Protein AF-0000000080321486 (afdb_homodimer)

pLDDT: mean 93.02, std 7.14, range [54.38, 98.88]

Organism: NCBI:txid113653

Secondary structure (DSSP, 8-state):
-PPEEEEEEESSSS--SHHHHHHHHHHHHHHTT--EEEE-SEEEEETTTTHHHHHHHHHHTS---HHHHHHHHHHT--S-HHHHSSEEEEE----TTTTTT-HHHHH-HHHHEEEEEEE-TTS-EEEEEEGGGGGGS-HHHHHH----TT-SEEEEE-GGGHHHHHHHHHHHHHHHHHHHHHHSSEEEEE--TTBS-SSSGGG--SEEEEEETTEEEEEEHHHHHHHHHHHS-TT-GGGSBHHHHHHHH--SEEEE-BTTB--HHHHHHHHHHH-/-PPEEEEEEESSSS--SHHHHHHHHHHHHHHTT--EEEE-SEEEEETTTTHHHHHHHHHHTS---HHHHHHHHHHT--S-HHHHSSEEEEE----TTTTTT-HHHHH-HHHHEEEEEEE-TTS-EEEEEEGGGGGGS-HHHHHH----TT-SEEEEE-GGGHHHHHHHHHHHHHHHHHHHHHHSSEEEEE--TTBS-SSSGGG--SEEEEEETTEEEEEEHHHHHHHHHHHS-TT-GGGSBHHHHHHHH--SEEEE-BTTB--HHHHHHHHHHH-

InterPro domains:
  IPR027417 P-loop containing nucleoside triphosphate hydrolase [G3DSA:3.40.50.300] (5-228)
  IPR027417 P-loop containing nucleoside triphosphate hydrolase [SSF52540] (9-108)

Structure (mmCIF, N/CA/C/O backbone):
data_AF-0000000080321486-model_v1
#
loop_
_entity.id
_entity.type
_entity.pdbx_description
1 polymer 'Putative P-loop ATPase/GTPase'
#
loop_
_atom_site.group_PDB
_atom_site.id
_atom_site.type_symbol
_atom_site.label_atom_id
_atom_site.label_alt_id
_atom_site.label_comp_id
_atom_site.label_asym_id
_atom_site.label_entity_id
_atom_site.label_seq_id
_atom_site.pdbx_PDB_ins_code
_atom_site.Cartn_x
_atom_site.Cartn_y
_atom_site.Cartn_z
_atom_site.occupancy
_atom_site.B_iso_or_equiv
_atom_site.auth_seq_id
_atom_site.auth_comp_id
_atom_site.auth_asym_id
_atom_site.auth_atom_id
_atom_site.pdbx_PDB_model_num
ATOM 1 N N . MET A 1 1 ? -0.802 35.594 21.031 1 61.34 1 MET A N 1
ATOM 2 C CA . MET A 1 1 ? 0.321 35.219 20.188 1 61.34 1 MET A CA 1
ATOM 3 C C . MET A 1 1 ? 0.137 33.812 19.625 1 61.34 1 MET A C 1
ATOM 5 O O . MET A 1 1 ? -0.48 32.969 20.281 1 61.34 1 MET A O 1
ATOM 9 N N . MET A 1 2 ? 0.243 33.562 18.266 1 82.69 2 MET A N 1
ATOM 10 C CA . MET A 1 2 ? 0.034 32.25 17.656 1 82.69 2 MET A CA 1
ATOM 11 C C . MET A 1 2 ? 1.175 31.312 18 1 82.69 2 MET A C 1
ATOM 13 O O . MET A 1 2 ? 2.336 31.719 18.047 1 82.69 2 MET A O 1
ATOM 17 N N . GLY A 1 3 ? 0.78 30.125 18.5 1 91.81 3 GLY A N 1
ATOM 18 C CA . GLY A 1 3 ? 1.788 29.109 18.766 1 91.81 3 GLY A CA 1
ATOM 19 C C . GLY A 1 3 ? 2.607 28.734 17.547 1 91.81 3 GLY A C 1
ATOM 20 O O . GLY A 1 3 ? 2.287 29.156 16.422 1 91.81 3 GLY A O 1
ATOM 21 N N . ALA A 1 4 ? 3.75 28.156 17.797 1 97.06 4 ALA A N 1
ATOM 22 C CA . ALA A 1 4 ? 4.57 27.641 16.703 1 97.06 4 ALA A CA 1
ATOM 23 C C . ALA A 1 4 ? 3.869 26.5 15.969 1 97.06 4 ALA A C 1
ATOM 25 O O . ALA A 1 4 ? 2.93 25.906 16.5 1 97.06 4 ALA A O 1
ATOM 26 N N . SER A 1 5 ? 4.25 26.297 14.695 1 97.75 5 SER A N 1
ATOM 27 C CA . SER A 1 5 ? 3.537 25.297 13.914 1 97.75 5 SER A CA 1
ATOM 28 C C . SER A 1 5 ? 4.477 24.562 12.961 1 97.75 5 SER A C 1
ATOM 30 O O . SER A 1 5 ? 5.445 25.141 12.469 1 97.75 5 SER A O 1
ATOM 32 N N . VAL A 1 6 ? 4.207 23.312 12.781 1 98.69 6 VAL A N 1
ATOM 33 C CA . VAL A 1 6 ? 4.938 22.469 11.836 1 98.69 6 VAL A CA 1
ATOM 34 C C . VAL A 1 6 ? 3.955 21.75 10.914 1 98.69 6 VAL A C 1
ATOM 36 O O . VAL A 1 6 ? 2.891 21.312 11.352 1 98.69 6 VAL A O 1
ATOM 39 N N . LEU A 1 7 ? 4.246 21.766 9.617 1 98.81 7 LEU A N 1
ATOM 40 C CA . LEU A 1 7 ? 3.523 20.969 8.625 1 98.81 7 LEU A CA 1
ATOM 41 C C . LEU A 1 7 ? 4.344 19.766 8.18 1 98.81 7 LEU A C 1
ATOM 43 O O . LEU A 1 7 ? 5.496 19.906 7.77 1 98.81 7 LEU A O 1
ATOM 47 N N . ILE A 1 8 ? 3.779 18.594 8.305 1 98.88 8 ILE A N 1
ATOM 48 C CA . ILE A 1 8 ? 4.418 17.359 7.871 1 98.88 8 ILE A CA 1
ATOM 49 C C . ILE A 1 8 ? 3.803 16.891 6.555 1 98.88 8 ILE A C 1
ATOM 51 O O . ILE A 1 8 ? 2.605 16.594 6.492 1 98.88 8 ILE A O 1
ATOM 55 N N . VAL A 1 9 ? 4.625 16.781 5.48 1 98.62 9 VAL A N 1
ATOM 56 C CA . VAL A 1 9 ? 4.156 16.375 4.16 1 98.62 9 VAL A CA 1
ATOM 57 C C . VAL A 1 9 ? 4.891 15.102 3.727 1 98.62 9 VAL A C 1
ATOM 59 O O . VAL A 1 9 ? 5.961 14.789 4.246 1 98.62 9 VAL A O 1
ATOM 62 N N . GLY A 1 10 ? 4.234 14.352 2.832 1 98 10 GLY A N 1
ATOM 63 C CA . GLY A 1 10 ? 4.832 13.156 2.264 1 98 10 GLY A CA 1
ATOM 64 C C . GLY A 1 10 ? 5.23 13.32 0.81 1 98 10 GLY A C 1
ATOM 65 O O . GLY A 1 10 ? 4.527 13.977 0.037 1 98 10 GLY A O 1
ATOM 66 N N . LEU A 1 11 ? 6.301 12.672 0.443 1 96.81 11 LEU A N 1
ATOM 67 C CA . LEU A 1 11 ? 6.77 12.805 -0.931 1 96.81 11 LEU A CA 1
ATOM 68 C C . LEU A 1 11 ? 6.27 11.656 -1.796 1 96.81 11 LEU A C 1
ATOM 70 O O . LEU A 1 11 ? 6.5 11.641 -3.008 1 96.81 11 LEU A O 1
ATOM 74 N N . GLN A 1 12 ? 5.605 10.719 -1.177 1 93.19 12 GLN A N 1
ATOM 75 C CA . GLN A 1 12 ? 4.949 9.617 -1.88 1 93.19 12 GLN A CA 1
ATOM 76 C C . GLN A 1 12 ? 3.445 9.625 -1.623 1 93.19 12 GLN A C 1
ATOM 78 O O . GLN A 1 12 ? 2.984 10.148 -0.606 1 93.19 12 GLN A O 1
ATOM 83 N N . GLN A 1 13 ? 2.766 9 -2.498 1 88.06 13 GLN A N 1
ATOM 84 C CA . GLN A 1 13 ? 1.312 8.984 -2.383 1 88.06 13 GLN A CA 1
ATOM 85 C C . GLN A 1 13 ? 0.863 8.18 -1.17 1 88.06 13 GLN A C 1
ATOM 87 O O . GLN A 1 13 ? -0.148 8.5 -0.542 1 88.06 13 GLN A O 1
ATOM 92 N N . HIS A 1 14 ? 1.592 7.121 -0.964 1 87.69 14 HIS A N 1
ATOM 93 C CA . HIS A 1 14 ? 1.213 6.258 0.147 1 87.69 14 HIS A CA 1
ATOM 94 C C . HIS A 1 14 ? 2.418 5.922 1.02 1 87.69 14 HIS A C 1
ATOM 96 O O . HIS A 1 14 ? 3.545 5.848 0.525 1 87.69 14 HIS A O 1
ATOM 102 N N . ASP A 1 15 ? 2.154 5.832 2.26 1 90.06 15 ASP A N 1
ATOM 103 C CA . ASP A 1 15 ? 3.096 5.273 3.225 1 90.06 15 ASP A CA 1
ATOM 104 C C . ASP A 1 15 ? 4.434 6.004 3.178 1 90.06 15 ASP A C 1
ATOM 106 O O . ASP A 1 15 ? 5.488 5.379 3.051 1 90.06 15 ASP A O 1
ATOM 110 N N . SER A 1 16 ? 4.363 7.262 3.215 1 94.56 16 SER A N 1
ATOM 111 C CA . SER A 1 16 ? 5.586 8.055 3.176 1 94.56 16 SER A CA 1
ATOM 112 C C . SER A 1 16 ? 6.25 8.109 4.547 1 94.56 16 SER A C 1
ATOM 114 O O . SER A 1 16 ? 7.422 8.484 4.656 1 94.56 16 SER A O 1
ATOM 116 N N . GLY A 1 17 ? 5.516 7.867 5.598 1 96.06 17 GLY A N 1
ATOM 117 C CA . GLY A 1 17 ? 6.078 7.922 6.938 1 96.06 17 GLY A CA 1
ATOM 118 C C . GLY A 1 17 ? 5.598 9.117 7.738 1 96.06 17 GLY A C 1
ATOM 119 O O . GLY A 1 17 ? 6.09 9.367 8.836 1 96.06 17 GLY A O 1
ATOM 120 N N . LYS A 1 18 ? 4.613 9.844 7.258 1 97.75 18 LYS A N 1
ATOM 121 C CA . LYS A 1 18 ? 4.137 11.07 7.902 1 97.75 18 LYS A CA 1
ATOM 122 C C . LYS A 1 18 ? 3.633 10.781 9.312 1 97.75 18 LYS A C 1
ATOM 124 O O . LYS A 1 18 ? 4.051 11.438 10.273 1 97.75 18 LYS A O 1
ATOM 129 N N . THR A 1 19 ? 2.74 9.805 9.422 1 96.5 19 THR A N 1
ATOM 130 C CA . THR A 1 19 ? 2.119 9.484 10.703 1 96.5 19 THR A CA 1
ATOM 131 C C . THR A 1 19 ? 3.17 9.047 11.719 1 96.5 19 THR A C 1
ATOM 133 O O . THR A 1 19 ? 3.105 9.43 12.891 1 96.5 19 THR A O 1
ATOM 136 N N . THR A 1 20 ? 4.137 8.25 11.25 1 96.44 20 THR A N 1
ATOM 137 C CA . THR A 1 20 ? 5.23 7.82 12.117 1 96.44 20 THR A CA 1
ATOM 138 C C . THR A 1 20 ? 6.023 9.023 12.625 1 96.44 20 THR A C 1
ATOM 140 O O . THR A 1 20 ? 6.332 9.117 13.812 1 96.44 20 THR A O 1
ATOM 143 N N . PHE A 1 21 ? 6.336 9.922 11.734 1 98.06 21 PHE A N 1
ATOM 144 C CA . PHE A 1 21 ? 7.098 11.102 12.133 1 98.06 21 PHE A CA 1
ATOM 145 C C . PHE A 1 21 ? 6.285 11.969 13.086 1 98.06 21 PHE A C 1
ATOM 147 O O . PHE A 1 21 ? 6.805 12.453 14.094 1 98.06 21 PHE A O 1
ATOM 154 N N . ALA A 1 22 ? 5.027 12.234 12.703 1 97.44 22 ALA A N 1
ATOM 155 C CA . ALA A 1 22 ? 4.156 13.047 13.547 1 97.44 22 ALA A CA 1
ATOM 156 C C . ALA A 1 22 ? 4.082 12.5 14.961 1 97.44 22 ALA A C 1
ATOM 158 O O . ALA A 1 22 ? 4.211 13.242 15.938 1 97.44 22 ALA A O 1
ATOM 159 N N . THR A 1 23 ? 3.914 11.195 15.094 1 96.75 23 THR A N 1
ATOM 160 C CA . THR A 1 23 ? 3.822 10.539 16.391 1 96.75 23 THR A CA 1
ATOM 161 C C . THR A 1 23 ? 5.113 10.734 17.188 1 96.75 23 THR A C 1
ATOM 163 O O . THR A 1 23 ? 5.074 11.086 18.375 1 96.75 23 THR A O 1
ATOM 166 N N . ALA A 1 24 ? 6.215 10.508 16.531 1 97.31 24 ALA A N 1
ATOM 167 C CA . ALA A 1 24 ? 7.512 10.656 17.188 1 97.31 24 ALA A CA 1
ATOM 168 C C . ALA A 1 24 ? 7.727 12.094 17.656 1 97.31 24 ALA A C 1
ATOM 170 O O . ALA A 1 24 ? 8.227 12.328 18.766 1 97.31 24 ALA A O 1
ATOM 171 N N . LEU A 1 25 ? 7.363 13.039 16.812 1 97.75 25 LEU A N 1
ATOM 172 C CA . LEU A 1 25 ? 7.543 14.445 17.14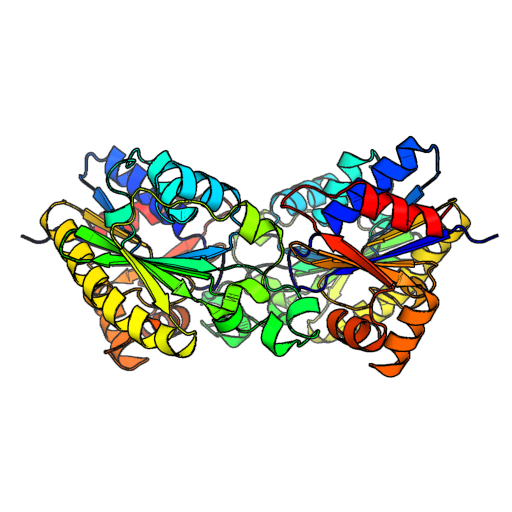1 1 97.75 25 LEU A CA 1
ATOM 173 C C . LEU A 1 25 ? 6.672 14.836 18.344 1 97.75 25 LEU A C 1
ATOM 175 O O . LEU A 1 25 ? 7.133 15.523 19.25 1 97.75 25 LEU A O 1
ATOM 179 N N . LEU A 1 26 ? 5.434 14.422 18.344 1 96.88 26 LEU A N 1
ATOM 180 C CA . LEU A 1 26 ? 4.52 14.719 19.438 1 96.88 26 LEU A CA 1
ATOM 181 C C . LEU A 1 26 ? 5.039 14.141 20.75 1 96.88 26 LEU A C 1
ATOM 183 O O . LEU A 1 26 ? 4.98 14.805 21.781 1 96.88 26 LEU A O 1
ATOM 187 N N . ARG A 1 27 ? 5.5 12.953 20.703 1 96.12 27 ARG A N 1
ATOM 188 C CA . ARG A 1 27 ? 6.074 12.336 21.891 1 96.12 27 ARG A CA 1
ATOM 189 C C . ARG A 1 27 ? 7.293 13.117 22.391 1 96.12 27 ARG A C 1
ATOM 191 O O . ARG A 1 27 ? 7.461 13.328 23.594 1 96.12 27 ARG A O 1
ATOM 198 N N . TYR A 1 28 ? 8.109 13.453 21.453 1 96.81 28 TYR A N 1
ATOM 199 C CA . TYR A 1 28 ? 9.289 14.234 21.781 1 96.81 28 TYR A CA 1
ATOM 200 C C . TYR A 1 28 ? 8.906 15.547 22.453 1 96.81 28 TYR A C 1
ATOM 202 O O . TYR A 1 28 ? 9.445 15.883 23.516 1 96.81 28 TYR A O 1
ATOM 210 N N . LEU A 1 29 ? 7.977 16.297 21.875 1 96.25 29 LEU A N 1
ATOM 211 C CA . LEU A 1 29 ? 7.535 17.578 22.422 1 96.25 29 LEU A CA 1
ATOM 212 C C . LEU A 1 29 ? 6.891 17.391 23.797 1 96.25 29 LEU A C 1
ATOM 214 O O . LEU A 1 29 ? 7.098 18.203 24.688 1 96.25 29 LEU A O 1
ATOM 218 N N . SER A 1 30 ? 6.102 16.328 23.906 1 94.88 30 SER A N 1
ATOM 219 C CA . SER A 1 30 ? 5.508 16.016 25.188 1 94.88 30 SER A CA 1
ATOM 220 C C . SER A 1 30 ? 6.578 15.789 26.25 1 94.88 30 SER A C 1
ATOM 222 O O . SER A 1 30 ? 6.434 16.234 27.391 1 94.88 30 SER A O 1
ATOM 224 N N . GLY A 1 31 ? 7.574 15.102 25.891 1 94.38 31 GLY A N 1
ATOM 225 C CA . GLY A 1 31 ? 8.688 14.867 26.812 1 94.38 31 GLY A CA 1
ATOM 226 C C . GLY A 1 31 ? 9.383 16.141 27.234 1 94.38 31 GLY A C 1
ATOM 227 O O . GLY A 1 31 ? 9.969 16.203 28.328 1 94.38 31 GLY A O 1
ATOM 228 N N . GLU A 1 32 ? 9.289 17.125 26.469 1 95.06 32 GLU A N 1
ATOM 229 C CA . GLU A 1 32 ? 9.891 18.422 26.766 1 95.06 32 GLU A CA 1
ATOM 230 C C . GLU A 1 32 ? 8.914 19.312 27.531 1 95.06 32 GLU A C 1
ATOM 232 O O . GLU A 1 32 ? 9.211 20.484 27.781 1 95.06 32 GLU A O 1
ATOM 237 N N . GLY A 1 33 ? 7.711 18.812 27.734 1 94.94 33 GLY A N 1
ATOM 238 C CA . GLY A 1 33 ? 6.719 19.578 28.484 1 94.94 33 GLY A CA 1
ATOM 239 C C . GLY A 1 33 ? 5.984 20.594 27.641 1 94.94 33 GLY A C 1
ATOM 240 O O . GLY A 1 33 ? 5.418 21.562 28.172 1 94.94 33 GLY A O 1
ATOM 241 N N . VAL A 1 34 ? 6.012 20.484 26.375 1 95.75 34 VAL A N 1
ATOM 242 C CA . VAL A 1 34 ? 5.398 21.422 25.453 1 95.75 34 VAL A CA 1
ATOM 243 C C . VAL A 1 34 ? 3.939 21.047 25.203 1 95.75 34 VAL A C 1
ATOM 245 O O . VAL A 1 34 ? 3.627 19.859 25.016 1 95.75 34 VAL A O 1
ATOM 248 N N . ASP A 1 35 ? 3.078 21.984 25.281 1 94.88 35 ASP A N 1
ATOM 249 C CA . ASP A 1 35 ? 1.683 21.781 24.891 1 94.88 35 ASP A CA 1
ATOM 250 C C . ASP A 1 35 ? 1.526 21.734 23.375 1 94.88 35 ASP A C 1
ATOM 252 O O . ASP A 1 35 ? 1.322 22.766 22.734 1 94.88 35 ASP A O 1
ATOM 256 N N . ALA A 1 36 ? 1.628 20.531 22.859 1 95.44 36 ALA A N 1
ATOM 257 C CA . ALA A 1 36 ? 1.519 20.344 21.422 1 95.44 36 ALA A CA 1
ATOM 258 C C . ALA A 1 36 ? 0.216 19.625 21.062 1 95.44 36 ALA A C 1
ATOM 260 O O . ALA A 1 36 ? -0.214 18.703 21.766 1 95.44 36 ALA A O 1
ATOM 261 N N . GLU A 1 37 ? -0.405 20.062 19.953 1 94.69 37 GLU A N 1
ATOM 262 C CA . GLU A 1 37 ? -1.629 19.438 19.469 1 94.69 37 GLU A CA 1
ATOM 263 C C . GLU A 1 37 ? -1.465 18.953 18.016 1 94.69 37 GLU A C 1
ATOM 265 O O . GLU A 1 37 ? -0.836 19.641 17.203 1 94.69 37 GLU A O 1
ATOM 270 N N . TYR A 1 38 ? -2.031 17.828 17.828 1 96.44 38 TYR A N 1
ATOM 271 C CA . TYR A 1 38 ? -1.998 17.188 16.516 1 96.44 38 TYR A CA 1
ATOM 272 C C . TYR A 1 38 ? -3.24 17.531 15.703 1 96.44 38 TYR A C 1
ATOM 274 O O . TYR A 1 38 ? -4.344 17.594 16.25 1 96.44 38 TYR A O 1
ATOM 282 N N . LEU A 1 39 ? -3.01 17.75 14.359 1 96.25 39 LEU A N 1
ATOM 283 C CA . LEU A 1 39 ? -4.109 17.922 13.422 1 96.25 39 LEU A CA 1
ATOM 284 C C . LEU A 1 39 ? -3.826 17.188 12.117 1 96.25 39 LEU A C 1
ATOM 286 O O . LEU A 1 39 ? -2.707 17.234 11.602 1 96.25 39 LEU A O 1
ATOM 290 N N . LYS A 1 40 ? -4.734 16.5 11.57 1 97.69 40 LYS A N 1
ATOM 291 C CA . LYS A 1 40 ? -4.793 16.031 10.195 1 97.69 40 LYS A CA 1
ATOM 292 C C . LYS A 1 40 ? -6.023 16.562 9.469 1 97.69 40 LYS A C 1
ATOM 294 O O . LYS A 1 40 ? -7.055 15.883 9.406 1 97.69 40 LYS A O 1
ATOM 299 N N . PRO A 1 41 ? -5.898 17.719 8.914 1 98.19 41 PRO A N 1
ATOM 300 C CA . PRO A 1 41 ? -7.078 18.406 8.406 1 98.19 41 PRO A CA 1
ATOM 301 C C . PRO A 1 41 ? -7.875 17.578 7.406 1 98.19 41 PRO A C 1
ATOM 303 O O . PRO A 1 41 ? -9.109 17.562 7.453 1 98.19 41 PRO A O 1
ATOM 306 N N . VAL A 1 42 ? -7.18 16.922 6.523 1 98.44 42 VAL A N 1
ATOM 307 C CA . VAL A 1 42 ? -7.809 16.047 5.539 1 98.44 42 VAL A CA 1
ATOM 308 C C . VAL A 1 42 ? -7.191 14.648 5.613 1 98.44 42 VAL A C 1
ATOM 310 O O . VAL A 1 42 ? -5.973 14.5 5.543 1 98.44 42 VAL A O 1
ATOM 313 N N . SER A 1 43 ? -8 13.688 5.801 1 97.81 43 SER A N 1
ATOM 314 C CA . SER A 1 43 ? -7.562 12.297 5.762 1 97.81 43 SER A CA 1
ATOM 315 C C . SER A 1 43 ? -8.406 11.477 4.797 1 97.81 43 SER A C 1
ATOM 317 O O . SER A 1 43 ? -9.453 11.938 4.328 1 97.81 43 SER A O 1
ATOM 319 N N . ALA A 1 44 ? -7.883 10.422 4.457 1 96.5 44 ALA A N 1
ATOM 320 C CA . ALA A 1 44 ? -8.617 9.43 3.672 1 96.5 44 ALA A CA 1
ATOM 321 C C . ALA A 1 44 ? -8.242 8.008 4.098 1 96.5 44 ALA A C 1
ATOM 323 O O . ALA A 1 44 ? -7.129 7.766 4.559 1 96.5 44 ALA A O 1
ATOM 324 N N . PHE A 1 45 ? -9.188 7.125 4.008 1 96.5 45 PHE A N 1
ATOM 325 C CA . PHE A 1 45 ? -8.836 5.727 4.227 1 96.5 45 PHE A CA 1
ATOM 326 C C . PHE A 1 45 ? -9.727 4.809 3.398 1 96.5 45 PHE A C 1
ATOM 328 O O . PHE A 1 45 ? -10.812 5.211 2.973 1 96.5 45 PHE A O 1
ATOM 335 N N . ASN A 1 46 ? -9.188 3.74 3.064 1 95.62 46 ASN A N 1
ATOM 336 C CA . ASN A 1 46 ? -9.914 2.691 2.355 1 95.62 46 ASN A CA 1
ATOM 337 C C . ASN A 1 46 ? -10.461 1.644 3.318 1 95.62 46 ASN A C 1
ATOM 339 O O . ASN A 1 46 ? -9.719 1.077 4.117 1 95.62 46 ASN A O 1
ATOM 343 N N . VAL A 1 47 ? -11.703 1.315 3.225 1 95.19 47 VAL A N 1
ATOM 344 C CA . VAL A 1 47 ? -12.422 0.523 4.219 1 95.19 47 VAL A CA 1
ATOM 345 C C . VAL A 1 47 ? -11.898 -0.914 4.203 1 95.19 47 VAL A C 1
ATOM 347 O O . VAL A 1 47 ? -12.07 -1.65 5.18 1 95.19 47 VAL A O 1
ATOM 350 N N . TRP A 1 48 ? -11.344 -1.319 3.045 1 95.19 48 TRP A N 1
ATOM 351 C CA . TRP A 1 48 ? -10.812 -2.676 2.955 1 95.19 48 TRP A CA 1
ATOM 352 C C . TRP A 1 48 ? -9.422 -2.76 3.57 1 95.19 48 TRP A C 1
ATOM 354 O O . TRP A 1 48 ? -9.148 -3.648 4.379 1 95.19 48 TRP A O 1
ATOM 364 N N . ARG A 1 49 ? -8.578 -1.87 3.26 1 93.94 49 ARG A N 1
ATOM 365 C CA . ARG A 1 49 ? -7.199 -1.852 3.732 1 93.94 49 ARG A CA 1
ATOM 366 C C . ARG A 1 49 ? -7.133 -1.454 5.203 1 93.94 49 ARG A C 1
ATOM 368 O O . ARG A 1 49 ? -6.254 -1.913 5.938 1 93.94 49 ARG A O 1
ATOM 375 N N . ASP A 1 50 ? -7.988 -0.55 5.504 1 95.31 50 ASP A N 1
ATOM 376 C CA . ASP A 1 50 ? -8.094 -0.066 6.875 1 95.31 50 ASP A CA 1
ATOM 377 C C . ASP A 1 50 ? -9.406 -0.504 7.516 1 95.31 50 ASP A C 1
ATOM 379 O O . ASP A 1 50 ? -10.164 0.328 8.016 1 95.31 50 ASP A O 1
ATOM 383 N N . TYR A 1 51 ? -9.578 -1.771 7.582 1 95.19 51 TYR A N 1
ATOM 384 C CA . TYR A 1 51 ? -10.828 -2.346 8.055 1 95.19 51 TYR A CA 1
ATOM 385 C C . TYR A 1 51 ? -11.078 -1.984 9.516 1 95.19 51 TYR A C 1
ATOM 387 O O . TYR A 1 51 ? -12.211 -1.705 9.906 1 95.19 51 TYR A O 1
ATOM 395 N N . ASP A 1 52 ? -10.055 -1.983 10.328 1 95.38 52 ASP A N 1
ATOM 396 C CA . ASP A 1 52 ? -10.18 -1.636 11.742 1 95.38 52 ASP A CA 1
ATOM 397 C C . ASP A 1 52 ? -10.656 -0.194 11.906 1 95.38 52 ASP A C 1
ATOM 399 O O . ASP A 1 52 ? -11.398 0.115 12.844 1 95.38 52 ASP A O 1
ATOM 403 N N . ALA A 1 53 ? -10.203 0.658 11.031 1 96.19 53 ALA A N 1
ATOM 404 C CA . ALA A 1 53 ? -10.656 2.047 11.094 1 96.19 53 ALA A CA 1
ATOM 405 C C . ALA A 1 53 ? -12.156 2.143 10.859 1 96.19 53 ALA A C 1
ATOM 407 O O . ALA A 1 53 ? -12.836 2.949 11.5 1 96.19 53 ALA A O 1
ATOM 408 N N . LEU A 1 54 ? -12.633 1.351 9.93 1 95.44 54 LEU A N 1
ATOM 409 C CA . LEU A 1 54 ? -14.07 1.333 9.688 1 95.44 54 LEU A CA 1
ATOM 410 C C . LEU A 1 54 ? -14.828 0.877 10.93 1 95.44 54 LEU A C 1
ATOM 412 O O . LEU A 1 54 ? -15.805 1.507 11.328 1 95.44 54 LEU A O 1
ATOM 416 N N . LYS A 1 55 ? -14.328 -0.215 11.516 1 94.31 55 LYS A N 1
ATOM 417 C CA . LYS A 1 55 ? -14.969 -0.719 12.727 1 94.31 55 LYS A CA 1
ATOM 418 C C . LYS A 1 55 ? -14.961 0.334 13.828 1 94.31 55 LYS A C 1
ATOM 420 O O . LYS A 1 55 ? -15.977 0.555 14.492 1 94.31 55 LYS A O 1
ATOM 425 N N . GLU A 1 56 ? -13.859 0.959 14.031 1 95.06 56 GLU A N 1
ATOM 426 C CA . GLU A 1 56 ? -13.742 2.002 15.047 1 95.06 56 GLU A CA 1
ATOM 427 C C . GLU A 1 56 ? -14.625 3.199 14.711 1 95.06 56 GLU A C 1
ATOM 429 O O . GLU A 1 56 ? -15.172 3.844 15.609 1 95.06 56 GLU A O 1
ATOM 434 N N . SER A 1 57 ? -14.711 3.529 13.438 1 96.12 57 SER A N 1
ATOM 435 C CA . SER A 1 57 ? -15.594 4.609 13 1 96.12 57 SER A CA 1
ATOM 436 C C . SER A 1 57 ? -17.031 4.371 13.445 1 96.12 57 SER A C 1
ATOM 438 O O . SER A 1 57 ? -17.703 5.297 13.898 1 96.12 57 SER A O 1
ATOM 440 N N . VAL A 1 58 ? -17.453 3.191 13.289 1 94.06 58 VAL A N 1
ATOM 441 C CA . VAL A 1 58 ? -18.812 2.838 13.703 1 94.06 58 VAL A CA 1
ATOM 442 C C . VAL A 1 58 ? -18.953 2.975 15.219 1 94.06 58 VAL A C 1
ATOM 444 O O . VAL A 1 58 ? -19.938 3.521 15.711 1 94.06 58 VAL A O 1
ATOM 447 N N . ARG A 1 59 ? -18 2.551 15.945 1 92.88 59 ARG A N 1
ATOM 448 C CA . ARG A 1 59 ? -18.016 2.613 17.406 1 92.88 59 ARG A CA 1
ATOM 449 C C . ARG A 1 59 ? -18.031 4.059 17.891 1 92.88 59 ARG A C 1
ATOM 451 O O . ARG A 1 59 ? -18.828 4.406 18.781 1 92.88 59 ARG A O 1
ATOM 458 N N . VAL A 1 60 ? -17.188 4.883 17.312 1 92.94 60 VAL A N 1
ATOM 459 C CA . VAL A 1 60 ? -17.062 6.273 17.719 1 92.94 60 VAL A CA 1
ATOM 460 C C . VAL A 1 60 ? -18.266 7.074 17.219 1 92.94 60 VAL A C 1
ATOM 462 O O . VAL A 1 60 ? -18.641 8.094 17.812 1 92.94 60 VAL A O 1
ATOM 465 N N . GLY A 1 61 ? -18.828 6.637 16.062 1 95.81 61 GLY A N 1
ATOM 466 C CA . GLY A 1 61 ? -20.078 7.238 15.586 1 95.81 61 GLY A CA 1
ATOM 467 C C . GLY A 1 61 ? -19.875 8.094 14.344 1 95.81 61 GLY A C 1
ATOM 468 O O . GLY A 1 61 ? -20.828 8.734 13.875 1 95.81 61 GLY A O 1
ATOM 469 N N . PHE A 1 62 ? -18.703 8.227 13.828 1 96.94 62 PHE A N 1
ATOM 470 C CA . PHE A 1 62 ? -18.422 8.906 12.57 1 96.94 62 PHE A CA 1
ATOM 471 C C . PHE A 1 62 ? -17.109 8.406 11.969 1 96.94 62 PHE A C 1
ATOM 473 O O . PHE A 1 62 ? -16.25 7.891 12.68 1 96.94 62 PHE A O 1
ATOM 480 N N . PRO A 1 63 ? -16.891 8.523 10.625 1 97.06 63 PRO A N 1
ATOM 481 C CA . PRO A 1 63 ? -15.664 8.055 9.977 1 97.06 63 PRO A CA 1
ATOM 482 C C . PRO A 1 63 ? -14.406 8.742 10.516 1 97.06 63 PRO A C 1
ATOM 484 O O . PRO A 1 63 ? -14.367 9.969 10.617 1 97.06 63 PRO A O 1
ATOM 487 N N . VAL A 1 64 ? -13.5 7.965 10.859 1 95.75 64 VAL A N 1
ATOM 488 C CA . VAL A 1 64 ? -12.188 8.414 11.32 1 95.75 64 VAL A CA 1
ATOM 489 C C . VAL A 1 64 ? -11.094 7.543 10.703 1 95.75 64 VAL A C 1
ATOM 491 O O . VAL A 1 64 ? -11.203 6.316 10.688 1 95.75 64 VAL A O 1
ATOM 494 N N . SER A 1 65 ? -10.086 8.117 10.172 1 96.38 65 SER A N 1
ATOM 495 C CA . SER A 1 65 ? -9.039 7.375 9.477 1 96.38 65 SER A CA 1
ATOM 496 C C . SER A 1 65 ? -8.141 6.633 10.461 1 96.38 65 SER A C 1
ATOM 498 O O . SER A 1 65 ? -8.023 7.035 11.625 1 96.38 65 SER A O 1
ATOM 500 N N . GLY A 1 66 ? -7.508 5.602 9.961 1 95.94 66 GLY A N 1
ATOM 501 C CA . GLY A 1 66 ? -6.574 4.832 10.766 1 95.94 66 GLY A CA 1
ATOM 502 C C . GLY A 1 66 ? -5.387 5.648 11.242 1 95.94 66 GLY A C 1
ATOM 503 O O . GLY A 1 66 ? -4.898 5.457 12.352 1 95.94 66 GLY A O 1
ATOM 504 N N . ASP A 1 67 ? -4.887 6.57 10.453 1 95 67 ASP A N 1
ATOM 505 C CA . ASP A 1 67 ? -3.777 7.438 10.836 1 95 67 ASP A CA 1
ATOM 506 C C . ASP A 1 67 ? -4.109 8.234 12.094 1 95 67 ASP A C 1
ATOM 508 O O . ASP A 1 67 ? -3.297 8.32 13.016 1 95 67 ASP A O 1
ATOM 512 N N . VAL A 1 68 ? -5.27 8.781 12.055 1 96 68 VAL A N 1
ATOM 513 C CA . VAL A 1 68 ? -5.711 9.617 13.164 1 96 68 VAL A CA 1
ATOM 514 C C . VAL A 1 68 ? -5.867 8.773 14.43 1 96 68 VAL A C 1
ATOM 516 O O . VAL A 1 68 ? -5.422 9.164 15.508 1 96 68 VAL A O 1
ATOM 519 N N . LEU A 1 69 ? -6.438 7.594 14.258 1 95.5 69 LEU A N 1
ATOM 520 C CA . LEU A 1 69 ? -6.633 6.684 15.375 1 95.5 69 LEU A CA 1
ATOM 521 C C . LEU A 1 69 ? -5.293 6.27 15.977 1 95.5 69 LEU A C 1
ATOM 523 O O . LEU A 1 69 ? -5.148 6.203 17.203 1 95.5 69 LEU A O 1
ATOM 527 N N . LYS A 1 70 ? -4.355 6.031 15.133 1 94.25 70 LYS A N 1
ATOM 528 C CA . LYS A 1 70 ? -3.023 5.621 15.57 1 94.25 70 LYS A CA 1
ATOM 529 C C . LYS A 1 70 ? -2.354 6.723 16.391 1 94.25 70 LYS A C 1
ATOM 531 O O . LYS A 1 70 ? -1.808 6.461 17.469 1 94.25 70 LYS A O 1
ATOM 536 N N . VAL A 1 71 ? -2.365 7.898 15.852 1 95.56 71 VAL A N 1
ATOM 537 C CA . VAL A 1 71 ? -1.74 9.008 16.562 1 95.56 71 VAL A CA 1
ATOM 538 C C . VAL A 1 71 ? -2.471 9.258 17.875 1 95.56 71 VAL A C 1
ATOM 540 O O . VAL A 1 71 ? -1.839 9.43 18.922 1 95.56 71 VAL A O 1
ATOM 543 N N . ALA A 1 72 ? -3.814 9.273 17.812 1 92.56 72 ALA A N 1
ATOM 544 C CA . ALA A 1 72 ? -4.625 9.516 19 1 92.56 72 ALA A CA 1
ATOM 545 C C . ALA A 1 72 ? -4.285 8.516 20.109 1 92.56 72 ALA A C 1
ATOM 547 O O . ALA A 1 72 ? -4.121 8.906 21.266 1 92.56 72 ALA A O 1
ATOM 548 N N . GLU A 1 73 ? -4.152 7.301 19.766 1 90.62 73 GLU A N 1
ATOM 549 C CA . GLU A 1 73 ? -3.83 6.254 20.734 1 90.62 73 GLU A CA 1
ATOM 550 C C . GLU A 1 73 ? -2.422 6.434 21.297 1 90.62 73 GLU A C 1
ATOM 552 O O . GLU A 1 73 ? -2.201 6.27 22.484 1 90.62 73 GLU A O 1
ATOM 557 N N . SER A 1 74 ? -1.558 6.797 20.484 1 89.88 74 SER A N 1
ATOM 558 C CA . SER A 1 74 ? -0.146 6.871 20.844 1 89.88 74 SER A CA 1
ATOM 559 C C . SER A 1 74 ? 0.121 8.039 21.797 1 89.88 74 SER A C 1
ATOM 561 O O . SER A 1 74 ? 0.967 7.938 22.688 1 89.88 74 SER A O 1
ATOM 563 N N . VAL A 1 75 ? -0.576 9.133 21.625 1 88.69 75 VAL A N 1
ATOM 564 C CA . VAL A 1 75 ? -0.221 10.328 22.391 1 88.69 75 VAL A CA 1
ATOM 565 C C . VAL A 1 75 ? -1.352 10.672 23.359 1 88.69 75 VAL A C 1
ATOM 567 O O . VAL A 1 75 ? -1.266 11.664 24.094 1 88.69 75 VAL A O 1
ATOM 570 N N . GLY A 1 76 ? -2.338 9.859 23.406 1 80.94 76 GLY A N 1
ATOM 571 C CA . GLY A 1 76 ? -3.41 10.047 24.375 1 80.94 76 GLY A CA 1
ATOM 572 C C . GLY A 1 76 ? -4.332 11.195 24.031 1 80.94 76 GLY A C 1
ATOM 573 O O . GLY A 1 76 ? -4.68 12.008 24.891 1 80.94 76 GLY A O 1
ATOM 574 N N . ILE A 1 77 ? -4.52 11.445 22.812 1 72.25 77 ILE A N 1
ATOM 575 C CA . ILE A 1 77 ? -5.461 12.461 22.359 1 72.25 77 ILE A CA 1
ATOM 576 C C . ILE A 1 77 ? -6.777 11.805 21.953 1 72.25 77 ILE A C 1
ATOM 578 O O . ILE A 1 77 ? -6.973 11.453 20.781 1 72.25 77 ILE A O 1
ATOM 582 N N . SER A 1 78 ? -7.449 11.188 22.766 1 64.94 78 SER A N 1
ATOM 583 C CA . SER A 1 78 ? -8.617 10.406 22.375 1 64.94 78 SER A CA 1
ATOM 584 C C . SER A 1 78 ? -9.875 11.266 22.359 1 64.94 78 SER A C 1
ATOM 586 O O . SER A 1 78 ? -10.914 10.844 21.844 1 64.94 78 SER A O 1
ATOM 588 N N . GLU A 1 79 ? -9.648 12.484 22.688 1 72.88 79 GLU A N 1
ATOM 589 C CA . GLU A 1 79 ? -10.875 13.281 22.688 1 72.88 79 GLU A CA 1
ATOM 590 C C . GLU A 1 79 ? -10.93 14.227 21.5 1 72.88 79 GLU A C 1
ATOM 592 O O . GLU A 1 79 ? -9.891 14.594 20.938 1 72.88 79 GLU A O 1
ATOM 597 N N . ARG A 1 80 ? -12.078 14.43 20.906 1 86.56 80 ARG A N 1
ATOM 598 C CA . ARG A 1 80 ? -12.461 15.367 19.859 1 86.56 80 ARG A CA 1
ATOM 599 C C . ARG A 1 80 ? -11.766 15.031 18.547 1 86.56 80 ARG A C 1
ATOM 601 O O . ARG A 1 80 ? -11.148 15.898 17.922 1 86.56 80 ARG A O 1
ATOM 608 N N . LEU A 1 81 ? -11.859 13.766 18.094 1 94.06 81 LEU A N 1
ATOM 609 C CA . LEU A 1 81 ? -11.266 13.273 16.859 1 94.06 81 LEU A CA 1
ATOM 610 C C . LEU A 1 81 ? -11.781 14.055 15.656 1 94.06 81 LEU A C 1
ATOM 612 O O . LEU A 1 81 ? -11.047 14.258 14.688 1 94.06 81 LEU A O 1
ATOM 616 N N . GLU A 1 82 ? -13.008 14.57 15.789 1 93.44 82 GLU A N 1
ATOM 617 C CA . GLU A 1 82 ? -13.625 15.305 14.688 1 93.44 82 GLU A CA 1
ATOM 618 C C . GLU A 1 82 ? -12.984 16.688 14.523 1 93.44 82 GLU A C 1
ATOM 620 O O . GLU A 1 82 ? -13.07 17.281 13.445 1 93.44 82 GLU A O 1
ATOM 625 N N . GLU A 1 83 ? -12.383 17.172 15.602 1 92.69 83 GLU A N 1
ATOM 626 C CA . GLU A 1 83 ? -11.672 18.438 15.508 1 92.69 83 GLU A CA 1
ATOM 627 C C . GLU A 1 83 ? -10.25 18.234 14.992 1 92.69 83 GLU A C 1
ATOM 629 O O . GLU A 1 83 ? -9.719 19.078 14.266 1 92.69 83 GLU A O 1
ATOM 634 N N . VAL A 1 84 ? -9.672 17.094 15.359 1 93.19 84 VAL A N 1
ATOM 635 C CA . VAL A 1 84 ? -8.312 16.75 14.953 1 93.19 84 VAL A CA 1
ATOM 636 C C . VAL A 1 84 ? -8.281 16.391 13.469 1 93.19 84 VAL A C 1
ATOM 638 O O . VAL A 1 84 ? -7.309 16.688 12.773 1 93.19 84 VAL A O 1
ATOM 641 N N . ASN A 1 85 ? -9.305 15.836 13.016 1 97 85 ASN A N 1
ATOM 642 C CA . ASN A 1 85 ? -9.484 15.445 11.617 1 97 85 ASN A CA 1
ATOM 643 C C . ASN A 1 85 ? -10.828 15.914 11.07 1 97 85 ASN A C 1
ATOM 645 O O . ASN A 1 85 ? -11.766 15.125 10.953 1 97 85 ASN A O 1
ATOM 649 N N . PRO A 1 86 ? -10.867 17.156 10.703 1 97.75 86 PRO A N 1
ATOM 650 C CA . PRO A 1 86 ? -12.156 17.734 10.344 1 97.75 86 PRO A CA 1
ATOM 651 C C . PRO A 1 86 ? -12.719 17.172 9.039 1 97.75 86 PRO A C 1
ATOM 653 O O . PRO A 1 86 ? -13.93 17.203 8.812 1 97.75 86 PRO A O 1
ATOM 656 N N . VAL A 1 87 ? -11.883 16.734 8.148 1 98.62 87 VAL A N 1
ATOM 657 C CA . VAL A 1 87 ? -12.359 16.156 6.895 1 98.62 87 VAL A CA 1
ATOM 658 C C . VAL A 1 87 ? -11.805 14.75 6.727 1 98.62 87 VAL A C 1
ATOM 660 O O . VAL A 1 87 ? -10.594 14.539 6.77 1 98.62 87 VAL A O 1
ATOM 663 N N . CYS A 1 88 ? -12.648 13.828 6.527 1 98.38 88 CYS A N 1
ATOM 664 C CA . CYS A 1 88 ? -12.281 12.43 6.344 1 98.38 88 CYS A CA 1
ATOM 665 C C . CYS A 1 88 ? -12.977 11.836 5.121 1 98.38 88 CYS A C 1
ATOM 667 O O . CYS A 1 88 ? -14.211 11.781 5.07 1 98.38 88 CYS A O 1
ATOM 669 N N . VAL A 1 89 ? -12.188 11.422 4.191 1 97.25 89 VAL A N 1
ATOM 670 C CA . VAL A 1 89 ? -12.727 10.773 2.996 1 97.25 89 VAL A CA 1
ATOM 671 C C . VAL A 1 89 ? -12.695 9.258 3.168 1 97.25 89 VAL A C 1
ATOM 673 O O . VAL A 1 89 ? -11.656 8.688 3.527 1 97.25 89 VAL A O 1
ATOM 676 N N . VAL A 1 90 ? -13.805 8.633 2.936 1 96.56 90 VAL A N 1
ATOM 677 C CA . VAL A 1 90 ? -13.914 7.18 3.016 1 96.56 90 VAL A CA 1
ATOM 678 C C . VAL A 1 90 ? -13.938 6.586 1.61 1 96.56 90 VAL A C 1
ATOM 680 O O . VAL A 1 90 ? -14.742 6.992 0.771 1 96.56 90 VAL A O 1
ATOM 683 N N . MET A 1 91 ? -13.102 5.66 1.423 1 95.5 91 MET A N 1
ATOM 684 C CA . MET A 1 91 ? -12.992 5.008 0.12 1 95.5 91 MET A CA 1
ATOM 685 C C . MET A 1 91 ? -13.211 3.504 0.241 1 95.5 91 MET A C 1
ATOM 687 O O . MET A 1 91 ? -13.086 2.939 1.329 1 95.5 91 MET A O 1
ATOM 691 N N . SER A 1 92 ? -13.516 2.873 -0.885 1 94.5 92 SER A N 1
ATOM 692 C CA . SER A 1 92 ? -13.703 1.427 -0.96 1 94.5 92 SER A CA 1
ATOM 693 C C . SER A 1 92 ? -13.203 0.875 -2.291 1 94.5 92 SER A C 1
ATOM 695 O O . SER A 1 92 ? -13.18 1.589 -3.295 1 94.5 92 SER A O 1
ATOM 697 N N . PRO A 1 93 ? -12.695 -0.39 -2.207 1 93.81 93 PRO A N 1
ATOM 698 C CA . PRO A 1 93 ? -12.492 -1.018 -3.516 1 93.81 93 PRO A CA 1
ATOM 699 C C . PRO A 1 93 ? -13.789 -1.141 -4.316 1 93.81 93 PRO A C 1
ATOM 701 O O . PRO A 1 93 ? -14.883 -1.071 -3.748 1 93.81 93 PRO A O 1
ATOM 704 N N . VAL A 1 94 ? -13.609 -1.284 -5.609 1 93.69 94 VAL A N 1
ATOM 705 C CA . VAL A 1 94 ? -14.727 -1.426 -6.535 1 93.69 94 VAL A CA 1
ATOM 706 C C . VAL A 1 94 ? -14.883 -2.891 -6.941 1 93.69 94 VAL A C 1
ATOM 708 O O . VAL A 1 94 ? -13.883 -3.6 -7.113 1 93.69 94 VAL A O 1
ATOM 711 N N . ASP A 1 95 ? -16.078 -3.354 -6.977 1 94.75 95 ASP A N 1
ATOM 712 C CA . ASP A 1 95 ? -16.375 -4.684 -7.496 1 94.75 95 ASP A CA 1
ATOM 713 C C . ASP A 1 95 ? -16.328 -4.703 -9.023 1 94.75 95 ASP A C 1
ATOM 715 O O . ASP A 1 95 ? -17.172 -4.094 -9.68 1 94.75 95 ASP A O 1
ATOM 719 N N . PRO A 1 96 ? -15.383 -5.445 -9.539 1 94.62 96 PRO A N 1
ATOM 720 C CA . PRO A 1 96 ? -15.234 -5.391 -11 1 94.62 96 PRO A CA 1
ATOM 721 C C . PRO A 1 96 ? -16.484 -5.859 -11.734 1 94.62 96 PRO A C 1
ATOM 723 O O . PRO A 1 96 ? -16.828 -5.328 -12.797 1 94.62 96 PRO A O 1
ATOM 726 N N . GLU A 1 97 ? -17.109 -6.797 -11.234 1 92.44 97 GLU A N 1
ATOM 727 C CA . GLU A 1 97 ? -18.328 -7.301 -11.859 1 92.44 97 GLU A CA 1
ATOM 728 C C . GLU A 1 97 ? -19.422 -6.234 -11.883 1 92.44 97 GLU A C 1
ATOM 730 O O . GLU A 1 97 ? -20.125 -6.086 -12.883 1 92.44 97 GLU A O 1
ATOM 735 N N . LYS A 1 98 ? -19.531 -5.492 -10.859 1 92 98 LYS A N 1
ATOM 736 C CA . LYS A 1 98 ? -20.578 -4.492 -10.719 1 92 98 LYS A CA 1
ATOM 737 C C . LYS A 1 98 ? -20.312 -3.283 -11.609 1 92 98 LYS A C 1
ATOM 739 O O . LYS A 1 98 ? -21.234 -2.506 -11.898 1 92 98 LYS A O 1
ATOM 744 N N . VAL A 1 99 ? -19.109 -3.121 -12.039 1 91.69 99 VAL A N 1
ATOM 745 C CA . VAL A 1 99 ? -18.812 -1.992 -12.906 1 91.69 99 VAL A CA 1
ATOM 746 C C . VAL A 1 99 ? -18.516 -2.494 -14.32 1 91.69 99 VAL A C 1
ATOM 748 O O . VAL A 1 99 ? -17.859 -1.812 -15.109 1 91.69 99 VAL A O 1
ATOM 751 N N . GLY A 1 100 ? -18.859 -3.746 -14.633 1 90.62 100 GLY A N 1
ATOM 752 C CA . GLY A 1 100 ? -18.75 -4.305 -15.969 1 90.62 100 GLY A CA 1
ATOM 753 C C . GLY A 1 100 ? -17.312 -4.57 -16.391 1 90.62 100 GLY A C 1
ATOM 754 O O . GLY A 1 100 ? -16.953 -4.383 -17.547 1 90.62 100 GLY A O 1
ATOM 755 N N . TRP A 1 101 ? -16.453 -4.809 -15.43 1 91.75 101 TRP A N 1
ATOM 756 C CA . TRP A 1 101 ? -15.062 -5.168 -15.664 1 91.75 101 TRP A CA 1
ATOM 757 C C . TRP A 1 101 ? -14.305 -4.004 -16.297 1 91.75 101 TRP A C 1
ATOM 759 O O . TRP A 1 101 ? -13.297 -4.207 -16.969 1 91.75 101 TRP A O 1
ATOM 769 N N . SER A 1 102 ? -14.789 -2.801 -16.109 1 89.06 102 SER A N 1
ATOM 770 C CA . SER A 1 102 ? -14.141 -1.603 -16.625 1 89.06 102 SER A CA 1
ATOM 771 C C . SER A 1 102 ? -12.875 -1.279 -15.844 1 89.06 102 SER A C 1
ATOM 773 O O . SER A 1 102 ? -12.945 -0.891 -14.672 1 89.06 102 SER A O 1
ATOM 775 N N . GLY A 1 103 ? -11.742 -1.451 -16.531 1 87.44 103 GLY A N 1
ATOM 776 C CA . GLY A 1 103 ? -10.477 -1.09 -15.906 1 87.44 103 GLY A CA 1
ATOM 777 C C . GLY A 1 103 ? -10.445 0.344 -15.414 1 87.44 103 GLY A C 1
ATOM 778 O O . GLY A 1 103 ? -9.93 0.621 -14.328 1 87.44 103 GLY A O 1
ATOM 779 N N . MET A 1 104 ? -10.992 1.201 -16.156 1 85 104 MET A N 1
ATOM 780 C CA . MET A 1 104 ? -11.039 2.615 -15.797 1 85 104 MET A CA 1
ATOM 781 C C . MET A 1 104 ? -11.836 2.824 -14.516 1 85 104 MET A C 1
ATOM 783 O O . MET A 1 104 ? -11.422 3.578 -13.633 1 85 104 MET A O 1
ATOM 787 N N . ALA A 1 105 ? -12.938 2.15 -14.406 1 84.88 105 ALA A N 1
ATOM 788 C CA . ALA A 1 105 ? -13.766 2.281 -13.211 1 84.88 105 ALA A CA 1
ATOM 789 C C . ALA A 1 105 ? -13.039 1.752 -11.984 1 84.88 105 ALA A C 1
ATOM 791 O O . ALA A 1 105 ? -13.227 2.266 -10.875 1 84.88 105 ALA A O 1
ATOM 792 N N . MET A 1 106 ? -12.211 0.811 -12.258 1 85.62 106 MET A N 1
ATOM 793 C CA . MET A 1 106 ? -11.516 0.15 -11.156 1 85.62 106 MET A CA 1
ATOM 794 C C . MET A 1 106 ? -10.469 1.072 -10.539 1 85.62 106 MET A C 1
ATOM 796 O O . MET A 1 106 ? -10.164 0.958 -9.352 1 85.62 106 MET A O 1
ATOM 800 N N . VAL A 1 107 ? -10 1.99 -11.312 1 83.88 107 VAL A N 1
ATOM 801 C CA . VAL A 1 107 ? -8.852 2.738 -10.812 1 83.88 107 VAL A CA 1
ATOM 802 C C . VAL A 1 107 ? -9.25 4.191 -10.562 1 83.88 107 VAL A C 1
ATOM 804 O O . VAL A 1 107 ? -8.508 4.945 -9.938 1 83.88 107 VAL A O 1
ATOM 807 N N . SER A 1 108 ? -10.398 4.594 -11.031 1 84.44 108 SER A N 1
ATOM 808 C CA . SER A 1 108 ? -10.82 5.977 -10.867 1 84.44 108 SER A CA 1
ATOM 809 C C . SER A 1 108 ? -11.094 6.301 -9.406 1 84.44 108 SER A C 1
ATOM 811 O O . SER A 1 108 ? -11.805 5.559 -8.719 1 84.44 108 SER A O 1
ATOM 813 N N . LEU A 1 109 ? -10.508 7.414 -9.008 1 82.69 109 LEU A N 1
ATOM 814 C CA . LEU A 1 109 ? -10.734 7.867 -7.637 1 82.69 109 LEU A CA 1
ATOM 815 C C . LEU A 1 109 ? -12.219 8.086 -7.375 1 82.69 109 LEU A C 1
ATOM 817 O O . LEU A 1 109 ? -12.727 7.695 -6.324 1 82.69 109 LEU A O 1
ATOM 821 N N . ASN A 1 110 ? -12.859 8.633 -8.266 1 83.62 110 ASN A N 1
ATOM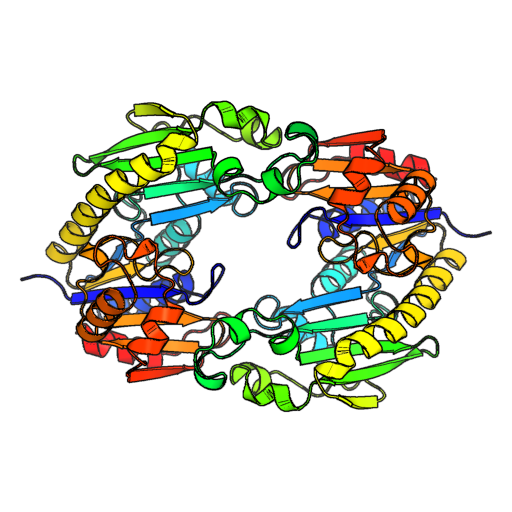 822 C CA . ASN A 1 110 ? -14.266 8.992 -8.109 1 83.62 110 ASN A CA 1
ATOM 823 C C . ASN A 1 110 ? -15.133 7.77 -7.848 1 83.62 110 ASN A C 1
ATOM 825 O O . ASN A 1 110 ? -16.094 7.832 -7.066 1 83.62 110 ASN A O 1
ATOM 829 N N . THR A 1 111 ? -14.773 6.711 -8.461 1 88.62 111 THR A N 1
ATOM 830 C CA . THR A 1 111 ? -15.586 5.508 -8.312 1 88.62 111 THR A CA 1
ATOM 831 C C . THR A 1 111 ? -15.305 4.828 -6.973 1 88.62 111 THR A C 1
ATOM 833 O O . THR A 1 111 ? -16.078 3.971 -6.535 1 88.62 111 THR A O 1
ATOM 836 N N . GLN A 1 112 ? -14.297 5.227 -6.324 1 92.38 112 GLN A N 1
ATOM 837 C CA . GLN A 1 112 ? -13.906 4.551 -5.094 1 92.38 112 GLN A CA 1
ATOM 838 C C . GLN A 1 112 ? -14.406 5.312 -3.867 1 92.38 112 GLN A C 1
ATOM 840 O O . GLN A 1 112 ? -14.336 4.805 -2.746 1 92.38 112 GLN A O 1
ATOM 845 N N . ILE A 1 113 ? -14.867 6.543 -4.027 1 94.19 113 ILE A N 1
ATOM 846 C CA . ILE A 1 113 ? -15.305 7.359 -2.9 1 94.19 113 ILE A CA 1
ATOM 847 C C . ILE A 1 113 ? -16.656 6.855 -2.387 1 94.19 113 ILE A C 1
ATOM 849 O O . ILE A 1 113 ? -17.609 6.711 -3.158 1 94.19 113 ILE A O 1
ATOM 853 N N . VAL A 1 114 ? -16.734 6.605 -1.128 1 94.69 114 VAL A N 1
ATOM 854 C CA . VAL A 1 114 ? -17.953 6.164 -0.459 1 94.69 114 VAL A CA 1
ATOM 855 C C . VAL A 1 114 ? -18.641 7.355 0.199 1 94.69 114 VAL A C 1
ATOM 857 O O . VAL A 1 114 ? -19.859 7.535 0.057 1 94.69 114 VAL A O 1
ATOM 860 N N . ALA A 1 115 ? -17.812 8.148 0.917 1 95.38 115 ALA A N 1
ATOM 861 C CA . ALA A 1 115 ? -18.375 9.266 1.681 1 95.38 115 ALA A CA 1
ATOM 862 C C . ALA A 1 115 ? -17.281 10.258 2.07 1 95.38 115 ALA A C 1
ATOM 864 O O . ALA A 1 115 ? -16.094 9.945 2.002 1 95.38 115 ALA A O 1
ATOM 865 N N . VAL A 1 116 ? -17.703 11.438 2.367 1 97 116 VAL A N 1
ATOM 866 C CA . VAL A 1 116 ? -16.859 12.469 2.953 1 97 116 VAL A CA 1
ATOM 867 C C . VAL A 1 116 ? -17.484 12.977 4.25 1 97 116 VAL A C 1
ATOM 869 O O . VAL A 1 116 ? -18.625 13.453 4.258 1 97 116 VAL A O 1
ATOM 872 N N . ARG A 1 117 ? -16.812 12.859 5.312 1 98.38 117 ARG A N 1
ATOM 873 C CA . ARG A 1 117 ? -17.234 13.469 6.57 1 98.38 117 ARG A CA 1
ATOM 874 C C . ARG A 1 117 ? -16.578 14.828 6.77 1 98.38 117 ARG A C 1
ATOM 876 O O . ARG A 1 117 ? -15.359 14.969 6.637 1 98.38 117 ARG A O 1
ATOM 883 N N . VAL A 1 118 ? -17.344 15.789 7.121 1 98.56 118 VAL A N 1
ATOM 884 C CA . VAL A 1 118 ? -16.859 17.156 7.336 1 98.56 118 VAL A CA 1
ATOM 885 C C . VAL A 1 118 ? -17.312 17.656 8.711 1 98.56 118 VAL A C 1
ATOM 887 O O . VAL A 1 118 ? -18.5 17.578 9.047 1 98.56 118 VAL A O 1
ATOM 890 N N . THR A 1 119 ? -16.406 18.047 9.516 1 98.25 119 THR A N 1
ATOM 891 C CA . THR A 1 119 ? -16.703 18.828 10.711 1 98.25 119 THR A CA 1
ATOM 892 C C . THR A 1 119 ? -16.672 20.328 10.406 1 98.25 119 THR A C 1
ATOM 894 O O . THR A 1 119 ? -15.594 20.906 10.234 1 98.25 119 THR A O 1
ATOM 897 N N . GLU A 1 120 ? -17.766 20.875 10.422 1 97.94 120 GLU A N 1
ATOM 898 C CA . GLU A 1 120 ? -17.875 22.297 10.094 1 97.94 120 GLU A CA 1
ATOM 899 C C . GLU A 1 120 ? -17.312 23.156 11.227 1 97.94 120 GLU A C 1
ATOM 901 O O . GLU A 1 120 ? -17.094 22.672 12.336 1 97.94 120 GLU A O 1
ATOM 906 N N . ARG A 1 121 ? -17.094 24.438 10.914 1 96.81 121 ARG A N 1
ATOM 907 C CA . ARG A 1 121 ? -16.562 25.344 11.914 1 96.81 121 ARG A CA 1
ATOM 908 C C . ARG A 1 121 ? -17.5 25.469 13.109 1 96.81 121 ARG A C 1
ATOM 910 O O . ARG A 1 121 ? -17.047 25.766 14.227 1 96.81 121 ARG A O 1
ATOM 917 N N . SER A 1 122 ? -18.766 25.25 12.93 1 96.25 122 SER A N 1
ATOM 918 C CA . SER A 1 122 ? -19.766 25.312 13.992 1 96.25 122 SER A CA 1
ATOM 919 C C . SER A 1 122 ? -19.641 24.125 14.93 1 96.25 122 SER A C 1
ATOM 921 O O . SER A 1 122 ? -20.219 24.109 16.016 1 96.25 122 SER A O 1
ATOM 923 N N . GLY A 1 123 ? -18.969 23.094 14.5 1 95.75 123 GLY A N 1
ATOM 924 C CA . GLY A 1 123 ? -18.906 21.844 15.234 1 95.75 123 GLY A CA 1
ATOM 925 C C . GLY A 1 123 ? -19.844 20.781 14.703 1 95.75 123 GLY A C 1
ATOM 926 O O . GLY A 1 123 ? -19.766 19.609 15.086 1 95.75 123 GLY A O 1
ATOM 927 N N . LYS A 1 124 ? -20.656 21.219 13.789 1 97.88 124 LYS A N 1
ATOM 928 C CA . LYS A 1 124 ? -21.594 20.281 13.172 1 97.88 124 LYS A CA 1
ATOM 929 C C . LYS A 1 124 ? -20.844 19.266 12.312 1 97.88 124 LYS A C 1
ATOM 931 O O . LYS A 1 124 ? -19.969 19.625 11.531 1 97.88 124 LYS A O 1
ATOM 936 N N . ILE A 1 125 ? -21.234 18 12.492 1 98.25 125 ILE A N 1
ATOM 937 C CA . ILE A 1 125 ? -20.625 16.922 11.711 1 98.25 125 ILE A CA 1
ATOM 938 C C . ILE A 1 125 ? -21.578 16.5 10.594 1 98.25 125 ILE A C 1
ATOM 940 O O . ILE A 1 125 ? -22.688 16.031 10.867 1 98.25 125 ILE A O 1
ATOM 944 N N . VAL A 1 126 ? -21.172 16.656 9.359 1 98.25 126 VAL A N 1
ATOM 945 C CA . VAL A 1 126 ? -21.969 16.297 8.195 1 98.25 126 VAL A CA 1
ATOM 946 C C . VAL A 1 126 ? -21.312 15.148 7.445 1 98.25 126 VAL A C 1
ATOM 948 O O . VAL A 1 126 ? -20.094 15.156 7.223 1 98.25 126 VAL A O 1
ATOM 951 N N . LEU A 1 127 ? -22.094 14.18 7.098 1 97.12 127 LEU A N 1
ATOM 952 C CA . LEU A 1 127 ? -21.641 13.062 6.281 1 97.12 127 LEU A CA 1
ATOM 953 C C . LEU A 1 127 ? -22.25 13.125 4.883 1 97.12 127 LEU A C 1
ATOM 955 O O . LEU A 1 127 ? -23.453 12.977 4.719 1 97.12 127 LEU A O 1
ATOM 959 N N . TYR A 1 128 ? -21.391 13.383 3.93 1 96.44 128 TYR A N 1
ATOM 960 C CA . TYR A 1 128 ? -21.797 13.328 2.529 1 96.44 128 TYR A CA 1
ATOM 961 C C . TYR A 1 128 ? -21.625 11.922 1.971 1 96.44 128 TYR A C 1
ATOM 963 O O . TYR A 1 128 ? -20.5 11.469 1.74 1 96.44 128 TYR A O 1
ATOM 971 N N . GLU A 1 129 ? -22.656 11.195 1.735 1 93.25 129 GLU A N 1
ATOM 972 C CA . GLU A 1 129 ? -22.609 9.852 1.163 1 93.25 129 GLU A CA 1
ATOM 973 C C . GLU A 1 129 ? -22.75 9.898 -0.355 1 93.25 129 GLU A C 1
ATOM 975 O O . GLU A 1 129 ? -23.734 10.438 -0.871 1 93.25 129 GLU A O 1
ATOM 980 N N . VAL A 1 130 ? -21.875 9.375 -0.896 1 87.69 130 VAL A N 1
ATOM 981 C CA . VAL A 1 130 ? -21.906 9.398 -2.354 1 87.69 130 VAL A CA 1
ATOM 982 C C . VAL A 1 130 ? -22.781 8.258 -2.871 1 87.69 130 VAL A C 1
ATOM 984 O O . VAL A 1 130 ? -22.547 7.094 -2.559 1 87.69 130 VAL A O 1
ATOM 987 N N . GLU A 1 131 ? -24.156 8.578 -3.164 1 67.81 131 GLU A N 1
ATOM 988 C CA . GLU A 1 131 ? -25.328 7.758 -3.457 1 67.81 131 GLU A CA 1
ATOM 989 C C . GLU A 1 131 ? -24.938 6.535 -4.285 1 67.81 131 GLU A C 1
ATOM 991 O O . GLU A 1 131 ? -25.297 5.406 -3.934 1 67.81 131 GLU A O 1
ATOM 996 N N . ARG A 1 132 ? -25.031 6.781 -5.672 1 55.78 132 ARG A N 1
ATOM 997 C CA . ARG A 1 132 ? -25.078 5.719 -6.668 1 55.78 132 ARG A CA 1
ATOM 998 C C . ARG A 1 132 ? -23.953 4.719 -6.465 1 55.78 132 ARG A C 1
ATOM 1000 O O . ARG A 1 132 ? -23.797 3.77 -7.238 1 55.78 132 ARG A O 1
ATOM 1007 N N . GLY A 1 133 ? -23.266 4.848 -5.406 1 54.38 133 GLY A N 1
ATOM 1008 C CA . GLY A 1 133 ? -21.953 4.234 -5.262 1 54.38 133 GLY A CA 1
ATOM 1009 C C . GLY A 1 133 ? -22.016 2.832 -4.684 1 54.38 133 GLY A C 1
ATOM 1010 O O . GLY A 1 133 ? -21.172 1.991 -4.996 1 54.38 133 GLY A O 1
ATOM 1011 N N . TRP A 1 134 ? -23.219 2.576 -4.074 1 63.47 134 TRP A N 1
ATOM 1012 C CA . TRP A 1 134 ? -23.266 1.321 -3.332 1 63.47 134 TRP A CA 1
ATOM 1013 C C . TRP A 1 134 ? -23.328 0.13 -4.285 1 63.47 134 TRP A C 1
ATOM 1015 O O . TRP A 1 134 ? -22.844 -0.958 -3.951 1 63.47 134 TRP A O 1
ATOM 1025 N N . ASN A 1 135 ? -23.688 0.502 -5.371 1 82.25 135 ASN A N 1
ATOM 1026 C CA . ASN A 1 135 ? -23.891 -0.595 -6.312 1 82.25 135 ASN A CA 1
ATOM 1027 C C . ASN A 1 135 ? -22.578 -1.022 -6.965 1 82.25 135 ASN A C 1
ATOM 1029 O O . ASN A 1 135 ? -22.531 -2.027 -7.68 1 82.25 135 ASN A O 1
ATOM 1033 N N 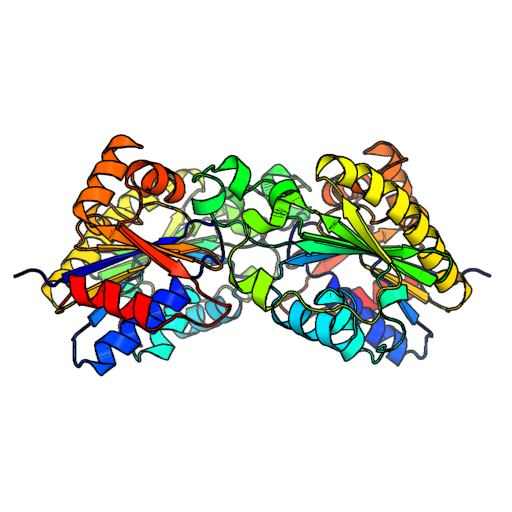. ARG A 1 136 ? -21.594 -0.314 -6.598 1 90.12 136 ARG A N 1
ATOM 1034 C CA . ARG A 1 136 ? -20.344 -0.664 -7.27 1 90.12 136 ARG A CA 1
ATOM 1035 C C . ARG A 1 136 ? -19.359 -1.284 -6.289 1 90.12 136 ARG A C 1
ATOM 1037 O O . ARG A 1 136 ? -18.281 -1.746 -6.691 1 90.12 136 ARG A O 1
ATOM 1044 N N . PHE A 1 137 ? -19.734 -1.289 -5.016 1 93.44 137 PHE A N 1
ATOM 1045 C CA . PHE A 1 137 ? -18.812 -1.777 -3.998 1 93.44 137 PHE A CA 1
ATOM 1046 C C . PHE A 1 137 ? -19.094 -3.236 -3.662 1 93.44 137 PHE A C 1
ATOM 1048 O O . PHE A 1 137 ? -20.203 -3.725 -3.891 1 93.44 137 PHE A O 1
ATOM 1055 N N . PRO A 1 138 ? -18.109 -3.932 -3.211 1 93.06 138 PRO A N 1
ATOM 1056 C CA . PRO A 1 138 ? -18.359 -5.293 -2.74 1 93.06 138 PRO A CA 1
ATOM 1057 C C . PRO A 1 138 ? -19.391 -5.348 -1.611 1 93.06 138 PRO A C 1
ATOM 1059 O O . PRO A 1 138 ? -19.531 -4.387 -0.851 1 93.06 138 PRO A O 1
ATOM 1062 N N . ASP A 1 139 ? -20 -6.48 -1.355 1 90.31 139 ASP A N 1
ATOM 1063 C CA . ASP A 1 139 ? -21.156 -6.656 -0.469 1 90.31 139 ASP A CA 1
ATOM 1064 C C . ASP A 1 139 ? -20.75 -6.461 0.991 1 90.31 139 ASP A C 1
ATOM 1066 O O . ASP A 1 139 ? -21.578 -6.094 1.823 1 90.31 139 ASP A O 1
ATOM 1070 N N . PHE A 1 140 ? -19.516 -6.656 1.272 1 88.5 140 PHE A N 1
ATOM 1071 C CA . PHE A 1 140 ? -19.094 -6.531 2.666 1 88.5 140 PHE A CA 1
ATOM 1072 C C . PHE A 1 140 ? -19.344 -5.117 3.176 1 88.5 140 PHE A C 1
ATOM 1074 O O . PHE A 1 140 ? -19.594 -4.914 4.367 1 88.5 140 PHE A O 1
ATOM 1081 N N . LEU A 1 141 ? -19.203 -4.141 2.32 1 90.56 141 LEU A N 1
ATOM 1082 C CA . LEU A 1 141 ? -19.312 -2.746 2.734 1 90.56 141 LEU A CA 1
ATOM 1083 C C . LEU A 1 141 ? -20.703 -2.453 3.275 1 90.56 141 LEU A C 1
ATOM 1085 O O . LEU A 1 141 ? -20.859 -1.81 4.316 1 90.56 141 LEU A O 1
ATOM 1089 N N . SER A 1 142 ? -21.719 -2.939 2.533 1 86.94 142 SER A N 1
ATOM 1090 C CA . SER A 1 142 ? -23.094 -2.689 2.959 1 86.94 142 SER A CA 1
ATOM 1091 C C . SER A 1 142 ? -23.375 -3.324 4.316 1 86.94 142 SER A C 1
ATOM 1093 O O . SER A 1 142 ? -24.188 -2.803 5.098 1 86.94 142 SER A O 1
A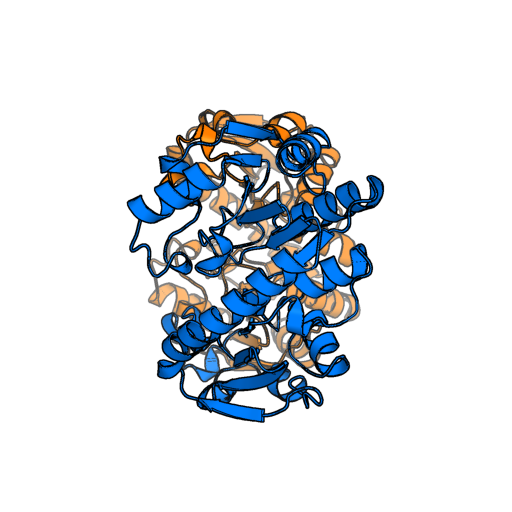TOM 1095 N N . LYS A 1 143 ? -22.672 -4.352 4.586 1 84.44 143 LYS A N 1
ATOM 1096 C CA . LYS A 1 143 ? -22.875 -5.055 5.852 1 84.44 143 LYS A CA 1
ATOM 1097 C C . LYS A 1 143 ? -22.156 -4.336 6.992 1 84.44 143 LYS A C 1
ATOM 1099 O O . LYS A 1 143 ? -22.625 -4.363 8.133 1 84.44 143 LYS A O 1
ATOM 1104 N N . GLU A 1 144 ? -21.078 -3.703 6.633 1 86.44 144 GLU A N 1
ATOM 1105 C CA . GLU A 1 144 ? -20.219 -3.135 7.672 1 86.44 144 GLU A CA 1
ATOM 1106 C C . GLU A 1 144 ? -20.484 -1.643 7.848 1 86.44 144 GLU A C 1
ATOM 1108 O O . GLU A 1 144 ? -20.125 -1.062 8.875 1 86.44 144 GLU A O 1
ATOM 1113 N N . TRP A 1 145 ? -21.062 -1.099 6.766 1 87.31 145 TRP A N 1
ATOM 1114 C CA . TRP A 1 145 ? -21.375 0.328 6.824 1 87.31 145 TRP A CA 1
ATOM 1115 C C . TRP A 1 145 ? -22.484 0.609 7.832 1 87.31 145 TRP A C 1
ATOM 1117 O O . TRP A 1 145 ? -23.531 -0.026 7.793 1 87.31 145 TRP A O 1
ATOM 1127 N N . GLY A 1 146 ? -22.266 1.221 8.938 1 77.94 146 GLY A N 1
ATOM 1128 C CA . GLY A 1 146 ? -23.203 1.317 10.047 1 77.94 146 GLY A CA 1
ATOM 1129 C C . GLY A 1 146 ? -23.797 2.705 10.203 1 77.94 146 GLY A C 1
ATOM 1130 O O . GLY A 1 146 ? -23.719 3.529 9.289 1 77.94 146 GLY A O 1
ATOM 1131 N N . ASP A 1 147 ? -24.5 2.691 11.305 1 83.25 147 ASP A N 1
ATOM 1132 C CA . ASP A 1 147 ? -25.078 3.953 11.75 1 83.25 147 ASP A CA 1
ATOM 1133 C C . ASP A 1 147 ? -24.031 4.805 12.477 1 83.25 147 ASP A C 1
ATOM 1135 O O . ASP A 1 147 ? -23.438 4.363 13.461 1 83.25 147 ASP A O 1
ATOM 1139 N N . PHE A 1 148 ? -23.781 5.883 11.883 1 93.38 148 PHE A N 1
ATOM 1140 C CA . PHE A 1 148 ? -22.859 6.836 12.5 1 93.38 148 PHE A CA 1
ATOM 1141 C C . PHE A 1 148 ? -23.609 7.805 13.398 1 93.38 148 PHE A C 1
ATOM 1143 O O . PHE A 1 148 ? -23.969 8.906 12.977 1 93.38 148 PHE A O 1
ATOM 1150 N N . SER A 1 149 ? -23.734 7.422 14.703 1 94.5 149 SER A N 1
ATOM 1151 C CA . SER A 1 149 ? -24.578 8.125 15.664 1 94.5 149 SER A CA 1
ATOM 1152 C C . SER A 1 149 ? -24.031 9.523 15.953 1 94.5 149 SER A C 1
ATOM 1154 O O . SER A 1 149 ? -24.766 10.398 16.422 1 94.5 149 SER A O 1
ATOM 1156 N N . GLY A 1 150 ? -22.797 9.719 15.703 1 95.62 150 GLY A N 1
ATOM 1157 C CA . GLY A 1 150 ? -22.188 11 16 1 95.62 150 GLY A CA 1
ATOM 1158 C C . GLY A 1 150 ? -22.344 12.016 14.883 1 95.62 150 GLY A C 1
ATOM 1159 O O . GLY A 1 150 ? -21.969 13.172 15.023 1 95.62 150 GLY A O 1
ATOM 1160 N N . VAL A 1 151 ? -22.875 11.594 13.781 1 97.12 151 VAL A N 1
ATOM 1161 C CA . VAL A 1 151 ? -23.094 12.469 12.625 1 97.12 151 VAL A CA 1
ATOM 1162 C C . VAL A 1 151 ? -24.391 13.258 12.812 1 97.12 151 VAL A C 1
ATOM 1164 O O . VAL A 1 151 ? -25.438 12.688 13.141 1 97.12 151 VAL A O 1
ATOM 1167 N N . ASP A 1 152 ? -24.359 14.562 12.602 1 97.94 152 ASP A N 1
ATOM 1168 C CA . ASP A 1 152 ? -25.516 15.43 12.797 1 97.94 152 ASP A CA 1
ATOM 1169 C C . ASP A 1 152 ? -26.438 15.406 11.57 1 97.94 152 ASP A C 1
ATOM 1171 O O . ASP A 1 152 ? -27.656 15.586 11.695 1 97.94 152 ASP A O 1
ATOM 1175 N N . GLU A 1 153 ? -25.859 15.242 10.445 1 97.38 153 GLU A N 1
ATOM 1176 C CA . GLU A 1 153 ? -26.609 15.297 9.195 1 97.38 153 GLU A CA 1
ATOM 1177 C C . GLU A 1 153 ? -25.969 14.406 8.133 1 97.38 153 GLU A C 1
ATOM 1179 O O . GLU A 1 153 ? -24.75 14.398 7.973 1 97.38 153 GLU A O 1
ATOM 1184 N N . VAL A 1 154 ? -26.797 13.68 7.449 1 95.25 154 VAL A N 1
ATOM 1185 C CA . VAL A 1 154 ? -26.359 12.875 6.309 1 95.25 154 VAL A CA 1
ATOM 1186 C C . VAL A 1 154 ? -26.953 13.453 5.02 1 95.25 154 VAL A C 1
ATOM 1188 O O . VAL A 1 154 ? -28.156 13.727 4.945 1 95.25 154 VAL A O 1
ATOM 1191 N N . ARG A 1 155 ? -26.125 13.633 4.066 1 94.69 155 ARG A N 1
ATOM 1192 C CA . ARG A 1 155 ? -26.531 14.125 2.754 1 94.69 155 ARG A CA 1
ATOM 1193 C C . ARG A 1 155 ? -26.094 13.164 1.651 1 94.69 155 ARG A C 1
ATOM 1195 O O . ARG A 1 155 ? -24.938 12.766 1.591 1 94.69 155 ARG A O 1
ATOM 1202 N N . GLU A 1 156 ? -27 12.828 0.781 1 92.94 156 GLU A N 1
ATOM 1203 C CA . GLU A 1 156 ? -26.656 12.055 -0.407 1 92.94 156 GLU A CA 1
ATOM 1204 C C . GLU A 1 156 ? -26.234 12.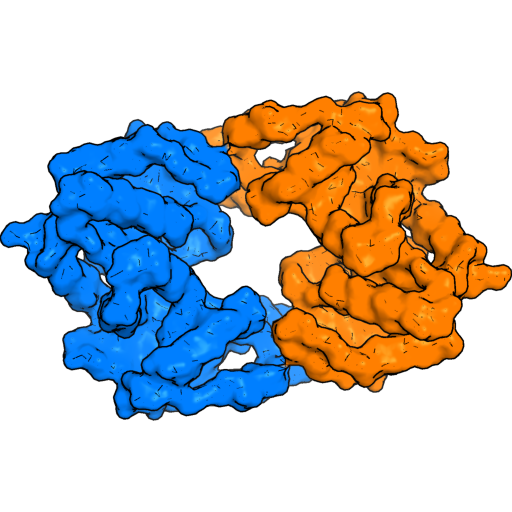961 -1.555 1 92.94 156 GLU A C 1
ATOM 1206 O O . GLU A 1 156 ? -26.906 13.938 -1.866 1 92.94 156 GLU A O 1
ATOM 1211 N N . VAL A 1 157 ? -25.094 12.594 -2.137 1 92.56 157 VAL A N 1
ATOM 1212 C CA . VAL A 1 157 ? -24.562 13.461 -3.182 1 92.56 157 VAL A CA 1
ATOM 1213 C C . VAL A 1 157 ? -24.062 12.609 -4.348 1 92.56 157 VAL A C 1
ATOM 1215 O O . VAL A 1 157 ? -23.891 11.398 -4.215 1 92.56 157 VAL A O 1
ATOM 1218 N N . GLY A 1 158 ? -23.891 13.281 -5.566 1 86.75 158 GLY A N 1
ATOM 1219 C CA . GLY A 1 158 ? -23.266 12.633 -6.703 1 86.75 158 GLY A CA 1
ATOM 1220 C C . GLY A 1 158 ? -21.75 12.805 -6.738 1 86.75 158 GLY A C 1
ATOM 1221 O O . GLY A 1 158 ? -21.219 13.703 -6.082 1 86.75 158 GLY A O 1
ATOM 1222 N N . TYR A 1 159 ? -21.109 11.961 -7.508 1 81.75 159 TYR A N 1
ATOM 1223 C CA . TYR A 1 159 ? -19.656 11.992 -7.633 1 81.75 159 TYR A CA 1
ATOM 1224 C C . TYR A 1 159 ? -19.188 13.336 -8.18 1 81.75 159 TYR A C 1
ATOM 1226 O O . TYR A 1 159 ? -18.109 13.812 -7.836 1 81.75 159 TYR A O 1
ATOM 1234 N N . GLU A 1 160 ? -20.016 13.938 -8.945 1 85.75 160 GLU A N 1
ATOM 1235 C CA . GLU A 1 160 ? -19.641 15.188 -9.602 1 85.75 160 GLU A CA 1
ATOM 1236 C C . GLU A 1 160 ? -19.531 16.328 -8.594 1 85.75 160 GLU A C 1
ATOM 1238 O O . GLU A 1 160 ? -18.922 17.359 -8.883 1 85.75 160 GLU A O 1
ATOM 1243 N N . GLU A 1 161 ? -20.125 16.141 -7.395 1 91.38 161 GLU A N 1
ATOM 1244 C CA . GLU A 1 161 ? -20.125 17.203 -6.387 1 91.38 161 GLU A CA 1
ATOM 1245 C C . GLU A 1 161 ? -18.906 17.109 -5.484 1 91.38 161 GLU A C 1
ATOM 1247 O O . GLU A 1 161 ? -18.672 17.984 -4.652 1 91.38 161 GLU A O 1
ATOM 1252 N N . PHE A 1 162 ? -18.125 16.109 -5.672 1 91.38 162 PHE A N 1
ATOM 1253 C CA . PHE A 1 162 ? -17.016 15.805 -4.77 1 91.38 162 PHE A CA 1
ATOM 1254 C C . PHE A 1 162 ? -16.062 17 -4.668 1 91.38 162 PHE A C 1
ATOM 1256 O O . PHE A 1 162 ? -15.719 17.438 -3.566 1 91.38 162 PHE A O 1
ATOM 1263 N N . GLU A 1 163 ? -15.656 17.516 -5.781 1 89.75 163 GLU A N 1
ATOM 1264 C CA . GLU A 1 163 ? -14.688 18.609 -5.789 1 89.75 163 GLU A CA 1
ATOM 1265 C C . GLU A 1 163 ? -15.227 19.828 -5.047 1 89.75 163 GLU A C 1
ATOM 1267 O O . GLU A 1 163 ? -14.492 20.5 -4.316 1 89.75 163 GLU A O 1
ATOM 1272 N N . GLU A 1 164 ? -16.438 20.109 -5.281 1 93.56 164 GLU A N 1
ATOM 1273 C CA . GLU A 1 164 ? -17.062 21.25 -4.609 1 93.56 164 GLU A CA 1
ATOM 1274 C C . GLU A 1 164 ? -17.156 21.016 -3.102 1 93.56 164 GLU A C 1
ATOM 1276 O O . GLU A 1 164 ? -16.875 21.922 -2.312 1 93.56 164 GLU A O 1
ATOM 1281 N N . ILE A 1 165 ? -17.516 19.844 -2.732 1 95.44 165 ILE A N 1
ATOM 1282 C CA . ILE A 1 165 ? -17.594 19.484 -1.321 1 95.44 165 ILE A CA 1
ATOM 1283 C C . ILE A 1 165 ? -16.234 19.641 -0.667 1 95.44 165 ILE A C 1
ATOM 1285 O O . ILE A 1 165 ? -16.109 20.25 0.401 1 95.44 165 ILE A O 1
ATOM 1289 N N . MET A 1 166 ? -15.227 19.188 -1.352 1 95.25 166 MET A N 1
ATOM 1290 C CA . MET A 1 166 ? -13.875 19.25 -0.803 1 95.25 166 MET A CA 1
ATOM 1291 C C . MET A 1 166 ? -13.398 20.688 -0.685 1 95.25 166 MET A C 1
ATOM 1293 O O . MET A 1 166 ? -12.734 21.062 0.287 1 95.25 166 MET A O 1
ATOM 1297 N N . SER A 1 167 ? -13.727 21.438 -1.635 1 93.38 167 SER A N 1
ATOM 1298 C CA . SER A 1 167 ? -13.352 22.844 -1.592 1 93.38 167 SER A CA 1
ATOM 1299 C C . SER A 1 167 ? -13.953 23.531 -0.376 1 93.38 167 SER A C 1
ATOM 1301 O O . SER A 1 167 ? -13.242 24.219 0.368 1 93.38 167 SER A O 1
ATOM 1303 N N . ARG A 1 168 ? -15.195 23.359 -0.14 1 95.19 168 ARG A N 1
ATOM 1304 C CA . ARG A 1 168 ? -15.875 23.938 1.016 1 95.19 168 ARG A CA 1
ATOM 1305 C C . ARG A 1 168 ? -15.32 23.375 2.316 1 95.19 168 ARG A C 1
ATOM 1307 O O . ARG A 1 168 ? -15.164 24.094 3.303 1 95.19 168 ARG A O 1
ATOM 1314 N N . ALA A 1 169 ? -15.078 22.109 2.26 1 97.44 169 ALA A N 1
ATOM 1315 C CA . ALA A 1 169 ? -14.562 21.422 3.445 1 97.44 169 ALA A CA 1
ATOM 1316 C C . ALA A 1 169 ? -13.211 22 3.861 1 97.44 169 ALA A C 1
ATOM 1318 O O . ALA A 1 169 ? -12.914 22.094 5.055 1 97.44 169 ALA A O 1
ATOM 1319 N N . ARG A 1 170 ? -12.414 22.359 2.914 1 95.94 170 ARG A N 1
ATOM 1320 C CA . ARG A 1 170 ? -11.078 22.875 3.207 1 95.94 170 ARG A CA 1
ATOM 1321 C C . ARG A 1 170 ? -11.156 24.219 3.908 1 95.94 170 ARG A C 1
ATOM 1323 O O . ARG A 1 170 ? -10.281 24.562 4.711 1 95.94 170 ARG A O 1
ATOM 1330 N N . ALA A 1 171 ? -12.18 24.922 3.646 1 95.75 171 ALA A N 1
ATOM 1331 C CA . ALA A 1 171 ? -12.398 26.156 4.402 1 95.75 171 ALA A CA 1
ATOM 1332 C C . ALA A 1 171 ? -12.602 25.859 5.883 1 95.75 171 ALA A C 1
ATOM 1334 O O . ALA A 1 171 ? -12.117 26.609 6.742 1 95.75 171 ALA A O 1
ATOM 1335 N N . HIS A 1 172 ? -13.328 24.875 6.141 1 97.81 172 HIS A N 1
ATOM 1336 C CA . HIS A 1 172 ? -13.5 24.453 7.527 1 97.81 172 HIS A CA 1
ATOM 1337 C C . HIS A 1 172 ? -12.172 24 8.133 1 97.81 172 HIS A C 1
ATOM 1339 O O . HIS A 1 172 ? -11.898 24.281 9.305 1 97.81 172 HIS A O 1
ATOM 1345 N N . CYS A 1 173 ? -11.367 23.328 7.359 1 97.56 173 CYS A N 1
ATOM 1346 C CA . CYS A 1 173 ? -10.047 22.922 7.82 1 97.56 173 CYS A CA 1
ATOM 1347 C C . CYS A 1 173 ? -9.234 24.125 8.281 1 97.56 173 CYS A C 1
ATOM 1349 O O . CYS A 1 173 ? -8.57 24.078 9.32 1 97.56 173 CYS A O 1
ATOM 1351 N N . ASP A 1 174 ? -9.328 25.156 7.504 1 97 174 ASP A N 1
ATOM 1352 C CA . ASP A 1 174 ? -8.57 26.359 7.836 1 97 174 ASP A CA 1
ATOM 1353 C C . ASP A 1 174 ? -8.977 26.922 9.195 1 97 174 ASP A C 1
ATOM 1355 O O . ASP A 1 174 ? -8.133 27.391 9.969 1 97 174 ASP A O 1
ATOM 1359 N N . PHE A 1 175 ? -10.234 26.891 9.484 1 97.5 175 PHE A N 1
ATOM 1360 C CA . PHE A 1 175 ? -10.734 27.328 10.781 1 97.5 175 PHE A CA 1
ATOM 1361 C C . PHE A 1 175 ? -10.109 26.5 11.906 1 97.5 175 PHE A C 1
ATOM 1363 O O . PHE A 1 175 ? -9.602 27.062 12.883 1 97.5 175 PHE A O 1
ATOM 1370 N N . TRP A 1 176 ? -10.117 25.203 11.789 1 96.44 176 TRP A N 1
ATOM 1371 C CA . TRP A 1 176 ? -9.648 24.312 12.836 1 96.44 176 TRP A CA 1
ATOM 1372 C C . TRP A 1 176 ? -8.141 24.438 13.023 1 96.44 176 TRP A C 1
ATOM 1374 O O . TRP A 1 176 ? -7.637 24.391 14.148 1 96.44 176 TRP A O 1
ATOM 1384 N N . VAL A 1 177 ? -7.406 24.562 11.898 1 96.44 177 VAL A N 1
ATOM 1385 C CA . VAL A 1 177 ? -5.965 24.781 11.969 1 96.44 177 VAL A CA 1
ATOM 1386 C C . VAL A 1 177 ? -5.676 26.047 12.758 1 96.44 177 VAL A C 1
ATOM 1388 O O . VAL A 1 177 ? -4.812 26.062 13.633 1 96.44 177 VAL A O 1
ATOM 1391 N N . GLY A 1 178 ? -6.406 27.094 12.461 1 95.44 178 GLY A N 1
ATOM 1392 C CA . GLY A 1 178 ? -6.242 28.344 13.18 1 95.44 178 GLY A CA 1
ATOM 1393 C C . GLY A 1 178 ? -6.574 28.234 14.656 1 95.44 178 GLY A C 1
ATOM 1394 O O . GLY A 1 178 ? -5.879 28.812 15.492 1 95.44 178 GLY A O 1
ATOM 1395 N N . ARG A 1 179 ? -7.586 27.531 14.969 1 94.56 179 ARG A N 1
ATOM 1396 C CA . ARG A 1 179 ? -8.023 27.375 16.344 1 94.56 179 ARG A CA 1
ATOM 1397 C C . ARG A 1 179 ? -6.949 26.672 17.188 1 94.56 179 ARG A C 1
ATOM 1399 O O . ARG A 1 179 ? -6.629 27.125 18.281 1 94.56 179 ARG A O 1
ATOM 1406 N N . VAL A 1 180 ? -6.375 25.625 16.656 1 93 180 VAL A N 1
ATOM 1407 C CA . VAL A 1 180 ? -5.344 24.875 17.359 1 93 180 VAL A CA 1
ATOM 1408 C C . VAL A 1 180 ? -4.102 25.75 17.547 1 93 180 VAL A C 1
ATOM 1410 O O . VAL A 1 180 ? -3.492 25.75 18.625 1 93 180 VAL A O 1
ATOM 1413 N N . ALA A 1 181 ? -3.781 26.484 16.531 1 93.69 181 ALA A N 1
ATOM 1414 C CA . ALA A 1 181 ? -2.611 27.359 16.594 1 93.69 181 ALA A CA 1
ATOM 1415 C C . ALA A 1 181 ? -2.77 28.422 17.672 1 93.69 181 ALA A C 1
ATOM 1417 O O . ALA A 1 181 ? -1.782 28.875 18.266 1 93.69 181 ALA A O 1
ATOM 1418 N N . ARG A 1 182 ? -3.971 28.828 18.016 1 94.31 182 ARG A N 1
ATOM 1419 C CA . ARG A 1 182 ? -4.238 29.859 19.016 1 94.31 182 ARG A CA 1
ATOM 1420 C C . ARG A 1 182 ? -4.289 29.266 20.422 1 94.31 182 ARG A C 1
ATOM 1422 O O . ARG A 1 182 ? -4.051 29.969 21.406 1 94.31 182 ARG A O 1
ATOM 1429 N N . ARG A 1 183 ? -4.504 28.031 20.484 1 93.81 183 ARG A N 1
ATOM 1430 C CA . ARG A 1 183 ? -4.84 27.453 21.781 1 93.81 183 ARG A CA 1
ATOM 1431 C C . ARG A 1 183 ? -3.662 26.672 22.359 1 93.81 183 ARG A C 1
ATOM 1433 O O . ARG A 1 183 ? -3.648 26.344 23.547 1 93.81 183 ARG A O 1
ATOM 1440 N N . HIS A 1 184 ? -2.725 26.359 21.547 1 94.75 184 HIS A N 1
ATOM 1441 C CA . HIS A 1 184 ? -1.623 25.5 21.984 1 94.75 184 HIS A CA 1
ATOM 1442 C C . HIS A 1 184 ? -0.275 26.141 21.656 1 94.75 184 HIS A C 1
ATOM 1444 O O . HIS A 1 184 ? -0.188 27.016 20.797 1 94.75 184 HIS A O 1
ATOM 1450 N N . GLU A 1 185 ? 0.708 25.688 22.359 1 96.44 185 GLU A N 1
ATOM 1451 C CA . GLU A 1 185 ? 2.055 26.203 22.125 1 96.44 185 GLU A CA 1
ATOM 1452 C C . GLU A 1 185 ? 2.576 25.781 20.75 1 96.44 185 GLU A C 1
ATOM 1454 O O . GLU A 1 185 ? 3.279 26.531 20.094 1 96.44 185 GLU A O 1
ATOM 1459 N N . VAL A 1 186 ? 2.299 24.547 20.406 1 97.06 186 VAL A N 1
ATOM 1460 C CA . VAL A 1 186 ? 2.764 24.031 19.125 1 97.06 186 VAL A CA 1
ATOM 1461 C C . VAL A 1 186 ? 1.626 23.281 18.438 1 97.06 186 VAL A C 1
ATOM 1463 O O . VAL A 1 186 ? 0.888 22.531 19.062 1 97.06 186 VAL A O 1
ATOM 1466 N N . SER A 1 187 ? 1.461 23.516 17.156 1 96.5 187 SER A N 1
ATOM 1467 C CA . SER A 1 187 ? 0.556 22.75 16.297 1 96.5 187 SER A CA 1
ATOM 1468 C C . SER A 1 187 ? 1.328 21.844 15.344 1 96.5 187 SER A C 1
ATOM 1470 O O . SER A 1 187 ? 2.236 22.297 14.641 1 96.5 187 SER A O 1
ATOM 1472 N N . VAL A 1 188 ? 1.028 20.578 15.367 1 97.62 188 VAL A N 1
ATOM 1473 C CA . VAL A 1 188 ? 1.604 19.594 14.453 1 97.62 188 VAL A CA 1
ATOM 1474 C C . VAL A 1 188 ? 0.565 19.188 13.414 1 97.62 188 VAL A C 1
ATOM 1476 O O . VAL A 1 188 ? -0.337 18.391 13.703 1 97.62 188 VAL A O 1
ATOM 1479 N N . VAL A 1 189 ? 0.709 19.672 12.195 1 98.19 189 VAL A N 1
ATOM 1480 C CA . VAL A 1 189 ? -0.259 19.438 11.125 1 98.19 189 VAL A CA 1
ATOM 1481 C C . VAL A 1 189 ? 0.265 18.359 10.18 1 98.19 189 VAL A C 1
ATOM 1483 O O . VAL A 1 189 ? 1.335 18.516 9.586 1 98.19 189 VAL A O 1
ATOM 1486 N N . GLU A 1 190 ? -0.419 17.281 10.055 1 98.44 190 GLU A N 1
ATOM 1487 C CA . GLU A 1 190 ? -0.073 16.203 9.133 1 98.44 190 GLU A CA 1
ATOM 1488 C C . GLU A 1 190 ? -0.885 16.297 7.848 1 98.44 190 GLU A C 1
ATOM 1490 O O . GLU A 1 190 ? -2.117 16.312 7.883 1 98.44 190 GLU A O 1
ATOM 1495 N N . SER A 1 191 ? -0.216 16.375 6.727 1 98.31 191 SER A N 1
ATOM 1496 C CA . SER A 1 191 ? -0.857 16.422 5.418 1 98.31 191 SER A CA 1
ATOM 1497 C C . SER A 1 191 ? -1.35 15.047 4.992 1 98.31 191 SER A C 1
ATOM 1499 O O . SER A 1 191 ? -1.303 14.094 5.777 1 98.31 191 SER A O 1
ATOM 1501 N N . SER A 1 192 ? -1.965 14.992 3.844 1 96.12 192 SER A N 1
ATOM 1502 C CA . SER A 1 192 ? -2.463 13.75 3.26 1 96.12 192 SER A CA 1
ATOM 1503 C C . SER A 1 192 ? -1.786 13.453 1.925 1 96.12 192 SER A C 1
ATOM 1505 O O . SER A 1 192 ? -1.477 14.375 1.164 1 96.12 192 SER A O 1
ATOM 1507 N N . SER A 1 193 ? -1.605 12.109 1.646 1 95.06 193 SER A N 1
ATOM 1508 C CA . SER A 1 193 ? -1.021 11.688 0.378 1 95.06 193 SER A CA 1
ATOM 1509 C C . SER A 1 193 ? 0.294 12.406 0.107 1 95.06 193 SER A C 1
ATOM 1511 O O . SER A 1 193 ? 1.174 12.453 0.97 1 95.06 193 SER A O 1
ATOM 1513 N N . ASN A 1 194 ? 0.465 12.883 -1.109 1 96.56 194 ASN A N 1
ATOM 1514 C CA . ASN A 1 194 ? 1.702 13.586 -1.442 1 96.56 194 ASN A CA 1
ATOM 1515 C C . ASN A 1 194 ? 1.44 15.039 -1.806 1 96.56 194 ASN A C 1
ATOM 1517 O O . ASN A 1 194 ? 2.193 15.641 -2.578 1 96.56 194 ASN A O 1
ATOM 1521 N N . VAL A 1 195 ? 0.397 15.633 -1.279 1 96.25 195 VAL A N 1
ATOM 1522 C CA . VAL A 1 195 ? 0.062 17.016 -1.597 1 96.25 195 VAL A CA 1
ATOM 1523 C C . VAL A 1 195 ? 0.952 17.953 -0.791 1 96.25 195 VAL A C 1
ATOM 1525 O O . VAL A 1 195 ? 1.484 17.578 0.255 1 96.25 195 VAL A O 1
ATOM 1528 N N . SER A 1 196 ? 1.058 19.172 -1.292 1 97 196 SER A N 1
ATOM 1529 C CA . SER A 1 196 ? 1.955 20.125 -0.645 1 97 196 SER A CA 1
ATOM 1530 C C . SER A 1 196 ? 1.363 20.641 0.662 1 97 196 SER A C 1
ATOM 1532 O O . SER A 1 196 ? 2.098 20.953 1.602 1 97 196 SER A O 1
ATOM 1534 N N . ALA A 1 197 ? 0.106 20.75 0.725 1 97.06 197 ALA A N 1
ATOM 1535 C CA . ALA A 1 197 ? -0.594 21.125 1.951 1 97.06 197 ALA A CA 1
ATOM 1536 C C . ALA A 1 197 ? -2.057 20.688 1.898 1 97.06 197 ALA A C 1
ATOM 1538 O O . ALA A 1 197 ? -2.664 20.656 0.825 1 97.06 197 ALA A O 1
ATOM 1539 N N . PRO A 1 198 ? -2.662 20.422 3.039 1 96.88 198 PRO A N 1
ATOM 1540 C CA . PRO A 1 198 ? -4.055 19.969 3.043 1 96.88 198 PRO A CA 1
ATOM 1541 C C . PRO A 1 198 ? -5.051 21.125 2.936 1 96.88 198 PRO A C 1
ATOM 1543 O O . PRO A 1 198 ? -6.227 20.891 2.631 1 96.88 198 PRO A O 1
ATOM 1546 N N . SER A 1 199 ? -4.66 22.297 3.271 1 95.81 199 SER A N 1
ATOM 1547 C CA . SER A 1 199 ? -5.453 23.516 3.188 1 95.81 199 SER A CA 1
ATOM 1548 C C . SER A 1 199 ? -4.562 24.75 3.092 1 95.81 199 SER A C 1
ATOM 1550 O O . SER A 1 199 ? -3.35 24.672 3.289 1 95.81 199 SER A O 1
ATOM 1552 N N . CYS A 1 200 ? -5.121 25.891 2.816 1 94.88 200 CYS A N 1
ATOM 1553 C CA . CYS A 1 200 ? -4.344 27.109 2.627 1 94.88 200 CYS A CA 1
ATOM 1554 C C . CYS A 1 200 ? -3.703 27.562 3.938 1 94.88 200 CYS A C 1
ATOM 1556 O O . CYS A 1 200 ? -2.516 27.891 3.973 1 94.88 200 CYS A O 1
ATOM 1558 N N . ARG A 1 201 ? -4.418 27.484 5 1 95.38 201 ARG A N 1
ATOM 1559 C CA . ARG A 1 201 ? -3.914 27.938 6.293 1 95.38 201 ARG A CA 1
ATOM 1560 C C . ARG A 1 201 ? -2.781 27.047 6.781 1 95.38 201 ARG A C 1
ATOM 1562 O O . ARG A 1 201 ? -1.946 27.484 7.582 1 95.38 201 ARG A O 1
ATOM 1569 N N . SER A 1 202 ? -2.73 25.859 6.27 1 96.44 202 SER A N 1
ATOM 1570 C CA . SER A 1 202 ? -1.707 24.891 6.676 1 96.44 202 SER A CA 1
ATOM 1571 C C . SER A 1 202 ? -0.33 25.312 6.168 1 96.44 202 SER A C 1
ATOM 1573 O O . SER A 1 202 ? 0.687 24.766 6.598 1 96.44 202 SER A O 1
ATOM 1575 N N . LEU A 1 203 ? -0.281 26.25 5.316 1 95.62 203 LEU A N 1
ATOM 1576 C CA . LEU A 1 203 ? 0.989 26.734 4.789 1 95.62 203 LEU A CA 1
ATOM 1577 C C . LEU A 1 203 ? 1.604 27.781 5.719 1 95.62 203 LEU A C 1
ATOM 1579 O O . LEU A 1 203 ? 2.779 28.125 5.582 1 95.62 203 LEU A O 1
ATOM 1583 N N . SER A 1 204 ? 0.798 28.344 6.59 1 94.94 204 SER A N 1
ATOM 1584 C CA . SER A 1 204 ? 1.288 29.344 7.535 1 94.94 204 SER A CA 1
ATOM 1585 C C . SER A 1 204 ? 1.953 28.688 8.734 1 94.94 204 SER A C 1
ATOM 1587 O O . SER A 1 204 ? 1.401 28.688 9.844 1 94.94 204 SER A O 1
ATOM 1589 N N . VAL A 1 205 ? 3.135 28.188 8.539 1 96.94 205 VAL A N 1
ATOM 1590 C CA . VAL A 1 205 ? 3.82 27.438 9.586 1 96.94 205 VAL A CA 1
ATOM 1591 C C . VAL A 1 205 ? 5.262 27.922 9.703 1 96.94 205 VAL A C 1
ATOM 1593 O O . VAL A 1 205 ? 5.777 28.594 8.812 1 96.94 205 VAL A O 1
ATOM 1596 N N . ASP A 1 206 ? 5.879 27.531 10.781 1 97.5 206 ASP A N 1
ATOM 1597 C CA . ASP A 1 206 ? 7.266 27.922 11.047 1 97.5 206 ASP A CA 1
ATOM 1598 C C . ASP A 1 206 ? 8.234 26.984 10.32 1 97.5 206 ASP A C 1
ATOM 1600 O O . ASP A 1 206 ? 9.32 27.406 9.914 1 97.5 206 ASP A O 1
ATOM 1604 N N . VAL A 1 207 ? 7.879 25.75 10.188 1 98.44 207 VAL A N 1
ATOM 1605 C CA . VAL A 1 207 ? 8.766 24.75 9.602 1 98.44 207 VAL A CA 1
ATOM 1606 C C . VAL A 1 207 ? 7.941 23.672 8.906 1 98.44 207 VAL A C 1
ATOM 1608 O O . VAL A 1 207 ? 6.805 23.391 9.305 1 98.44 207 VAL A O 1
ATOM 1611 N N . VAL A 1 208 ? 8.43 23.156 7.816 1 98.69 208 VAL A N 1
ATOM 1612 C CA . VAL A 1 208 ? 7.84 22.016 7.105 1 98.69 208 VAL A CA 1
ATOM 1613 C C . VAL A 1 208 ? 8.797 20.828 7.148 1 98.69 208 VAL A C 1
ATOM 1615 O O . VAL A 1 208 ? 10.008 20.984 6.969 1 98.69 208 VAL A O 1
ATOM 1618 N N . VAL A 1 209 ? 8.258 19.719 7.434 1 98.81 209 VAL A N 1
ATOM 1619 C CA . VAL A 1 209 ? 9 18.453 7.398 1 98.81 209 VAL A CA 1
ATOM 1620 C C . VAL A 1 209 ? 8.461 17.578 6.27 1 98.81 209 VAL A C 1
ATOM 1622 O O . VAL A 1 209 ? 7.277 17.234 6.254 1 98.81 209 VAL A O 1
ATOM 1625 N N . ALA A 1 210 ? 9.281 17.281 5.316 1 98.5 210 ALA A N 1
ATOM 1626 C CA . ALA A 1 210 ? 8.938 16.344 4.246 1 98.5 210 ALA A CA 1
ATOM 1627 C C . ALA A 1 210 ? 9.539 14.961 4.504 1 98.5 210 ALA A C 1
ATOM 1629 O O . ALA A 1 210 ? 10.734 14.844 4.758 1 98.5 210 ALA A O 1
ATOM 1630 N N . VAL A 1 211 ? 8.688 14 4.434 1 97.94 211 VAL A N 1
ATOM 1631 C CA . VAL A 1 211 ? 9.156 12.656 4.77 1 97.94 211 VAL A CA 1
ATOM 1632 C C . VAL A 1 211 ? 8.961 11.727 3.574 1 97.94 211 VAL A C 1
ATOM 1634 O O . VAL A 1 211 ? 7.988 11.859 2.828 1 97.94 211 VAL A O 1
ATOM 1637 N N . THR A 1 212 ? 9.789 10.828 3.344 1 97.06 212 THR A N 1
ATOM 1638 C CA . THR A 1 212 ? 9.773 9.727 2.393 1 97.06 212 THR A CA 1
ATOM 1639 C C . THR A 1 212 ? 10.562 8.539 2.928 1 97.06 212 THR A C 1
ATOM 1641 O O . THR A 1 212 ? 11.367 8.68 3.854 1 97.06 212 THR A O 1
ATOM 1644 N N . PRO A 1 213 ? 10.297 7.344 2.484 1 95.88 213 PRO A N 1
ATOM 1645 C CA . PRO A 1 213 ? 11.039 6.188 2.988 1 95.88 213 PRO A CA 1
ATOM 1646 C C . PRO A 1 213 ? 12.547 6.406 2.98 1 95.88 213 PRO A C 1
ATOM 1648 O O . PRO A 1 213 ? 13.148 6.594 1.916 1 95.88 213 PRO A O 1
ATOM 1651 N N . GLY A 1 214 ? 13.125 6.418 4.172 1 95.75 214 GLY A N 1
ATOM 1652 C CA . GLY A 1 214 ? 14.562 6.48 4.332 1 95.75 214 GLY A CA 1
ATOM 1653 C C . GLY A 1 214 ? 15.086 7.891 4.531 1 95.75 214 GLY A C 1
ATOM 1654 O O . GLY A 1 214 ? 16.266 8.094 4.828 1 95.75 214 GLY A O 1
ATOM 1655 N N . ARG A 1 215 ? 14.188 8.898 4.363 1 96.81 215 ARG A N 1
ATOM 1656 C CA . ARG A 1 215 ? 14.695 10.266 4.438 1 96.81 215 ARG A CA 1
ATOM 1657 C C . ARG A 1 215 ? 13.68 11.195 5.086 1 96.81 215 ARG A C 1
ATOM 1659 O O . ARG A 1 215 ? 12.477 11.016 4.918 1 96.81 215 ARG A O 1
ATOM 1666 N N . VAL A 1 216 ? 14.148 12.148 5.754 1 97.94 216 VAL A N 1
ATOM 1667 C CA . VAL A 1 216 ? 13.406 13.289 6.289 1 97.94 216 VAL A CA 1
ATOM 1668 C C . VAL A 1 216 ? 14.078 14.594 5.859 1 97.94 216 VAL A C 1
ATOM 1670 O O . VAL A 1 216 ? 15.305 14.727 5.953 1 97.94 216 VAL A O 1
ATOM 1673 N N . PHE A 1 217 ? 13.312 15.539 5.402 1 98.31 217 PHE A N 1
ATOM 1674 C CA . PHE A 1 217 ? 13.812 16.844 4.988 1 98.31 217 PHE A CA 1
ATOM 1675 C C . PHE A 1 217 ? 13.141 17.953 5.785 1 98.31 217 PHE A C 1
ATOM 1677 O O . PHE A 1 217 ? 11.945 17.891 6.066 1 98.31 217 PHE A O 1
ATOM 1684 N N . VAL A 1 218 ? 13.898 18.953 6.145 1 98.5 218 VAL A N 1
ATOM 1685 C CA . VAL A 1 218 ? 13.383 20.094 6.887 1 98.5 218 VAL A CA 1
ATOM 1686 C C . VAL A 1 218 ? 13.5 21.359 6.035 1 98.5 218 VAL A C 1
ATOM 1688 O O . VAL A 1 218 ? 14.562 21.656 5.484 1 98.5 218 VAL A O 1
ATOM 1691 N N . VAL A 1 219 ? 12.461 22.078 5.926 1 98 219 VAL A N 1
ATOM 1692 C CA . VAL A 1 219 ? 12.398 23.297 5.125 1 98 219 VAL A CA 1
ATOM 1693 C C . VAL A 1 219 ? 11.766 24.422 5.941 1 98 219 VAL A C 1
ATOM 1695 O O . VAL A 1 219 ? 10.805 24.203 6.676 1 98 219 VAL A O 1
ATOM 1698 N N . ASP A 1 220 ? 12.312 25.562 5.84 1 97.5 220 ASP A N 1
ATOM 1699 C CA . ASP A 1 220 ? 11.719 26.75 6.465 1 97.5 220 ASP A CA 1
ATOM 1700 C C . ASP A 1 220 ? 10.297 26.984 5.957 1 97.5 220 ASP A C 1
ATOM 1702 O O . ASP A 1 220 ? 10.039 26.875 4.754 1 97.5 220 ASP A O 1
ATOM 1706 N N . GLY A 1 221 ? 9.391 27.344 6.891 1 97.19 221 GLY A N 1
ATOM 1707 C CA . GLY A 1 221 ? 7.988 27.5 6.543 1 97.19 221 GLY A CA 1
ATOM 1708 C C . GLY A 1 221 ? 7.746 28.562 5.484 1 97.19 221 GLY A C 1
ATOM 1709 O O . GLY A 1 221 ? 6.973 28.344 4.551 1 97.19 221 GLY A O 1
ATOM 1710 N N . GLU A 1 222 ? 8.367 29.656 5.586 1 96.06 222 GLU A N 1
ATOM 1711 C CA . GLU A 1 222 ? 8.195 30.75 4.637 1 96.06 222 GLU A CA 1
ATOM 1712 C C . GLU A 1 222 ? 8.727 30.375 3.256 1 96.06 222 GLU A C 1
ATOM 1714 O O . GLU A 1 222 ? 8.086 30.656 2.242 1 96.06 222 GLU A O 1
ATOM 1719 N N . ARG A 1 223 ? 9.883 29.812 3.277 1 96.25 223 ARG A N 1
ATOM 1720 C CA . ARG A 1 223 ? 10.469 29.359 2.02 1 96.25 223 ARG A CA 1
ATOM 1721 C C . ARG A 1 223 ? 9.562 28.359 1.323 1 96.25 223 ARG A C 1
ATOM 1723 O O . ARG A 1 223 ? 9.359 28.422 0.109 1 96.25 223 ARG A O 1
ATOM 1730 N N . TYR A 1 224 ? 9.039 27.453 2.064 1 96.5 224 TYR A N 1
ATOM 1731 C CA . TYR A 1 224 ? 8.141 26.453 1.523 1 96.5 224 TYR A CA 1
ATOM 1732 C C . TYR A 1 224 ? 6.887 27.094 0.941 1 96.5 224 TYR A C 1
ATOM 1734 O O . TYR A 1 224 ? 6.48 26.766 -0.177 1 96.5 224 TYR A O 1
ATOM 1742 N N . SER A 1 225 ? 6.305 27.938 1.679 1 95.56 225 SER A N 1
ATOM 1743 C CA . SER A 1 225 ? 5.09 28.609 1.235 1 95.56 225 SER A CA 1
ATOM 1744 C C . SER A 1 225 ? 5.324 29.375 -0.062 1 95.56 225 SER A C 1
ATOM 1746 O O . SER A 1 225 ? 4.5 29.328 -0.976 1 95.56 225 SER A O 1
ATOM 1748 N N . ARG A 1 226 ? 6.406 30 -0.192 1 94.62 226 ARG A N 1
ATOM 1749 C CA . ARG A 1 226 ? 6.754 30.734 -1.408 1 94.62 226 ARG A CA 1
ATOM 1750 C C . ARG A 1 226 ? 6.922 29.781 -2.586 1 94.62 226 ARG A C 1
ATOM 1752 O O . ARG A 1 226 ? 6.504 30.078 -3.705 1 94.62 226 ARG A O 1
ATOM 1759 N N . ALA A 1 227 ? 7.57 28.703 -2.281 1 95.56 227 ALA A N 1
ATOM 1760 C CA . ALA A 1 227 ? 7.77 27.719 -3.332 1 95.56 227 ALA A CA 1
ATOM 1761 C C . ALA A 1 227 ? 6.434 27.172 -3.832 1 95.56 227 ALA A C 1
ATOM 1763 O O . ALA A 1 227 ? 6.27 26.906 -5.027 1 95.56 227 ALA A O 1
ATOM 1764 N N . VAL A 1 228 ? 5.48 26.922 -2.918 1 95.69 228 VAL A N 1
ATOM 1765 C CA . VAL A 1 228 ? 4.145 26.469 -3.303 1 95.69 228 VAL A CA 1
ATOM 1766 C C . VAL A 1 228 ? 3.498 27.5 -4.23 1 95.69 228 VAL A C 1
ATOM 1768 O O . VAL A 1 228 ? 2.869 27.141 -5.227 1 95.69 228 VAL A O 1
ATOM 1771 N N . GLU A 1 229 ? 3.66 28.703 -3.887 1 92.19 229 GLU A N 1
ATOM 1772 C CA . GLU A 1 229 ? 3.115 29.781 -4.703 1 92.19 229 GLU A CA 1
ATOM 1773 C C . GLU A 1 229 ? 3.693 29.75 -6.117 1 92.19 229 GLU A C 1
ATOM 1775 O O . GLU A 1 229 ? 2.967 29.938 -7.094 1 92.19 229 GLU A O 1
ATOM 1780 N N . VAL A 1 230 ? 4.961 29.5 -6.191 1 91.69 230 VAL A N 1
ATOM 1781 C CA . VAL A 1 230 ? 5.656 29.469 -7.473 1 91.69 230 VAL A CA 1
ATOM 1782 C C . VAL A 1 230 ? 5.207 28.25 -8.281 1 91.69 230 VAL A C 1
ATOM 1784 O O . VAL A 1 230 ? 5.012 28.344 -9.5 1 91.69 230 VAL A O 1
ATOM 1787 N N . ALA A 1 231 ? 5.121 27.047 -7.684 1 87.06 231 ALA A N 1
ATOM 1788 C CA . ALA A 1 231 ? 4.785 25.797 -8.352 1 87.06 231 ALA A CA 1
ATOM 1789 C C . ALA A 1 231 ? 3.354 25.812 -8.883 1 87.06 231 ALA A C 1
ATOM 1791 O O . ALA A 1 231 ? 3.01 25.062 -9.797 1 87.06 231 ALA A O 1
ATOM 1792 N N . GLY A 1 232 ? 2.51 26.453 -8.297 1 73.12 232 GLY A N 1
ATOM 1793 C CA . GLY A 1 232 ? 1.093 26.312 -8.586 1 73.12 232 GLY A CA 1
ATOM 1794 C C . GLY A 1 232 ? 0.318 27.609 -8.43 1 73.12 232 GLY A C 1
ATOM 1795 O O . GLY A 1 232 ? 0.91 28.672 -8.227 1 73.12 232 GLY A O 1
ATOM 1796 N N . TYR A 1 233 ? -0.997 27.297 -8.508 1 61.84 233 TYR A N 1
ATOM 1797 C CA . TYR A 1 233 ? -1.956 28.344 -8.188 1 61.84 233 TYR A CA 1
ATOM 1798 C C . TYR A 1 233 ? -2.105 28.5 -6.68 1 61.84 233 TYR A C 1
ATOM 1800 O O . TYR A 1 233 ? -2.48 27.562 -5.984 1 61.84 233 TYR A O 1
ATOM 1808 N N . VAL A 1 234 ? -1.577 29.406 -6.062 1 62.31 234 VAL A N 1
ATOM 1809 C CA . VAL A 1 234 ? -1.564 29.781 -4.652 1 62.31 234 VAL A CA 1
ATOM 1810 C C . VAL A 1 234 ? -2.918 29.469 -4.02 1 62.31 234 VAL A C 1
ATOM 1812 O O . VAL A 1 234 ? -2.996 29.125 -2.838 1 62.31 234 VAL A O 1
ATOM 1815 N N . SER A 1 235 ? -3.852 29.172 -4.797 1 77.94 235 SER A N 1
ATOM 1816 C CA . SER A 1 235 ? -5.188 29.062 -4.215 1 77.94 235 SER A CA 1
ATOM 1817 C C . SER A 1 235 ? -5.574 27.609 -3.975 1 77.94 235 SER A C 1
ATOM 1819 O O . SER A 1 235 ? -6.52 27.328 -3.23 1 77.94 235 SER A O 1
ATOM 1821 N N . ASP A 1 236 ? -4.762 26.609 -4.41 1 90.31 236 ASP A N 1
ATOM 1822 C CA . ASP A 1 236 ? -5.102 25.203 -4.219 1 90.31 236 ASP A CA 1
ATOM 1823 C C . ASP A 1 236 ? -3.848 24.359 -3.996 1 90.31 236 ASP A C 1
ATOM 1825 O O . ASP A 1 236 ? -3.539 23.469 -4.793 1 90.31 236 ASP A O 1
ATOM 1829 N N . PRO A 1 237 ? -3.225 24.562 -2.861 1 93.44 237 PRO A N 1
ATOM 1830 C CA . PRO A 1 237 ? -1.957 23.859 -2.629 1 93.44 237 PRO A CA 1
ATOM 1831 C C . PRO A 1 237 ? -2.104 22.344 -2.672 1 93.44 237 PRO A C 1
ATOM 1833 O O . PRO A 1 237 ? -1.124 21.625 -2.91 1 93.44 237 PRO A O 1
ATOM 1836 N N . TRP A 1 238 ? -3.326 21.781 -2.471 1 94 238 TRP A N 1
ATOM 1837 C CA . TRP A 1 238 ? -3.559 20.344 -2.49 1 94 238 TRP A CA 1
ATOM 1838 C C . TRP A 1 238 ? -3.473 19.797 -3.912 1 94 238 TRP A C 1
ATOM 1840 O O . TRP A 1 238 ? -3.492 18.578 -4.117 1 94 238 TRP A O 1
ATOM 1850 N N . LYS A 1 239 ? -3.273 20.594 -4.863 1 92.19 239 LYS A N 1
ATOM 1851 C CA . LYS A 1 239 ? -3.139 20.172 -6.254 1 92.19 239 LYS A CA 1
ATOM 1852 C C . LYS A 1 239 ? -1.671 20.109 -6.668 1 92.19 239 LYS A C 1
ATOM 1854 O O . LYS A 1 239 ? -1.353 19.688 -7.781 1 92.19 239 LYS A O 1
ATOM 1859 N N . VAL A 1 240 ? -0.804 20.531 -5.777 1 93.5 240 VAL A N 1
ATOM 1860 C CA . VAL A 1 240 ? 0.627 20.547 -6.066 1 93.5 240 VAL A CA 1
ATOM 1861 C C . VAL A 1 240 ? 1.322 19.453 -5.258 1 93.5 240 VAL A C 1
ATOM 1863 O O . VAL A 1 240 ? 1.25 19.438 -4.027 1 93.5 240 VAL A O 1
ATOM 1866 N N . PRO A 1 241 ? 1.979 18.562 -5.996 1 94.31 241 PRO A N 1
ATOM 1867 C CA . PRO A 1 241 ? 2.725 17.547 -5.25 1 94.31 241 PRO A CA 1
ATOM 1868 C C . PRO A 1 241 ? 3.855 18.141 -4.414 1 94.31 241 PRO A C 1
ATOM 1870 O O . PRO A 1 241 ? 4.555 19.047 -4.867 1 94.31 241 PRO A O 1
ATOM 1873 N N . ALA A 1 242 ? 4.027 17.641 -3.232 1 96.12 242 ALA A N 1
ATOM 1874 C CA . ALA A 1 242 ? 5.051 18.125 -2.312 1 96.12 242 ALA A CA 1
ATOM 1875 C C . ALA A 1 242 ? 6.441 18.016 -2.926 1 96.12 242 ALA A C 1
ATOM 1877 O O . ALA A 1 242 ? 7.309 18.844 -2.68 1 96.12 242 ALA A O 1
ATOM 1878 N N . LEU A 1 243 ? 6.66 16.953 -3.693 1 95.69 243 LEU A N 1
ATOM 1879 C CA . LEU A 1 243 ? 7.961 16.75 -4.32 1 95.69 243 LEU A CA 1
ATOM 1880 C C . LEU A 1 243 ? 8.328 17.922 -5.211 1 95.69 243 LEU A C 1
ATOM 1882 O O . LEU A 1 243 ? 9.484 18.359 -5.23 1 95.69 243 LEU A O 1
ATOM 1886 N N . GLU A 1 244 ? 7.402 18.422 -5.934 1 93.25 244 GLU A N 1
ATOM 1887 C CA . GLU A 1 244 ? 7.633 19.578 -6.812 1 93.25 244 GLU A CA 1
ATOM 1888 C C . GLU A 1 244 ? 8.023 20.812 -6.012 1 93.25 244 GLU A C 1
ATOM 1890 O O . GLU A 1 244 ? 8.891 21.578 -6.434 1 93.25 244 GLU A O 1
ATOM 1895 N N . VAL A 1 245 ? 7.363 20.953 -4.918 1 95.44 245 VAL A N 1
ATOM 1896 C CA . VAL A 1 245 ? 7.652 22.109 -4.059 1 95.44 245 VAL A CA 1
ATOM 1897 C C . VAL A 1 245 ? 9.062 21.984 -3.494 1 95.44 245 VAL A C 1
ATOM 1899 O O . VAL A 1 245 ? 9.805 22.969 -3.447 1 95.44 245 VAL A O 1
ATOM 1902 N N . LEU A 1 246 ? 9.445 20.812 -3.076 1 95.56 246 LEU A N 1
ATOM 1903 C CA . LEU A 1 246 ? 10.766 20.609 -2.494 1 95.56 246 LEU A CA 1
ATOM 1904 C C . LEU A 1 246 ? 11.859 20.812 -3.537 1 95.56 246 LEU A C 1
ATOM 1906 O O . LEU A 1 246 ? 12.961 21.25 -3.203 1 95.56 246 LEU A O 1
ATOM 1910 N N . GLU A 1 247 ? 11.586 20.438 -4.75 1 93.19 247 GLU A N 1
ATOM 1911 C CA . GLU A 1 247 ? 12.539 20.703 -5.824 1 93.19 247 GLU A CA 1
ATOM 1912 C C . GLU A 1 247 ? 12.859 22.188 -5.918 1 93.19 247 GLU A C 1
ATOM 1914 O O . GLU A 1 247 ? 14 22.562 -6.18 1 93.19 247 GLU A O 1
ATOM 1919 N N . LEU A 1 248 ? 11.898 23.016 -5.656 1 93.12 248 LEU A N 1
ATOM 1920 C CA . LEU A 1 248 ? 12.039 24.453 -5.746 1 93.12 248 LEU A CA 1
ATOM 1921 C C . LEU A 1 248 ? 12.625 25.031 -4.457 1 93.12 248 LEU A C 1
ATOM 1923 O O . LEU A 1 248 ? 13.508 25.891 -4.5 1 93.12 248 LEU A O 1
ATOM 1927 N N . ALA A 1 249 ? 12.156 24.609 -3.297 1 92.88 249 ALA A N 1
ATOM 1928 C CA . ALA A 1 249 ? 12.508 25.188 -1.999 1 92.88 249 ALA A CA 1
ATOM 1929 C C . ALA A 1 249 ? 13.836 24.625 -1.496 1 92.88 249 ALA A C 1
ATOM 1931 O O . ALA A 1 249 ? 14.523 25.25 -0.69 1 92.88 249 ALA A O 1
ATOM 1932 N N . ARG A 1 250 ? 14.242 23.438 -1.899 1 89.06 250 ARG A N 1
ATOM 1933 C CA . ARG A 1 250 ? 15.406 22.688 -1.443 1 89.06 250 ARG A CA 1
ATOM 1934 C C . ARG A 1 250 ? 15.469 22.641 0.08 1 89.06 250 ARG A C 1
ATOM 1936 O O . ARG A 1 250 ? 15.383 23.688 0.735 1 89.06 250 ARG A O 1
ATOM 1943 N N . PRO A 1 251 ? 15.625 21.594 0.652 1 95.56 251 PRO A N 1
ATOM 1944 C CA . PRO A 1 251 ? 15.641 21.453 2.111 1 95.56 251 PRO A CA 1
ATOM 1945 C C . PRO A 1 251 ? 16.891 22.047 2.748 1 95.56 251 PRO A C 1
ATOM 1947 O O . PRO A 1 251 ? 17.969 22.031 2.145 1 95.56 251 PRO A O 1
ATOM 1950 N N . GLU A 1 252 ? 16.75 22.578 3.932 1 95.81 252 GLU A N 1
ATOM 1951 C CA . GLU A 1 252 ? 17.875 23.109 4.707 1 95.81 252 GLU A CA 1
ATOM 1952 C C . GLU A 1 252 ? 18.641 22 5.402 1 95.81 252 GLU A C 1
ATOM 1954 O O . GLU A 1 252 ? 19.859 22.094 5.59 1 95.81 252 GLU A O 1
ATOM 1959 N N . LYS A 1 253 ? 17.922 21.031 5.879 1 97.19 253 LYS A N 1
ATOM 1960 C CA . LYS A 1 253 ? 18.5 19.875 6.555 1 97.19 253 LYS A CA 1
ATOM 1961 C C . LYS A 1 253 ? 17.859 18.578 6.059 1 97.19 253 LYS A C 1
ATOM 1963 O O . LYS A 1 253 ? 16.719 18.578 5.586 1 97.19 253 LYS A O 1
ATOM 1968 N N . SER A 1 254 ? 18.594 17.594 6.113 1 97.25 254 SER A N 1
ATOM 1969 C CA . SER A 1 254 ? 18.094 16.25 5.773 1 97.25 254 SER A CA 1
ATOM 1970 C C . SER A 1 254 ? 18.672 15.195 6.703 1 97.25 254 SER A C 1
ATOM 1972 O O . SER A 1 254 ? 19.797 15.344 7.195 1 97.25 254 SER A O 1
ATOM 1974 N N . PHE A 1 255 ? 17.938 14.18 6.98 1 97.44 255 PHE A N 1
ATOM 1975 C CA . PHE A 1 255 ? 18.328 13.133 7.914 1 97.44 255 PHE A CA 1
ATOM 1976 C C . PHE A 1 255 ? 17.953 11.758 7.367 1 97.44 255 PHE A C 1
ATOM 1978 O O . PHE A 1 255 ? 16.906 11.594 6.742 1 97.44 255 PHE A O 1
ATOM 1985 N N . PRO A 1 256 ? 18.797 10.797 7.539 1 95.19 256 PRO A N 1
ATOM 1986 C CA . PRO A 1 256 ? 18.406 9.422 7.215 1 95.19 256 PRO A CA 1
ATOM 1987 C C . PRO A 1 256 ? 17.422 8.828 8.219 1 95.19 256 PRO A C 1
ATOM 1989 O O . PRO A 1 256 ? 17.359 9.273 9.367 1 95.19 256 PRO A O 1
ATOM 1992 N N . THR A 1 257 ? 16.609 7.984 7.758 1 94.56 257 THR A N 1
ATOM 1993 C CA . THR A 1 257 ? 15.75 7.203 8.633 1 94.56 257 THR A CA 1
ATOM 1994 C C . THR A 1 257 ? 15.789 5.723 8.266 1 94.56 257 THR A C 1
ATOM 1996 O O . THR A 1 257 ? 16.359 5.355 7.23 1 94.56 257 THR A O 1
ATOM 1999 N N . SER A 1 258 ? 15.367 4.887 9.141 1 92.06 258 SER A N 1
ATOM 2000 C CA . SER A 1 258 ? 15.188 3.451 8.938 1 92.06 258 SER A CA 1
ATOM 2001 C C . SER A 1 258 ? 13.758 3.025 9.242 1 92.06 258 SER A C 1
ATOM 2003 O O . SER A 1 258 ? 13.008 3.76 9.891 1 92.06 258 SER A O 1
ATOM 2005 N N . PRO A 1 259 ? 13.398 1.896 8.664 1 90.06 259 PRO A N 1
ATOM 2006 C CA . PRO A 1 259 ? 12.016 1.479 8.906 1 90.06 259 PRO A CA 1
ATOM 2007 C C . PRO A 1 259 ? 11.648 1.472 10.391 1 90.06 259 PRO A C 1
ATOM 2009 O O . PRO A 1 259 ? 12.328 0.828 11.195 1 90.06 259 PRO A O 1
ATOM 2012 N N . GLY A 1 260 ? 10.586 2.186 10.727 1 85.69 260 GLY A N 1
ATOM 2013 C CA . GLY A 1 260 ? 10.031 2.209 12.07 1 85.69 260 GLY A CA 1
ATOM 2014 C C . GLY A 1 260 ? 10.828 3.082 13.023 1 85.69 260 GLY A C 1
ATOM 2015 O O . GLY A 1 260 ? 10.484 3.195 14.203 1 85.69 260 GLY A O 1
ATOM 2016 N N . LYS A 1 261 ? 11.914 3.768 12.508 1 87.06 261 LYS A N 1
ATOM 2017 C CA . LYS A 1 261 ? 12.781 4.52 13.414 1 87.06 261 LYS A CA 1
ATOM 2018 C C . LYS A 1 261 ? 13.031 5.93 12.883 1 87.06 261 LYS A C 1
ATOM 2020 O O . LYS A 1 261 ? 13.508 6.102 11.758 1 87.06 261 LYS A O 1
ATOM 2025 N N . ILE A 1 262 ? 12.633 6.871 13.75 1 92 262 ILE A N 1
ATOM 2026 C CA . ILE A 1 262 ? 12.984 8.258 13.469 1 92 262 ILE A CA 1
ATOM 2027 C C . ILE A 1 262 ? 14.125 8.695 14.383 1 92 262 ILE A C 1
ATOM 2029 O O . ILE A 1 262 ? 14.031 8.57 15.609 1 92 262 ILE A O 1
ATOM 2033 N N . GLY A 1 263 ? 15.141 9.164 13.828 1 93.25 263 GLY A N 1
ATOM 2034 C CA . GLY A 1 263 ? 16.281 9.602 14.609 1 93.25 263 GLY A CA 1
ATOM 2035 C C . GLY A 1 263 ? 16 10.844 15.43 1 93.25 263 GLY A C 1
ATOM 2036 O O . GLY A 1 263 ? 15.281 11.734 14.992 1 93.25 263 GLY A O 1
ATOM 2037 N N . GLU A 1 264 ? 16.625 10.938 16.547 1 95.25 264 GLU A N 1
ATOM 2038 C CA . GLU A 1 264 ? 16.453 12.07 17.438 1 95.25 264 GLU A CA 1
ATOM 2039 C C . GLU A 1 264 ? 16.969 13.359 16.797 1 95.25 264 GLU A C 1
ATOM 2041 O O . GLU A 1 264 ? 16.453 14.445 17.078 1 95.25 264 GLU A O 1
ATOM 2046 N N . ASP A 1 265 ? 17.906 13.211 15.969 1 96.56 265 ASP A N 1
ATOM 2047 C CA . ASP A 1 265 ? 18.484 14.391 15.32 1 96.56 265 ASP A CA 1
ATOM 2048 C C . ASP A 1 265 ? 17.438 15.125 14.492 1 96.56 265 ASP A C 1
ATOM 2050 O O . ASP A 1 265 ? 17.375 16.359 14.5 1 96.56 265 ASP A O 1
ATOM 2054 N N . ALA A 1 266 ? 16.703 14.359 13.773 1 96.94 266 ALA A N 1
ATOM 2055 C CA . ALA A 1 266 ? 15.648 14.961 12.961 1 96.94 266 ALA A CA 1
ATOM 2056 C C . ALA A 1 266 ? 14.609 15.656 13.844 1 96.94 266 ALA A C 1
ATOM 2058 O O . ALA A 1 266 ? 14.188 16.781 13.555 1 96.94 266 ALA A O 1
ATOM 2059 N N . LEU A 1 267 ? 14.211 15.031 14.898 1 97.88 267 LEU A N 1
ATOM 2060 C CA . LEU A 1 267 ? 13.219 15.578 15.82 1 97.88 267 LEU A CA 1
ATOM 2061 C C . LEU A 1 267 ? 13.742 16.859 16.484 1 97.88 267 LEU A C 1
ATOM 2063 O O . LEU A 1 267 ? 13.016 17.844 16.578 1 97.88 267 LEU A O 1
ATOM 2067 N N . ARG A 1 268 ? 14.977 16.828 16.891 1 97 268 ARG A N 1
ATOM 2068 C CA . ARG A 1 268 ? 15.609 17.984 17.516 1 97 268 ARG A CA 1
ATOM 2069 C C . ARG A 1 268 ? 15.68 19.156 16.531 1 97 268 ARG A C 1
ATOM 2071 O O . ARG A 1 268 ? 15.453 20.312 16.922 1 97 268 ARG A O 1
ATOM 2078 N N . ALA A 1 269 ? 16.047 18.844 15.367 1 97.19 269 ALA A N 1
ATOM 2079 C CA . ALA A 1 269 ? 16.141 19.875 14.352 1 97.19 269 ALA A CA 1
ATOM 2080 C C . ALA A 1 269 ? 14.797 20.594 14.172 1 97.19 269 ALA A C 1
ATOM 2082 O O . ALA A 1 269 ? 14.758 21.812 14.008 1 97.19 269 ALA A O 1
ATOM 2083 N N . VAL A 1 270 ? 13.727 19.859 14.148 1 97.38 270 VAL A N 1
ATOM 2084 C CA . VAL A 1 270 ? 12.398 20.438 13.992 1 97.38 270 VAL A CA 1
ATOM 2085 C C . VAL A 1 270 ? 12.008 21.203 15.258 1 97.38 270 VAL A C 1
ATOM 2087 O O . VAL A 1 270 ? 11.5 22.312 15.18 1 97.38 270 VAL A O 1
ATOM 2090 N N . ALA A 1 271 ? 12.312 20.625 16.406 1 95.88 271 ALA A N 1
ATOM 2091 C CA . ALA A 1 271 ? 12 21.25 17.688 1 95.88 271 ALA A CA 1
ATOM 2092 C C . ALA A 1 271 ? 12.695 22.609 17.828 1 95.88 271 ALA A C 1
ATOM 2094 O O . ALA A 1 271 ? 12.148 23.531 18.422 1 95.88 271 ALA A O 1
ATOM 2095 N N . ASP A 1 272 ? 13.844 22.719 17.281 1 94.44 272 ASP A N 1
ATOM 2096 C CA . ASP A 1 272 ? 14.609 23.969 17.344 1 94.44 272 ASP A CA 1
ATOM 2097 C C . ASP A 1 272 ? 13.859 25.094 16.656 1 94.44 272 ASP A C 1
ATOM 2099 O O . ASP A 1 272 ? 14 26.266 17.031 1 94.44 272 ASP A O 1
ATOM 2103 N N . TYR A 1 273 ? 13.078 24.797 15.656 1 92.06 273 TYR A N 1
ATOM 2104 C CA . TYR A 1 273 ? 12.25 25.797 14.992 1 92.06 273 TYR A CA 1
ATOM 2105 C C . TYR A 1 273 ? 11.062 26.188 15.859 1 92.06 273 TYR A C 1
ATOM 2107 O O . TYR A 1 273 ? 10.539 27.297 15.742 1 92.06 273 TYR A O 1
ATOM 2115 N N . LEU A 1 274 ? 10.68 25.312 16.656 1 94.38 274 LEU A N 1
ATOM 2116 C CA . LEU A 1 274 ? 9.383 25.438 17.312 1 94.38 274 LEU A CA 1
ATOM 2117 C C . LEU A 1 274 ? 9.547 26.016 18.719 1 94.38 274 LEU A C 1
ATOM 2119 O O . LEU A 1 274 ? 8.617 26.625 19.266 1 94.38 274 LEU A O 1
ATOM 2123 N N . LEU A 1 275 ? 10.609 25.766 19.359 1 89.88 275 LEU A N 1
ATOM 2124 C CA . LEU A 1 275 ? 10.844 26.172 20.734 1 89.88 275 LEU A CA 1
ATOM 2125 C C . LEU A 1 275 ? 11.797 27.359 20.797 1 89.88 275 LEU A C 1
ATOM 2127 O O . LEU A 1 275 ? 12.695 27.484 19.969 1 89.88 275 LEU A O 1
ATOM 2131 N N . MET B 1 1 ? 1.397 -39.062 -14.812 1 61.06 1 MET B N 1
ATOM 2132 C CA . MET B 1 1 ? 0.232 -38.219 -14.977 1 61.06 1 MET B CA 1
ATOM 2133 C C . MET B 1 1 ? 0.425 -36.875 -14.234 1 61.06 1 MET B C 1
ATOM 2135 O O . MET B 1 1 ? 1.116 -36.844 -13.219 1 61.06 1 MET B O 1
ATOM 2139 N N . MET B 1 2 ? 0.23 -35.688 -14.906 1 82.44 2 MET B N 1
ATOM 2140 C CA . MET B 1 2 ? 0.439 -34.375 -14.281 1 82.44 2 MET B CA 1
ATOM 2141 C C . MET B 1 2 ? -0.637 -34.094 -13.242 1 82.44 2 MET B C 1
ATOM 2143 O O . MET B 1 2 ? -1.807 -34.406 -13.445 1 82.44 2 MET B O 1
ATOM 2147 N N . GLY B 1 3 ? -0.164 -33.719 -12.031 1 91.81 3 GLY B N 1
ATOM 2148 C CA . GLY B 1 3 ? -1.112 -33.312 -11 1 91.81 3 GLY B CA 1
ATOM 2149 C C . GLY B 1 3 ? -2.006 -32.156 -11.414 1 91.81 3 GLY B C 1
ATOM 2150 O O . GLY B 1 3 ? -1.787 -31.547 -12.461 1 91.81 3 GLY B O 1
ATOM 2151 N N . ALA B 1 4 ? -3.109 -32.031 -10.719 1 97.06 4 ALA B N 1
ATOM 2152 C CA . ALA B 1 4 ? -3.99 -30.891 -10.945 1 97.06 4 ALA B CA 1
ATOM 2153 C C . ALA B 1 4 ? -3.303 -29.594 -10.57 1 97.06 4 ALA B C 1
ATOM 2155 O O . ALA B 1 4 ? -2.312 -29.594 -9.836 1 97.06 4 ALA B O 1
ATOM 2156 N N . SER B 1 5 ? -3.768 -28.484 -11.164 1 97.75 5 SER B N 1
ATOM 2157 C CA . SER B 1 5 ? -3.076 -27.219 -10.922 1 97.75 5 SER B CA 1
ATOM 2158 C C . SER B 1 5 ? -4.055 -26.047 -10.883 1 97.75 5 SER B C 1
ATOM 2160 O O . SER B 1 5 ? -5.074 -26.062 -11.578 1 97.75 5 SER B O 1
ATOM 2162 N N . VAL B 1 6 ? -3.752 -25.109 -10.055 1 98.69 6 VAL B N 1
ATOM 2163 C CA . VAL B 1 6 ? -4.52 -23.875 -9.945 1 98.69 6 VAL B CA 1
ATOM 2164 C C . VAL B 1 6 ? -3.582 -22.672 -10.031 1 98.69 6 VAL B C 1
ATOM 2166 O O . VAL B 1 6 ? -2.475 -22.703 -9.492 1 98.69 6 VAL B O 1
ATOM 2169 N N . LEU B 1 7 ? -3.965 -21.688 -10.82 1 98.81 7 LEU B N 1
ATOM 2170 C CA . LEU B 1 7 ? -3.289 -20.391 -10.883 1 98.81 7 LEU B CA 1
ATOM 2171 C C . LEU B 1 7 ? -4.098 -19.312 -10.164 1 98.81 7 LEU B C 1
ATOM 2173 O O . LEU B 1 7 ? -5.281 -19.125 -10.453 1 98.81 7 LEU B O 1
ATOM 2177 N N . ILE B 1 8 ? -3.48 -18.656 -9.211 1 98.88 8 ILE B N 1
ATOM 2178 C CA . ILE B 1 8 ? -4.105 -17.562 -8.477 1 98.88 8 ILE B CA 1
ATOM 2179 C C . ILE B 1 8 ? -3.57 -16.234 -8.977 1 98.88 8 ILE B C 1
ATOM 2181 O O . ILE B 1 8 ? -2.371 -15.961 -8.883 1 98.88 8 ILE B O 1
ATOM 2185 N N . VAL B 1 9 ? -4.461 -15.352 -9.5 1 98.62 9 VAL B N 1
ATOM 2186 C CA . VAL B 1 9 ? -4.074 -14.055 -10.039 1 98.62 9 VAL B CA 1
ATOM 2187 C C . VAL B 1 9 ? -4.793 -12.945 -9.273 1 98.62 9 VAL B C 1
ATOM 2189 O O . VAL B 1 9 ? -5.816 -13.188 -8.625 1 98.62 9 VAL B O 1
ATOM 2192 N N . GLY B 1 10 ? -4.184 -11.758 -9.297 1 98 10 GLY B N 1
ATOM 2193 C CA . GLY B 1 10 ? -4.777 -10.586 -8.672 1 98 10 GLY B CA 1
ATOM 2194 C C . GLY B 1 10 ? -5.289 -9.57 -9.68 1 98 10 GLY B C 1
ATOM 2195 O O . GLY B 1 10 ? -4.668 -9.359 -10.727 1 98 10 GLY B O 1
ATOM 2196 N N . LEU B 1 11 ? -6.352 -8.906 -9.328 1 96.88 11 LEU B N 1
ATOM 2197 C CA . LEU B 1 11 ? -6.926 -7.938 -10.258 1 96.88 11 LEU B CA 1
ATOM 2198 C C . LEU B 1 11 ? -6.453 -6.523 -9.938 1 96.88 11 LEU B C 1
ATOM 2200 O O . LEU B 1 11 ? -6.777 -5.578 -10.656 1 96.88 11 LEU B O 1
ATOM 2204 N N . GLN B 1 12 ? -5.707 -6.402 -8.867 1 93.19 12 GLN B N 1
ATOM 2205 C CA . GLN B 1 12 ? -5.07 -5.145 -8.492 1 93.19 12 GLN B CA 1
ATOM 2206 C C . GLN B 1 12 ? -3.551 -5.285 -8.453 1 93.19 12 GLN B C 1
ATOM 2208 O O . GLN B 1 12 ? -3.029 -6.387 -8.266 1 93.19 12 GLN B O 1
ATOM 2213 N N . GLN B 1 13 ? -2.93 -4.184 -8.57 1 87.88 13 GLN B N 1
ATOM 2214 C CA . GLN B 1 13 ? -1.472 -4.207 -8.594 1 87.88 13 GLN B CA 1
ATOM 2215 C C . GLN B 1 13 ? -0.902 -4.637 -7.246 1 87.88 13 GLN B C 1
ATOM 2217 O O . GLN B 1 13 ? 0.141 -5.293 -7.191 1 87.88 13 GLN B O 1
ATOM 2222 N N . HIS B 1 14 ? -1.575 -4.168 -6.238 1 87.56 14 HIS B N 1
ATOM 2223 C CA . HIS B 1 14 ? -1.08 -4.488 -4.906 1 87.56 14 HIS B CA 1
ATOM 2224 C C . HIS B 1 14 ? -2.201 -5 -4.008 1 87.56 14 HIS B C 1
ATOM 2226 O O . HIS B 1 14 ? -3.359 -4.605 -4.168 1 87.56 14 HIS B O 1
ATOM 2232 N N . ASP B 1 15 ? -1.851 -5.91 -3.193 1 90.06 15 ASP B N 1
ATOM 2233 C CA . ASP B 1 15 ? -2.693 -6.344 -2.084 1 90.06 15 ASP B CA 1
ATOM 2234 C C . ASP B 1 15 ? -4.059 -6.812 -2.58 1 90.06 15 ASP B C 1
ATOM 2236 O O . ASP B 1 15 ? -5.094 -6.359 -2.086 1 90.06 15 ASP B O 1
ATOM 2240 N N . SER B 1 16 ? -4.031 -7.621 -3.547 1 94.62 16 SER B N 1
ATOM 2241 C CA . SER B 1 16 ? -5.281 -8.141 -4.094 1 94.62 16 SER B CA 1
ATOM 2242 C C . SER B 1 16 ? -5.848 -9.25 -3.223 1 94.62 16 SER B C 1
ATOM 2244 O O . SER B 1 16 ? -7.023 -9.609 -3.346 1 94.62 16 SER B O 1
ATOM 2246 N N . GLY B 1 17 ? -5.031 -9.883 -2.436 1 96.12 17 GLY B N 1
ATOM 2247 C CA . GLY B 1 17 ? -5.492 -10.977 -1.594 1 96.12 17 GLY B CA 1
ATOM 2248 C C . GLY B 1 17 ? -5.004 -12.336 -2.059 1 96.12 17 GLY B C 1
ATOM 2249 O O . GLY B 1 17 ? -5.43 -13.367 -1.539 1 96.12 17 GLY B O 1
ATOM 2250 N N . LYS B 1 18 ? -4.082 -12.391 -2.996 1 97.75 18 LYS B N 1
ATOM 2251 C CA . LYS B 1 18 ? -3.607 -13.641 -3.58 1 97.75 18 LYS B CA 1
ATOM 2252 C C . LYS B 1 18 ? -2.994 -14.547 -2.516 1 97.75 18 LYS B C 1
ATOM 2254 O O . LYS B 1 18 ? -3.371 -15.719 -2.396 1 97.75 18 LYS B O 1
ATOM 2259 N N . THR B 1 19 ? -2.059 -13.992 -1.753 1 96.56 19 THR B N 1
ATOM 2260 C CA . THR B 1 19 ? -1.337 -14.766 -0.75 1 96.56 19 THR B CA 1
ATOM 2261 C C . THR B 1 19 ? -2.297 -15.312 0.302 1 96.56 19 THR B C 1
ATOM 2263 O O . THR B 1 19 ? -2.166 -16.469 0.728 1 96.56 19 THR B O 1
ATOM 2266 N N . THR B 1 20 ? -3.271 -14.477 0.704 1 96.5 20 THR B N 1
ATOM 2267 C CA . THR B 1 20 ? -4.281 -14.922 1.658 1 96.5 20 THR B CA 1
ATOM 2268 C C . THR B 1 20 ? -5.082 -16.094 1.096 1 96.5 20 THR B C 1
ATOM 2270 O O . THR B 1 20 ? -5.309 -17.078 1.788 1 96.5 20 THR B O 1
ATOM 2273 N N . PHE B 1 21 ? -5.48 -15.977 -0.136 1 98.12 21 PHE B N 1
ATOM 2274 C CA . PHE B 1 21 ? -6.254 -17.047 -0.746 1 98.12 21 PHE B CA 1
ATOM 2275 C C . PHE B 1 21 ? -5.41 -18.312 -0.891 1 98.12 21 PHE B C 1
ATOM 2277 O O . PHE B 1 21 ? -5.875 -19.422 -0.595 1 98.12 21 PHE B O 1
ATOM 2284 N N . ALA B 1 22 ? -4.195 -18.141 -1.425 1 97.5 22 ALA B N 1
ATOM 2285 C CA . ALA B 1 22 ? -3.295 -19.281 -1.602 1 97.5 22 ALA B CA 1
ATOM 2286 C C . ALA B 1 22 ? -3.105 -20.031 -0.291 1 97.5 22 ALA B C 1
ATOM 2288 O O . ALA B 1 22 ? -3.189 -21.266 -0.26 1 97.5 22 ALA B O 1
ATOM 2289 N N . THR B 1 23 ? -2.875 -19.312 0.794 1 96.88 23 THR B N 1
ATOM 2290 C CA . THR B 1 23 ? -2.672 -19.922 2.107 1 96.88 23 THR B CA 1
ATOM 2291 C C . THR B 1 23 ? -3.908 -20.688 2.545 1 96.88 23 THR B C 1
ATOM 2293 O O . THR B 1 23 ? -3.801 -21.828 3.002 1 96.88 23 THR B O 1
ATOM 2296 N N . ALA B 1 24 ? -5.047 -20.078 2.393 1 97.38 24 ALA B N 1
ATOM 2297 C CA . ALA B 1 24 ? -6.301 -20.719 2.773 1 97.38 24 ALA B CA 1
ATOM 2298 C C . ALA B 1 24 ? -6.531 -22 1.964 1 97.38 24 ALA B C 1
ATOM 2300 O O . ALA B 1 24 ? -6.957 -23.016 2.51 1 97.38 24 ALA B O 1
ATOM 2301 N N . LEU B 1 25 ? -6.262 -21.922 0.675 1 97.75 25 LEU B N 1
ATOM 2302 C CA . LEU B 1 25 ? -6.465 -23.062 -0.196 1 97.75 25 LEU B CA 1
ATOM 2303 C C . LEU B 1 25 ? -5.527 -24.219 0.184 1 97.75 25 LEU B C 1
ATOM 2305 O O . LEU B 1 25 ? -5.949 -25.375 0.249 1 97.75 25 LEU B O 1
ATOM 2309 N N . LEU B 1 26 ? -4.277 -23.906 0.414 1 97 26 LEU B N 1
ATOM 2310 C CA . LEU B 1 26 ? -3.299 -24.922 0.798 1 97 26 LEU B CA 1
ATOM 2311 C C . LEU B 1 26 ? -3.705 -25.594 2.104 1 97 26 LEU B C 1
ATOM 2313 O O . LEU B 1 26 ? -3.6 -26.812 2.23 1 97 26 LEU B O 1
ATOM 2317 N N . ARG B 1 27 ? -4.133 -24.828 3.041 1 96.25 27 ARG B N 1
ATOM 2318 C CA . ARG B 1 27 ? -4.598 -25.391 4.305 1 96.25 27 ARG B CA 1
ATOM 2319 C C . ARG B 1 27 ? -5.801 -26.312 4.086 1 96.25 27 ARG B C 1
ATOM 2321 O O . ARG B 1 27 ? -5.891 -27.375 4.688 1 96.25 27 ARG B O 1
ATOM 2328 N N . TYR B 1 28 ? -6.688 -25.812 3.297 1 96.88 28 TYR B N 1
ATOM 2329 C CA . TYR B 1 28 ? -7.871 -26.609 2.979 1 96.88 28 TYR B CA 1
ATOM 2330 C C . TYR B 1 28 ? -7.488 -27.938 2.359 1 96.88 28 TYR B C 1
ATOM 2332 O O . TYR B 1 28 ? -7.961 -29 2.795 1 96.88 28 TYR B O 1
ATOM 2340 N N . LEU B 1 29 ? -6.629 -27.922 1.349 1 96.25 29 LEU B N 1
ATOM 2341 C CA . LEU B 1 29 ? -6.191 -29.141 0.656 1 96.25 29 LEU B CA 1
ATOM 2342 C C . LEU B 1 29 ? -5.445 -30.062 1.605 1 96.25 29 LEU B C 1
ATOM 2344 O O . LEU B 1 29 ? -5.613 -31.281 1.545 1 96.25 29 LEU B O 1
ATOM 2348 N N . SER B 1 30 ? -4.609 -29.453 2.445 1 94.94 30 SER B N 1
ATOM 2349 C CA . SER B 1 30 ? -3.912 -30.25 3.451 1 94.94 30 SER B CA 1
ATOM 2350 C C . SER B 1 30 ? -4.895 -30.969 4.363 1 94.94 30 SER B C 1
ATOM 2352 O O . SER B 1 30 ? -4.688 -32.125 4.711 1 94.94 30 SER B O 1
ATOM 2354 N N . GLY B 1 31 ? -5.898 -30.297 4.754 1 94.5 31 GLY B N 1
ATOM 2355 C CA . GLY B 1 31 ? -6.934 -30.891 5.582 1 94.5 31 GLY B CA 1
ATOM 2356 C C . GLY B 1 31 ? -7.641 -32.062 4.906 1 94.5 31 GLY B C 1
ATOM 2357 O O . GLY B 1 31 ? -8.148 -32.938 5.578 1 94.5 31 GLY B O 1
ATOM 2358 N N . GLU B 1 32 ? -7.641 -32.062 3.65 1 95.12 32 GLU B N 1
ATOM 2359 C CA . GLU B 1 32 ? -8.266 -33.125 2.867 1 95.12 32 GLU B CA 1
ATOM 2360 C C . GLU B 1 32 ? -7.27 -34.25 2.572 1 95.12 32 GLU B C 1
ATOM 2362 O O . GLU B 1 32 ? -7.586 -35.188 1.844 1 95.12 32 GLU B O 1
ATOM 2367 N N . GLY B 1 33 ? -6.027 -34.062 3.008 1 95 33 GLY B N 1
ATOM 2368 C CA . GLY B 1 33 ? -5.012 -35.062 2.82 1 95 33 GLY B CA 1
ATOM 2369 C C . GLY B 1 33 ? -4.371 -35.031 1.446 1 95 33 GLY B C 1
ATOM 2370 O O . GLY B 1 33 ? -3.799 -36.031 0.993 1 95 33 GLY B O 1
ATOM 2371 N N . VAL B 1 34 ? -4.484 -33.969 0.751 1 95.81 34 VAL B N 1
ATOM 2372 C CA . VAL B 1 34 ? -3.967 -33.844 -0.605 1 95.81 34 VAL B CA 1
ATOM 2373 C C . VAL B 1 34 ? -2.52 -33.344 -0.558 1 95.81 34 VAL B C 1
ATOM 2375 O O . VAL B 1 34 ? -2.184 -32.438 0.216 1 95.81 34 VAL B O 1
ATOM 2378 N N . ASP B 1 35 ? -1.678 -33.938 -1.296 1 95 35 ASP B N 1
ATOM 2379 C CA . ASP B 1 35 ? -0.308 -33.469 -1.473 1 95 35 ASP B CA 1
ATOM 2380 C C . ASP B 1 35 ? -0.259 -32.281 -2.398 1 95 35 ASP B C 1
ATOM 2382 O O . ASP B 1 35 ? -0.14 -32.406 -3.615 1 95 35 ASP B O 1
ATOM 2386 N N . ALA B 1 36 ? -0.361 -31.125 -1.784 1 95.44 36 ALA B N 1
ATOM 2387 C CA . ALA B 1 36 ? -0.349 -29.875 -2.543 1 95.44 36 ALA B CA 1
ATOM 2388 C C . ALA B 1 36 ? 0.95 -29.109 -2.312 1 95.44 36 ALA B C 1
ATOM 2390 O O . ALA B 1 36 ? 1.466 -29.062 -1.193 1 95.44 36 ALA B O 1
ATOM 2391 N N . GLU B 1 37 ? 1.472 -28.5 -3.379 1 94.75 37 GLU B N 1
ATOM 2392 C CA . GLU B 1 37 ? 2.68 -27.688 -3.293 1 94.75 37 GLU B CA 1
ATOM 2393 C C . GLU B 1 37 ? 2.428 -26.266 -3.807 1 94.75 37 GLU B C 1
ATOM 2395 O O . GLU B 1 37 ? 1.719 -26.078 -4.797 1 94.75 37 GLU B O 1
ATOM 2400 N N . TYR B 1 38 ? 3.01 -25.391 -3.096 1 96.5 38 TYR B N 1
ATOM 2401 C CA . TYR B 1 38 ? 2.904 -23.969 -3.406 1 96.5 38 TYR B CA 1
ATOM 2402 C C . TYR B 1 38 ? 4.07 -23.516 -4.273 1 96.5 38 TYR B C 1
ATOM 2404 O O . TYR B 1 38 ? 5.211 -23.938 -4.07 1 96.5 38 TYR B O 1
ATOM 2412 N N . LEU B 1 39 ? 3.738 -22.625 -5.266 1 96.38 39 LEU B N 1
ATOM 2413 C CA . LEU B 1 39 ? 4.762 -21.953 -6.062 1 96.38 39 LEU B CA 1
ATOM 2414 C C . LEU B 1 39 ? 4.406 -20.5 -6.281 1 96.38 39 LEU B C 1
ATOM 2416 O O . LEU B 1 39 ? 3.254 -20.156 -6.559 1 96.38 39 LEU B O 1
ATOM 2420 N N . LYS B 1 40 ? 5.305 -19.594 -6.168 1 97.75 40 LYS B N 1
ATOM 2421 C CA . LYS B 1 40 ? 5.277 -18.219 -6.656 1 97.75 40 LYS B CA 1
ATOM 2422 C C . LYS B 1 40 ? 6.434 -17.953 -7.613 1 97.75 40 LYS B C 1
ATOM 2424 O O . LYS B 1 40 ? 7.477 -17.438 -7.211 1 97.75 40 LYS B O 1
ATOM 2429 N N . PRO B 1 41 ? 6.234 -18.25 -8.844 1 98.19 41 PRO B N 1
ATOM 2430 C CA . PRO B 1 41 ? 7.352 -18.25 -9.789 1 98.19 41 PRO B CA 1
ATOM 2431 C C . PRO B 1 41 ? 8.102 -16.922 -9.828 1 98.19 41 PRO B C 1
ATOM 2433 O O . PRO B 1 41 ? 9.336 -16.906 -9.867 1 98.19 41 PRO B O 1
ATOM 2436 N N . VAL B 1 42 ? 7.363 -15.844 -9.812 1 98.44 42 VAL B N 1
ATOM 2437 C CA . VAL B 1 42 ? 7.953 -14.508 -9.797 1 98.44 42 VAL B CA 1
ATOM 2438 C C . VAL B 1 42 ? 7.395 -13.711 -8.617 1 98.44 42 VAL B C 1
ATOM 2440 O O . VAL B 1 42 ? 6.176 -13.609 -8.461 1 98.44 42 VAL B O 1
ATOM 2443 N N . SER B 1 43 ? 8.25 -13.227 -7.816 1 97.81 43 SER B N 1
ATOM 2444 C CA . SER B 1 43 ? 7.859 -12.336 -6.73 1 97.81 43 SER B CA 1
ATOM 2445 C C . SER B 1 43 ? 8.664 -11.039 -6.754 1 97.81 43 SER B C 1
ATOM 2447 O O . SER B 1 43 ? 9.656 -10.938 -7.48 1 97.81 43 SER B O 1
ATOM 2449 N N . ALA B 1 44 ? 8.148 -10.133 -6.102 1 96.44 44 ALA B N 1
ATOM 2450 C CA . ALA B 1 44 ? 8.859 -8.883 -5.871 1 96.44 44 ALA B CA 1
ATOM 2451 C C . ALA B 1 44 ? 8.562 -8.328 -4.477 1 96.44 44 ALA B C 1
ATOM 2453 O O . ALA B 1 44 ? 7.488 -8.57 -3.922 1 96.44 44 ALA B O 1
ATOM 2454 N N . PHE B 1 45 ? 9.523 -7.676 -3.91 1 96.5 45 PHE B N 1
ATOM 2455 C CA . PHE B 1 45 ? 9.242 -6.98 -2.66 1 96.5 45 PHE B CA 1
ATOM 2456 C C . PHE B 1 45 ? 10.102 -5.73 -2.527 1 96.5 45 PHE B C 1
ATOM 2458 O O . PHE B 1 45 ? 11.141 -5.613 -3.188 1 96.5 45 PHE B O 1
ATOM 2465 N N . ASN B 1 46 ? 9.57 -4.816 -1.867 1 95.56 46 ASN B N 1
ATOM 2466 C CA . ASN B 1 46 ? 10.281 -3.582 -1.546 1 95.56 46 ASN B CA 1
ATOM 2467 C C . ASN B 1 46 ? 10.938 -3.652 -0.168 1 95.56 46 ASN B C 1
ATOM 2469 O O . ASN B 1 46 ? 10.266 -3.943 0.826 1 95.56 46 ASN B O 1
ATOM 2473 N N . VAL B 1 47 ? 12.172 -3.328 -0.057 1 95.25 47 VAL B N 1
ATOM 2474 C CA . VAL B 1 47 ? 12.984 -3.582 1.129 1 95.25 47 VAL B CA 1
ATOM 2475 C C . VAL B 1 47 ? 12.523 -2.688 2.275 1 95.25 47 VAL B C 1
ATOM 2477 O O . VAL B 1 47 ? 12.781 -2.982 3.445 1 95.25 47 VAL B O 1
ATOM 2480 N N . TRP B 1 48 ? 11.891 -1.554 1.9 1 95.25 48 TRP B N 1
ATOM 2481 C CA . TRP B 1 48 ? 11.398 -0.652 2.938 1 95.25 48 TRP B CA 1
ATOM 2482 C C . TRP B 1 48 ? 10.062 -1.128 3.484 1 95.25 48 TRP B C 1
ATOM 2484 O O . TRP B 1 48 ? 9.875 -1.217 4.699 1 95.25 48 TRP B O 1
ATOM 2494 N N . ARG B 1 49 ? 9.172 -1.472 2.66 1 93.94 49 ARG B N 1
ATOM 2495 C CA . ARG B 1 49 ? 7.828 -1.898 3.039 1 93.94 49 ARG B CA 1
ATOM 2496 C C . ARG B 1 49 ? 7.848 -3.295 3.65 1 93.94 49 ARG B C 1
ATOM 2498 O O . ARG B 1 49 ? 7.039 -3.609 4.527 1 93.94 49 ARG B O 1
ATOM 2505 N N . ASP B 1 50 ? 8.695 -4.062 3.08 1 95.38 50 ASP B N 1
ATOM 2506 C CA . ASP B 1 50 ? 8.883 -5.43 3.553 1 95.38 50 ASP B CA 1
ATOM 2507 C C . ASP B 1 50 ? 10.25 -5.609 4.199 1 95.38 50 ASP B C 1
ATOM 2509 O O . ASP B 1 50 ? 11.016 -6.492 3.805 1 95.38 50 ASP B O 1
ATOM 2513 N N . TYR B 1 51 ? 10.469 -4.859 5.211 1 95.25 51 TYR B N 1
ATOM 2514 C CA . TYR B 1 51 ? 11.773 -4.828 5.863 1 95.25 51 TYR B CA 1
ATOM 2515 C C . TYR B 1 51 ? 12.109 -6.184 6.473 1 95.25 51 TYR B C 1
ATOM 2517 O O . TYR B 1 51 ? 13.258 -6.629 6.418 1 95.25 51 TYR B O 1
ATOM 2525 N N . ASP B 1 52 ? 11.148 -6.848 7.047 1 95.38 52 ASP B N 1
ATOM 2526 C CA . ASP B 1 52 ? 11.359 -8.164 7.648 1 95.38 52 ASP B CA 1
ATOM 2527 C C . ASP B 1 52 ? 11.797 -9.18 6.598 1 95.38 52 ASP B C 1
ATOM 2529 O O . ASP B 1 52 ? 12.594 -10.078 6.887 1 95.38 52 ASP B O 1
ATOM 2533 N N . ALA B 1 53 ? 11.258 -9.055 5.418 1 96.25 53 ALA B N 1
ATOM 2534 C CA . ALA B 1 53 ? 11.664 -9.953 4.34 1 96.25 53 ALA B CA 1
ATOM 2535 C C . ALA B 1 53 ? 13.141 -9.789 4.02 1 96.25 53 ALA B C 1
ATOM 2537 O O . ALA B 1 53 ? 13.844 -10.773 3.746 1 96.25 53 ALA B O 1
ATOM 2538 N N . LEU B 1 54 ? 13.586 -8.547 4.023 1 95.44 54 LEU B N 1
ATOM 2539 C CA . LEU B 1 54 ? 15 -8.297 3.785 1 95.44 54 LEU B CA 1
ATOM 2540 C C . LEU B 1 54 ? 15.859 -8.953 4.863 1 95.44 54 LEU B C 1
ATOM 2542 O O . LEU B 1 54 ? 16.844 -9.625 4.555 1 95.44 54 LEU B O 1
ATOM 2546 N N . LYS B 1 55 ? 15.438 -8.734 6.109 1 94.31 55 LYS B N 1
ATOM 2547 C CA . LYS B 1 55 ? 16.172 -9.336 7.215 1 94.31 55 LYS B CA 1
ATOM 2548 C C . LYS B 1 55 ? 16.219 -10.859 7.086 1 94.31 55 LYS B C 1
ATOM 2550 O O . LYS B 1 55 ? 17.266 -11.477 7.254 1 94.31 55 LYS B O 1
ATOM 2555 N N . GLU B 1 56 ? 15.109 -11.453 6.801 1 95.12 56 GLU B N 1
ATOM 2556 C CA . GLU B 1 56 ? 15.031 -12.898 6.633 1 95.12 56 GLU B CA 1
ATOM 2557 C C . GLU B 1 56 ? 15.852 -13.359 5.43 1 95.12 56 GLU B C 1
ATOM 2559 O O . GLU B 1 56 ? 16.438 -14.445 5.449 1 95.12 56 GLU B O 1
ATOM 2564 N N . SER B 1 57 ? 15.836 -12.578 4.371 1 96.19 57 SER B N 1
ATOM 2565 C CA . SER B 1 57 ? 16.641 -12.883 3.193 1 96.19 57 SER B CA 1
ATOM 2566 C C . SER B 1 57 ? 18.109 -13.031 3.555 1 96.19 57 SER B C 1
ATOM 2568 O O . SER B 1 57 ? 18.781 -13.945 3.072 1 96.19 57 SER B O 1
ATOM 2570 N N . VAL B 1 58 ? 18.578 -12.156 4.352 1 94.12 58 VAL B N 1
ATOM 2571 C CA . VAL B 1 58 ? 19.969 -12.211 4.789 1 94.12 58 VAL B CA 1
ATOM 2572 C C . VAL B 1 58 ? 20.203 -13.469 5.617 1 94.12 58 VAL B C 1
ATOM 2574 O O . VAL B 1 58 ? 21.203 -14.164 5.434 1 94.12 58 VAL B O 1
ATOM 2577 N N . ARG B 1 59 ? 19.312 -13.797 6.473 1 92.88 59 ARG B N 1
ATOM 2578 C CA . ARG B 1 59 ? 19.422 -14.969 7.336 1 92.88 59 ARG B CA 1
ATOM 2579 C C . ARG B 1 59 ? 19.438 -16.25 6.516 1 92.88 59 ARG B C 1
ATOM 2581 O O . ARG B 1 59 ? 20.281 -17.125 6.738 1 92.88 59 ARG B O 1
ATOM 2588 N N . VAL B 1 60 ? 18.531 -16.344 5.562 1 93.06 60 VAL B N 1
ATOM 2589 C CA . VAL B 1 60 ? 18.391 -17.547 4.75 1 93.06 60 VAL B CA 1
ATOM 2590 C C . VAL B 1 60 ? 19.516 -17.625 3.725 1 93.06 60 VAL B C 1
ATOM 2592 O O . VAL B 1 60 ? 19.891 -18.703 3.273 1 93.06 60 VAL B O 1
ATOM 2595 N N . GLY B 1 61 ? 20.016 -16.422 3.293 1 95.81 61 GLY B N 1
ATOM 2596 C CA . GLY B 1 61 ? 21.203 -16.391 2.443 1 95.81 61 GLY B CA 1
ATOM 2597 C C . GLY B 1 61 ? 20.891 -15.969 1.018 1 95.81 61 GLY B C 1
ATOM 2598 O O . GLY B 1 61 ? 21.781 -15.984 0.159 1 95.81 61 GLY B O 1
ATOM 2599 N N . PHE B 1 62 ? 19.688 -15.68 0.674 1 96.94 62 PHE B N 1
ATOM 2600 C CA . PHE B 1 62 ? 19.281 -15.141 -0.62 1 96.94 62 PHE B CA 1
ATOM 2601 C C . PHE B 1 62 ? 17.953 -14.406 -0.516 1 96.94 62 PHE B C 1
ATOM 2603 O O . PHE B 1 62 ? 17.172 -14.664 0.395 1 96.94 62 PHE B O 1
ATOM 2610 N N . PRO B 1 63 ? 17.641 -13.445 -1.429 1 97 63 PRO B N 1
ATOM 2611 C CA . PRO B 1 63 ? 16.391 -12.688 -1.381 1 97 63 PRO B CA 1
ATOM 2612 C C . PRO B 1 63 ? 15.148 -13.578 -1.49 1 97 63 PRO B C 1
ATOM 2614 O O . PRO B 1 63 ? 15.078 -14.422 -2.383 1 97 63 PRO B O 1
ATOM 2617 N N . VAL B 1 64 ? 14.289 -13.391 -0.61 1 95.81 64 VAL B N 1
ATOM 2618 C CA . VAL B 1 64 ? 13.008 -14.078 -0.574 1 95.81 64 VAL B CA 1
ATOM 2619 C C . VAL B 1 64 ? 11.898 -13.086 -0.206 1 95.81 64 VAL B C 1
ATOM 2621 O O . VAL B 1 64 ? 12.055 -12.305 0.731 1 95.81 64 VAL B O 1
ATOM 2624 N N . SER B 1 65 ? 10.836 -13.07 -0.916 1 96.5 65 SER B N 1
ATOM 2625 C CA . SER B 1 65 ? 9.758 -12.102 -0.696 1 96.5 65 SER B CA 1
ATOM 2626 C C . SER B 1 65 ? 8.961 -12.438 0.561 1 96.5 65 SER B C 1
ATOM 2628 O O . SER B 1 65 ? 8.914 -13.594 0.982 1 96.5 65 SER B O 1
ATOM 2630 N N . GLY B 1 66 ? 8.336 -11.414 1.091 1 96.06 66 GLY B N 1
ATOM 2631 C CA . GLY B 1 66 ? 7.488 -11.594 2.26 1 96.06 66 GLY B CA 1
ATOM 2632 C C . GLY B 1 66 ? 6.309 -12.516 2.008 1 96.06 66 GLY B C 1
ATOM 2633 O O . GLY B 1 66 ? 5.91 -13.281 2.891 1 96.06 66 GLY B O 1
ATOM 2634 N N . ASP B 1 67 ? 5.719 -12.5 0.837 1 95.12 67 ASP B N 1
ATOM 2635 C CA . ASP B 1 67 ? 4.609 -13.383 0.482 1 95.12 67 ASP B CA 1
ATOM 2636 C C . ASP B 1 67 ? 5.004 -14.852 0.627 1 95.12 67 ASP B C 1
ATOM 2638 O O . ASP B 1 67 ? 4.258 -15.648 1.2 1 95.12 67 ASP B O 1
ATOM 2642 N N . VAL B 1 68 ? 6.141 -15.125 0.098 1 96.19 68 VAL B N 1
ATOM 2643 C CA . VAL B 1 68 ? 6.629 -16.5 0.111 1 96.19 68 VAL B CA 1
ATOM 2644 C C . VAL B 1 68 ? 6.902 -16.938 1.548 1 96.19 68 VAL B C 1
ATOM 2646 O O . VAL B 1 68 ? 6.52 -18.047 1.951 1 96.19 68 VAL B O 1
ATOM 2649 N N . LEU B 1 69 ? 7.508 -16.047 2.312 1 95.75 69 LEU B N 1
ATOM 2650 C CA . LEU B 1 69 ? 7.812 -16.344 3.707 1 95.75 69 LEU B CA 1
ATOM 2651 C C . LEU B 1 69 ? 6.535 -16.578 4.5 1 95.75 69 LEU B C 1
ATOM 2653 O O . LEU B 1 69 ? 6.477 -17.5 5.324 1 95.75 69 LEU B O 1
ATOM 2657 N N . LYS B 1 70 ? 5.543 -15.805 4.223 1 94.38 70 LYS B N 1
ATOM 2658 C CA . LYS B 1 70 ? 4.262 -15.938 4.914 1 94.38 70 LYS B CA 1
ATOM 2659 C C . LYS B 1 70 ? 3.611 -17.281 4.617 1 94.38 70 LYS B C 1
ATOM 2661 O O . LYS B 1 70 ? 3.152 -17.969 5.531 1 94.38 70 LYS B O 1
ATOM 2666 N N . VAL B 1 71 ? 3.543 -17.594 3.365 1 95.75 71 VAL B N 1
ATOM 2667 C CA . VAL B 1 71 ? 2.93 -18.875 2.988 1 95.75 71 VAL B CA 1
ATOM 2668 C C . VAL B 1 71 ? 3.74 -20.031 3.566 1 95.75 71 VAL B C 1
ATOM 2670 O O . VAL B 1 71 ? 3.176 -20.969 4.137 1 95.75 71 VAL B O 1
ATOM 2673 N N . ALA B 1 72 ? 5.074 -19.938 3.424 1 92.62 72 ALA B N 1
ATOM 2674 C CA . ALA B 1 72 ? 5.957 -21 3.92 1 92.62 72 ALA B CA 1
ATOM 2675 C C . ALA B 1 72 ? 5.73 -21.25 5.41 1 92.62 72 ALA B C 1
ATOM 2677 O O . ALA B 1 72 ? 5.633 -22.391 5.848 1 92.62 72 ALA B O 1
ATOM 2678 N N . GLU B 1 73 ? 5.617 -20.219 6.148 1 91 73 GLU B N 1
ATOM 2679 C CA . GLU B 1 73 ? 5.402 -20.312 7.59 1 91 73 GLU B CA 1
ATOM 2680 C C . GLU B 1 73 ? 4.031 -20.906 7.902 1 91 73 GLU B C 1
ATOM 2682 O O . GLU B 1 73 ? 3.898 -21.75 8.797 1 91 73 GLU B O 1
ATOM 2687 N N . SER B 1 74 ? 3.092 -20.531 7.188 1 90.19 74 SER B N 1
ATOM 2688 C CA . SER B 1 74 ? 1.706 -20.906 7.461 1 90.19 74 SER B CA 1
ATOM 2689 C C . SER B 1 74 ? 1.459 -22.375 7.172 1 90.19 74 SER B C 1
ATOM 2691 O O . SER B 1 74 ? 0.679 -23.031 7.867 1 90.19 74 SER B O 1
ATOM 2693 N N . VAL B 1 75 ? 2.098 -22.906 6.164 1 89.06 75 VAL B N 1
ATOM 2694 C CA . VAL B 1 75 ? 1.755 -24.266 5.75 1 89.06 75 VAL B CA 1
ATOM 2695 C C . VAL B 1 75 ? 2.934 -25.203 6.012 1 89.06 75 VAL B C 1
ATOM 2697 O O . VAL B 1 75 ? 2.859 -26.406 5.73 1 89.06 75 VAL B O 1
ATOM 2700 N N . GLY B 1 76 ? 3.951 -24.688 6.617 1 81.88 76 GLY B N 1
ATOM 2701 C CA . GLY B 1 76 ? 5.074 -25.516 7.016 1 81.88 76 GLY B CA 1
ATOM 2702 C C . GLY B 1 76 ? 5.934 -25.969 5.844 1 81.88 76 GLY B C 1
ATOM 2703 O O . GLY B 1 76 ? 6.277 -27.141 5.73 1 81.88 76 GLY B O 1
ATOM 2704 N N . ILE B 1 77 ? 6.078 -25.188 4.883 1 72 77 ILE B N 1
ATOM 2705 C CA . ILE B 1 77 ? 6.961 -25.469 3.754 1 72 77 ILE B CA 1
ATOM 2706 C C . ILE B 1 77 ? 8.219 -24.609 3.869 1 72 77 ILE B C 1
ATOM 2708 O O . ILE B 1 77 ? 8.32 -23.547 3.248 1 72 77 ILE B O 1
ATOM 2712 N N . SER B 1 78 ? 9.016 -24.828 4.75 1 64.75 78 SER B N 1
ATOM 2713 C CA . SER B 1 78 ? 10.164 -23.953 4.965 1 64.75 78 SER B CA 1
ATOM 2714 C C . SER B 1 78 ? 11.391 -24.469 4.219 1 64.75 78 SER B C 1
ATOM 2716 O O . SER B 1 78 ? 12.406 -23.766 4.121 1 64.75 78 SER B O 1
ATOM 2718 N N . GLU B 1 79 ? 11.078 -25.531 3.539 1 74 79 GLU B N 1
ATOM 2719 C CA . GLU B 1 79 ? 12.273 -26.031 2.859 1 74 79 GLU B CA 1
ATOM 2720 C C . GLU B 1 79 ? 12.25 -25.688 1.373 1 74 79 GLU B C 1
ATOM 2722 O O . GLU B 1 79 ? 11.172 -25.547 0.783 1 74 79 GLU B O 1
ATOM 2727 N N . ARG B 1 80 ? 13.352 -25.328 0.792 1 86.81 80 ARG B N 1
ATOM 2728 C CA . ARG B 1 80 ? 13.672 -25.062 -0.605 1 86.81 80 ARG B CA 1
ATOM 2729 C C . ARG B 1 80 ? 12.898 -23.844 -1.121 1 86.81 80 ARG B C 1
ATOM 2731 O O . ARG B 1 80 ? 12.219 -23.938 -2.146 1 86.81 80 ARG B O 1
ATOM 2738 N N . LEU B 1 81 ? 12.977 -22.719 -0.477 1 94.25 81 LEU B N 1
ATOM 2739 C CA . LEU B 1 81 ? 12.312 -21.453 -0.818 1 94.25 81 LEU B CA 1
ATOM 2740 C C . LEU B 1 81 ? 12.703 -21 -2.219 1 94.25 81 LEU B C 1
ATOM 2742 O O . LEU B 1 81 ? 11.891 -20.406 -2.93 1 94.25 81 LEU B O 1
ATOM 2746 N N . GLU B 1 82 ? 13.922 -21.391 -2.629 1 93.56 82 GLU B N 1
ATOM 2747 C CA . GLU B 1 82 ? 14.43 -20.969 -3.934 1 93.56 82 GLU B CA 1
ATOM 2748 C C . GLU B 1 82 ? 13.727 -21.719 -5.062 1 93.56 82 GLU B C 1
ATOM 2750 O O . GLU B 1 82 ? 13.711 -21.266 -6.207 1 93.56 82 GLU B O 1
ATOM 2755 N N . GLU B 1 83 ? 13.188 -22.891 -4.719 1 92.81 83 GLU B N 1
ATOM 2756 C CA . GLU B 1 83 ? 12.43 -23.641 -5.715 1 92.81 83 GLU B CA 1
ATOM 2757 C C . GLU B 1 83 ? 10.984 -23.156 -5.777 1 92.81 83 GLU B C 1
ATOM 2759 O O . GLU B 1 83 ? 10.375 -23.141 -6.848 1 92.81 83 GLU B O 1
ATOM 2764 N N . VAL B 1 84 ? 10.484 -22.75 -4.625 1 93.31 84 VAL B N 1
ATOM 2765 C CA . VAL B 1 84 ? 9.109 -22.266 -4.508 1 93.31 84 VAL B CA 1
ATOM 2766 C C . VAL B 1 84 ? 8.984 -20.891 -5.156 1 93.31 84 VAL B C 1
ATOM 2768 O O . VAL B 1 84 ? 7.953 -20.562 -5.746 1 93.31 84 VAL B O 1
ATOM 2771 N N . ASN B 1 85 ? 9.984 -20.156 -5.078 1 97.06 85 ASN B N 1
ATOM 2772 C CA . ASN B 1 85 ? 10.078 -18.812 -5.656 1 97.06 85 ASN B CA 1
ATOM 2773 C C . ASN B 1 85 ? 11.367 -18.641 -6.461 1 97.06 85 ASN B C 1
ATOM 2775 O O . ASN B 1 85 ? 12.32 -18.031 -5.984 1 97.06 85 ASN B O 1
ATOM 2779 N N . PRO B 1 86 ? 11.336 -19.125 -7.652 1 97.81 86 PRO B N 1
ATOM 2780 C CA . PRO B 1 86 ? 12.578 -19.156 -8.422 1 97.81 86 PRO B CA 1
ATOM 2781 C C . PRO B 1 86 ? 13.055 -17.766 -8.828 1 97.81 86 PRO B C 1
ATOM 2783 O O . PRO B 1 86 ? 14.25 -17.578 -9.086 1 97.81 86 PRO B O 1
ATOM 2786 N N . VAL B 1 87 ? 12.18 -16.828 -8.992 1 98.62 87 VAL B N 1
ATOM 2787 C CA . VAL B 1 87 ? 12.586 -15.484 -9.367 1 98.62 87 VAL B CA 1
ATOM 2788 C C . VAL B 1 87 ? 12.062 -14.484 -8.328 1 98.62 87 VAL B C 1
ATOM 2790 O O . VAL B 1 87 ? 10.867 -14.43 -8.055 1 98.62 87 VAL B O 1
ATOM 2793 N N . CYS B 1 88 ? 12.93 -13.727 -7.801 1 98.38 88 CYS B N 1
ATOM 2794 C CA . CYS B 1 88 ? 12.594 -12.719 -6.801 1 98.38 88 CYS B CA 1
ATOM 2795 C C . CYS B 1 88 ? 13.227 -11.375 -7.152 1 98.38 88 CYS B C 1
ATOM 2797 O O . CYS B 1 88 ? 14.445 -11.258 -7.23 1 98.38 88 CYS B O 1
ATOM 2799 N N . VAL B 1 89 ? 12.383 -10.414 -7.352 1 97.19 89 VAL B N 1
ATOM 2800 C CA . VAL B 1 89 ? 12.852 -9.062 -7.633 1 97.19 89 VAL B CA 1
ATOM 2801 C C . VAL B 1 89 ? 12.891 -8.25 -6.344 1 97.19 89 VAL B C 1
ATOM 2803 O O . VAL B 1 89 ? 11.906 -8.211 -5.602 1 97.19 89 VAL B O 1
ATOM 2806 N N . VAL B 1 90 ? 14 -7.633 -6.082 1 96.5 90 VAL B N 1
ATOM 2807 C CA . VAL B 1 90 ? 14.156 -6.781 -4.91 1 96.5 90 VAL B CA 1
ATOM 2808 C C . VAL B 1 90 ? 14.102 -5.312 -5.324 1 96.5 90 VAL B C 1
ATOM 2810 O O . VAL B 1 90 ? 14.836 -4.887 -6.223 1 96.5 90 VAL B O 1
ATOM 2813 N N . MET B 1 91 ? 13.297 -4.613 -4.66 1 95.5 91 MET B N 1
ATOM 2814 C CA . MET B 1 91 ? 13.117 -3.195 -4.957 1 95.5 91 MET B CA 1
ATOM 2815 C C . MET B 1 91 ? 13.398 -2.338 -3.727 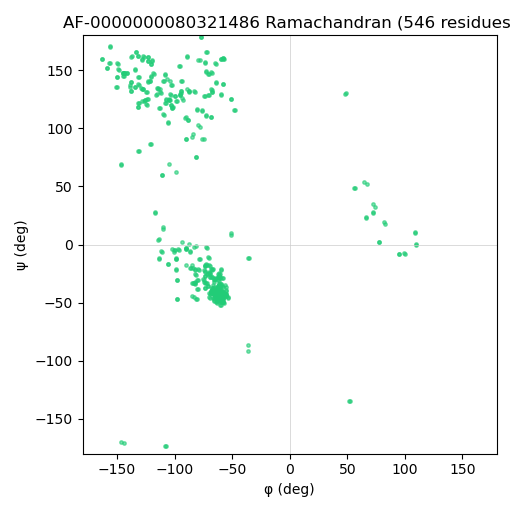1 95.5 91 MET B C 1
ATOM 2817 O O . MET B 1 91 ? 13.367 -2.836 -2.6 1 95.5 91 MET B O 1
ATOM 2821 N N . SER B 1 92 ? 13.648 -1.063 -3.963 1 94.5 92 SER B N 1
ATOM 2822 C CA . SER B 1 92 ? 13.875 -0.091 -2.898 1 94.5 92 SER B CA 1
ATOM 2823 C C . SER B 1 92 ? 13.297 1.271 -3.262 1 94.5 92 SER B C 1
ATOM 2825 O O . SER B 1 92 ? 13.18 1.609 -4.441 1 94.5 92 SER B O 1
ATOM 2827 N N . PRO B 1 93 ? 12.836 1.988 -2.195 1 93.81 93 PRO B N 1
ATOM 2828 C CA . PRO B 1 93 ? 12.562 3.393 -2.508 1 93.81 93 PRO B CA 1
ATOM 2829 C C . PRO B 1 93 ? 13.797 4.137 -3.006 1 93.81 93 PRO B C 1
ATOM 2831 O O . PRO B 1 93 ? 14.922 3.686 -2.789 1 93.81 93 PRO B O 1
ATOM 2834 N N . VAL B 1 94 ? 13.531 5.234 -3.674 1 93.69 94 VAL B N 1
ATOM 2835 C CA . VAL B 1 94 ? 14.586 6.082 -4.223 1 93.69 94 VAL B CA 1
ATOM 2836 C C . VAL B 1 94 ? 14.758 7.32 -3.346 1 93.69 94 VAL B C 1
ATOM 2838 O O . VAL B 1 94 ? 13.773 7.863 -2.828 1 93.69 94 VAL B O 1
ATOM 2841 N N . ASP B 1 95 ? 15.969 7.684 -3.094 1 94.75 95 ASP B N 1
ATOM 2842 C CA . ASP B 1 95 ? 16.266 8.93 -2.404 1 94.75 95 ASP B CA 1
ATOM 2843 C C . ASP B 1 95 ? 16.109 10.125 -3.34 1 94.75 95 ASP B C 1
ATOM 2845 O O . ASP B 1 95 ? 16.891 10.289 -4.285 1 94.75 95 ASP B O 1
ATOM 2849 N N . PRO B 1 96 ? 15.148 10.977 -3.027 1 94.69 96 PRO B N 1
ATOM 2850 C CA . PRO B 1 96 ? 14.898 12.07 -3.969 1 94.69 96 PRO B CA 1
ATOM 2851 C C . PRO B 1 96 ? 16.109 12.977 -4.156 1 94.69 96 PRO B C 1
ATOM 2853 O O . PRO B 1 96 ? 16.359 13.477 -5.258 1 94.69 96 PRO B O 1
ATOM 2856 N N . GLU B 1 97 ? 16.797 13.203 -3.156 1 92.69 97 GLU B N 1
ATOM 2857 C CA . GLU B 1 97 ? 17.984 14.047 -3.25 1 92.69 97 GLU B CA 1
ATOM 2858 C C . GLU B 1 97 ? 19.031 13.438 -4.172 1 92.69 97 GLU B C 1
ATOM 2860 O O . GLU B 1 97 ? 19.672 14.141 -4.957 1 92.69 97 GLU B O 1
ATOM 2865 N N . LYS B 1 98 ? 19.188 12.164 -4.113 1 92.06 98 LYS B N 1
ATOM 2866 C CA . LYS B 1 98 ? 20.219 11.461 -4.879 1 92.06 98 LYS B CA 1
ATOM 2867 C C . LYS B 1 98 ? 19.844 11.383 -6.355 1 92.06 98 LYS B C 1
ATOM 2869 O O . LYS B 1 98 ? 20.703 11.141 -7.203 1 92.06 98 LYS B O 1
ATOM 2874 N N . VAL B 1 99 ? 18.625 11.586 -6.66 1 91.75 99 VAL B N 1
ATOM 2875 C CA . VAL B 1 99 ? 18.203 11.539 -8.062 1 91.75 99 VAL B CA 1
ATOM 2876 C C . VAL B 1 99 ? 17.844 12.945 -8.531 1 91.75 99 VAL B C 1
ATOM 2878 O O . VAL B 1 99 ? 17.094 13.109 -9.5 1 91.75 99 VAL B O 1
ATOM 2881 N N . GLY B 1 100 ? 18.203 13.984 -7.781 1 90.69 100 GLY B N 1
ATOM 2882 C CA . GLY B 1 100 ? 18.016 15.375 -8.172 1 90.69 100 GLY B CA 1
ATOM 2883 C C . GLY B 1 100 ? 16.562 15.812 -8.125 1 90.69 100 GLY B C 1
ATOM 2884 O O . GLY B 1 100 ? 16.125 16.594 -8.969 1 90.69 100 GLY B O 1
ATOM 2885 N N . TRP B 1 101 ? 15.797 15.18 -7.273 1 91.69 101 TRP B N 1
ATOM 2886 C CA . TRP B 1 101 ? 14.398 15.547 -7.043 1 91.69 101 TRP B CA 1
ATOM 2887 C C . TRP B 1 101 ? 13.555 15.273 -8.289 1 91.69 101 TRP B C 1
ATOM 2889 O O . TRP B 1 101 ? 12.508 15.898 -8.484 1 91.69 101 TRP B O 1
ATOM 2899 N N . SER B 1 102 ? 14.016 14.391 -9.141 1 89.12 102 SER B N 1
ATOM 2900 C CA . SER B 1 102 ? 13.289 14.023 -10.352 1 89.12 102 SER B CA 1
ATOM 2901 C C . SER B 1 102 ? 12.07 13.164 -10.023 1 89.12 102 SER B C 1
ATOM 2903 O O . SER B 1 102 ? 12.211 12.008 -9.602 1 89.12 102 SER B O 1
ATOM 2905 N N . GLY B 1 103 ? 10.891 13.758 -10.242 1 87.38 103 GLY B N 1
ATOM 2906 C CA . GLY B 1 103 ? 9.672 13 -10.039 1 87.38 103 GLY B CA 1
ATOM 2907 C C . GLY B 1 103 ? 9.625 11.711 -10.844 1 87.38 103 GLY B C 1
ATOM 2908 O O . GLY B 1 103 ? 9.18 10.672 -10.344 1 87.38 103 GLY B O 1
ATOM 2909 N N . MET B 1 104 ? 10.086 11.781 -12.008 1 85 104 MET B N 1
ATOM 2910 C CA . MET B 1 104 ? 10.109 10.617 -12.883 1 85 104 MET B CA 1
ATOM 2911 C C . MET B 1 104 ? 10.992 9.516 -12.297 1 85 104 MET B C 1
ATOM 2913 O O . MET B 1 104 ? 10.609 8.344 -12.305 1 85 104 MET B O 1
ATOM 2917 N N . ALA B 1 105 ? 12.117 9.883 -11.781 1 84.75 105 ALA B N 1
ATOM 2918 C CA . ALA B 1 105 ? 13.016 8.898 -11.195 1 84.75 105 ALA B CA 1
ATOM 2919 C C . ALA B 1 105 ? 12.398 8.25 -9.961 1 84.75 105 ALA B C 1
ATOM 2921 O O . ALA B 1 105 ? 12.641 7.074 -9.688 1 84.75 105 ALA B O 1
ATOM 2922 N N . MET B 1 106 ? 11.586 9.047 -9.352 1 85.62 106 MET B N 1
ATOM 2923 C CA . MET B 1 106 ? 10.992 8.586 -8.094 1 85.62 106 MET B CA 1
ATOM 2924 C C . MET B 1 106 ? 9.969 7.488 -8.352 1 85.62 106 MET B C 1
ATOM 2926 O O . MET B 1 106 ? 9.75 6.625 -7.496 1 85.62 106 MET B O 1
ATOM 2930 N N . VAL B 1 107 ? 9.422 7.488 -9.508 1 83.81 107 VAL B N 1
ATOM 2931 C CA . VAL B 1 107 ? 8.281 6.59 -9.695 1 83.81 107 VAL B CA 1
ATOM 2932 C C . VAL B 1 107 ? 8.648 5.496 -10.695 1 83.81 107 VAL B C 1
ATOM 2934 O O . VAL B 1 107 ? 7.922 4.508 -10.836 1 83.81 107 VAL B O 1
ATOM 2937 N N . SER B 1 108 ? 9.742 5.645 -11.383 1 84.25 108 SER B N 1
ATOM 2938 C CA . SER B 1 108 ? 10.133 4.66 -12.383 1 84.25 108 SER B CA 1
ATOM 2939 C C . SER B 1 108 ? 10.5 3.328 -11.742 1 84.25 108 SER B C 1
ATOM 2941 O O . SER B 1 108 ? 11.281 3.287 -10.789 1 84.25 108 SER B O 1
ATOM 2943 N N . LEU B 1 109 ? 9.906 2.297 -12.328 1 82.44 109 LEU B N 1
ATOM 2944 C CA . LEU B 1 109 ? 10.219 0.957 -11.844 1 82.44 109 LEU B CA 1
ATOM 2945 C C . LEU B 1 109 ? 11.711 0.669 -11.961 1 82.44 109 LEU B C 1
ATOM 2947 O O . LEU B 1 109 ? 12.312 0.105 -11.047 1 82.44 109 LEU B O 1
ATOM 2951 N N . ASN B 1 110 ? 12.273 1.062 -12.992 1 83.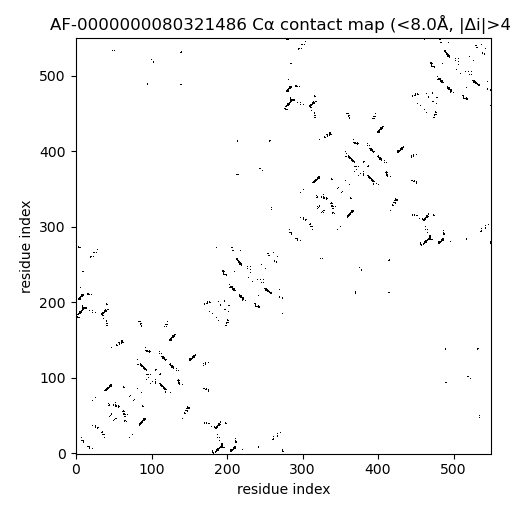31 110 ASN B N 1
ATOM 2952 C CA . ASN B 1 110 ? 13.672 0.778 -13.281 1 83.31 110 ASN B CA 1
ATOM 2953 C C . ASN B 1 110 ? 14.594 1.366 -12.219 1 83.31 110 ASN B C 1
ATOM 2955 O O . ASN B 1 110 ? 15.602 0.753 -11.859 1 83.31 110 ASN B O 1
ATOM 2959 N N . THR B 1 111 ? 14.219 2.482 -11.75 1 88.56 111 THR B N 1
ATOM 2960 C CA . THR B 1 111 ? 15.078 3.146 -10.773 1 88.56 111 THR B CA 1
ATOM 2961 C C . THR B 1 111 ? 14.914 2.52 -9.391 1 88.56 111 THR B C 1
ATOM 2963 O O . THR B 1 111 ? 15.734 2.744 -8.5 1 88.56 111 THR B O 1
ATOM 2966 N N . GLN B 1 112 ? 13.938 1.733 -9.234 1 92.44 112 GLN B N 1
ATOM 2967 C CA . GLN B 1 112 ? 13.656 1.181 -7.914 1 92.44 112 GLN B CA 1
ATOM 2968 C C . GLN B 1 112 ? 14.219 -0.231 -7.777 1 92.44 112 GLN B C 1
ATOM 2970 O O . GLN B 1 112 ? 14.266 -0.786 -6.68 1 92.44 112 GLN B O 1
ATOM 2975 N N . ILE B 1 113 ? 14.633 -0.857 -8.867 1 94.19 113 ILE B N 1
ATOM 2976 C CA . ILE B 1 113 ? 15.125 -2.23 -8.836 1 94.19 113 ILE B CA 1
ATOM 2977 C C . ILE B 1 113 ? 16.516 -2.268 -8.219 1 94.19 113 ILE B C 1
ATOM 2979 O O . ILE B 1 113 ? 17.422 -1.541 -8.648 1 94.19 113 ILE B O 1
ATOM 2983 N N . VAL B 1 114 ? 16.688 -3.092 -7.246 1 94.69 114 VAL B N 1
ATOM 2984 C CA . VAL B 1 114 ? 17.969 -3.295 -6.57 1 94.69 114 VAL B CA 1
ATOM 2985 C C . VAL B 1 114 ? 18.656 -4.531 -7.133 1 94.69 114 VAL B C 1
ATOM 2987 O O . VAL B 1 114 ? 19.859 -4.492 -7.453 1 94.69 114 VAL B O 1
ATOM 2990 N N . ALA B 1 115 ? 17.875 -5.613 -7.246 1 95.31 115 ALA B N 1
ATOM 2991 C CA . ALA B 1 115 ? 18.453 -6.887 -7.676 1 95.31 115 ALA B CA 1
ATOM 2992 C C . ALA B 1 115 ? 17.359 -7.852 -8.133 1 95.31 115 ALA B C 1
ATOM 2994 O O . ALA B 1 115 ? 16.172 -7.641 -7.848 1 95.31 115 ALA B O 1
ATOM 2995 N N . VAL B 1 116 ? 17.75 -8.812 -8.898 1 96.94 116 VAL B N 1
ATOM 2996 C CA . VAL B 1 116 ? 16.922 -9.945 -9.273 1 96.94 116 VAL B CA 1
ATOM 2997 C C . VAL B 1 116 ? 17.609 -11.258 -8.906 1 96.94 116 VAL B C 1
ATOM 2999 O O . VAL B 1 116 ? 18.734 -11.516 -9.352 1 96.94 116 VAL B O 1
ATOM 3002 N N . ARG B 1 117 ? 17.016 -12.031 -8.094 1 98.38 117 ARG B N 1
ATOM 3003 C CA . ARG B 1 117 ? 17.5 -13.375 -7.816 1 98.38 117 ARG B CA 1
ATOM 3004 C C . ARG B 1 117 ? 16.812 -14.406 -8.703 1 98.38 117 ARG B C 1
ATOM 3006 O O . ARG B 1 117 ? 15.594 -14.422 -8.812 1 98.38 117 ARG B O 1
ATOM 3013 N N . VAL B 1 118 ? 17.594 -15.258 -9.297 1 98.62 118 VAL B N 1
ATOM 3014 C CA . VAL B 1 118 ? 17.078 -16.297 -10.188 1 98.62 118 VAL B CA 1
ATOM 3015 C C . VAL B 1 118 ? 17.594 -17.656 -9.75 1 98.62 118 VAL B C 1
ATOM 3017 O O . VAL B 1 118 ? 18.797 -17.828 -9.562 1 98.62 118 VAL B O 1
ATOM 3020 N N . THR B 1 119 ? 16.734 -18.562 -9.492 1 98.31 119 THR B N 1
ATOM 3021 C CA . THR B 1 119 ? 17.094 -19.969 -9.375 1 98.31 119 THR B CA 1
ATOM 3022 C C . THR B 1 119 ? 16.984 -20.688 -10.719 1 98.31 119 THR B C 1
ATOM 3024 O O . THR B 1 119 ? 15.883 -20.938 -11.203 1 98.31 119 THR B O 1
ATOM 3027 N N . GLU B 1 120 ? 18.062 -21 -11.219 1 97.94 120 GLU B N 1
ATOM 3028 C CA . GLU B 1 120 ? 18.094 -21.641 -12.531 1 97.94 120 GLU B CA 1
ATOM 3029 C C . GLU B 1 120 ? 17.594 -23.078 -12.461 1 97.94 120 GLU B C 1
ATOM 3031 O O . GLU B 1 120 ? 17.469 -23.641 -11.375 1 97.94 120 GLU B O 1
ATOM 3036 N N . ARG B 1 121 ? 17.312 -23.641 -13.625 1 96.81 121 ARG B N 1
ATOM 3037 C CA . ARG B 1 121 ? 16.797 -25.016 -13.672 1 96.81 121 ARG B CA 1
ATOM 3038 C C . ARG B 1 121 ? 17.812 -26 -13.094 1 96.81 121 ARG B C 1
ATOM 3040 O O . ARG B 1 121 ? 17.453 -27.062 -12.602 1 96.81 121 ARG B O 1
ATOM 3047 N N . SER B 1 122 ? 19.078 -25.672 -13.125 1 96.25 122 SER B N 1
ATOM 3048 C CA . SER B 1 122 ? 20.141 -26.5 -12.586 1 96.25 122 SER B CA 1
ATOM 3049 C C . SER B 1 122 ? 20.141 -26.484 -11.055 1 96.25 122 SER B C 1
ATOM 3051 O O . SER B 1 122 ? 20.797 -27.297 -10.414 1 96.25 122 SER B O 1
ATOM 3053 N N . GLY B 1 123 ? 19.469 -25.531 -10.484 1 95.81 123 GLY B N 1
ATOM 3054 C CA . GLY B 1 123 ? 19.5 -25.312 -9.047 1 95.81 123 GLY B CA 1
ATOM 3055 C C . GLY B 1 123 ? 20.438 -24.203 -8.625 1 95.81 123 GLY B C 1
ATOM 3056 O O . GLY B 1 123 ? 20.422 -23.766 -7.469 1 95.81 123 GLY B O 1
ATOM 3057 N N . LYS B 1 124 ? 21.172 -23.734 -9.594 1 97.88 124 LYS B N 1
ATOM 3058 C CA . LYS B 1 124 ? 22.078 -22.641 -9.32 1 97.88 124 LYS B CA 1
ATOM 3059 C C . LYS B 1 124 ? 21.328 -21.359 -9 1 97.88 124 LYS B C 1
ATOM 3061 O O . LYS B 1 124 ? 20.375 -21 -9.703 1 97.88 124 LYS B O 1
ATOM 3066 N N . ILE B 1 125 ? 21.75 -20.688 -7.934 1 98.25 125 ILE B N 1
ATOM 3067 C CA . ILE B 1 125 ? 21.125 -19.422 -7.547 1 98.25 125 ILE B CA 1
ATOM 3068 C C . ILE B 1 125 ? 22.016 -18.266 -7.98 1 98.25 125 ILE B C 1
ATOM 3070 O O . ILE B 1 125 ? 23.156 -18.141 -7.516 1 98.25 125 ILE B O 1
ATOM 3074 N N . VAL B 1 126 ? 21.531 -17.422 -8.844 1 98.25 126 VAL B N 1
ATOM 3075 C CA . VAL B 1 126 ? 22.25 -16.25 -9.352 1 98.25 126 VAL B CA 1
ATOM 3076 C C . VAL B 1 126 ? 21.578 -14.977 -8.867 1 98.25 126 VAL B C 1
ATOM 3078 O O . VAL B 1 126 ? 20.344 -14.852 -8.938 1 98.25 126 VAL B O 1
ATOM 3081 N N . LEU B 1 127 ? 22.375 -14.07 -8.391 1 97 127 LEU B N 1
ATOM 3082 C CA . LEU B 1 127 ? 21.891 -12.75 -7.996 1 97 127 LEU B CA 1
ATOM 3083 C C . LEU B 1 127 ? 22.391 -11.68 -8.961 1 97 127 LEU B C 1
ATOM 3085 O O . LEU B 1 127 ? 23.594 -11.422 -9.039 1 97 127 LEU B O 1
ATOM 3089 N N . TYR B 1 128 ? 21.469 -11.125 -9.688 1 96.38 128 TYR B N 1
ATOM 3090 C CA . TYR B 1 128 ? 21.766 -9.984 -10.547 1 96.38 128 TYR B CA 1
ATOM 3091 C C . TYR B 1 128 ? 21.609 -8.672 -9.789 1 96.38 128 TYR B C 1
ATOM 3093 O O . TYR B 1 128 ? 20.484 -8.25 -9.492 1 96.38 128 TYR B O 1
ATOM 3101 N N . GLU B 1 129 ? 22.656 -8.008 -9.453 1 93.25 129 GLU B N 1
ATOM 3102 C CA . GLU B 1 129 ? 22.609 -6.723 -8.766 1 93.25 129 GLU B CA 1
ATOM 3103 C C . GLU B 1 129 ? 22.656 -5.562 -9.758 1 93.25 129 GLU B C 1
ATOM 3105 O O . GLU B 1 129 ? 23.578 -5.473 -10.578 1 93.25 129 GLU B O 1
ATOM 3110 N N . VAL B 1 130 ? 21.766 -4.824 -9.609 1 88.19 130 VAL B N 1
ATOM 3111 C CA . VAL B 1 130 ? 21.688 -3.705 -10.547 1 88.19 130 VAL B CA 1
ATOM 3112 C C . VAL B 1 130 ? 22.578 -2.564 -10.062 1 88.19 130 VAL B C 1
ATOM 3114 O O . VAL B 1 130 ? 22.422 -2.076 -8.938 1 88.19 130 VAL B O 1
ATOM 3117 N N . GLU B 1 131 ? 23.906 -2.541 -10.562 1 68.44 131 GLU B N 1
ATOM 3118 C CA . GLU B 1 131 ? 25.062 -1.732 -10.188 1 68.44 131 GLU B CA 1
ATOM 3119 C C . GLU B 1 131 ? 24.641 -0.31 -9.828 1 68.44 131 GLU B C 1
ATOM 3121 O O . GLU B 1 131 ? 25.031 0.207 -8.773 1 68.44 131 GLU B O 1
ATOM 3126 N N . ARG B 1 132 ? 24.562 0.55 -10.961 1 55.62 132 ARG B N 1
ATOM 3127 C CA . ARG B 1 132 ? 24.531 2.004 -10.828 1 55.62 132 ARG B CA 1
ATOM 3128 C C . ARG B 1 132 ? 23.469 2.443 -9.828 1 55.62 132 ARG B C 1
ATOM 3130 O O . ARG B 1 132 ? 23.344 3.633 -9.539 1 55.62 132 ARG B O 1
ATOM 3137 N N . GLY B 1 133 ? 22.891 1.564 -9.109 1 54.81 133 GLY B N 1
ATOM 3138 C CA . GLY B 1 133 ? 21.625 1.835 -8.445 1 54.81 133 GLY B CA 1
ATOM 3139 C C . GLY B 1 133 ? 21.781 2.205 -6.984 1 54.81 133 GLY B C 1
ATOM 3140 O O . GLY B 1 133 ? 20.938 2.896 -6.418 1 54.81 133 GLY B O 1
ATOM 3141 N N . TRP B 1 134 ? 23.047 1.957 -6.512 1 63.84 134 TRP B N 1
ATOM 3142 C CA . TRP B 1 134 ? 23.203 2.141 -5.074 1 63.84 134 TRP B CA 1
ATOM 3143 C C . TRP B 1 134 ? 23.219 3.623 -4.715 1 63.84 134 TRP B C 1
ATOM 3145 O O . TRP B 1 134 ? 22.797 4.012 -3.623 1 63.84 134 TRP B O 1
ATOM 3155 N N . ASN B 1 135 ? 23.531 4.285 -5.691 1 82.25 135 ASN B N 1
ATOM 3156 C CA . ASN B 1 135 ? 23.688 5.703 -5.398 1 82.25 135 ASN B CA 1
ATOM 3157 C C . ASN B 1 135 ? 22.359 6.434 -5.371 1 82.25 135 ASN B C 1
ATOM 3159 O O . ASN B 1 135 ? 22.297 7.613 -5.016 1 82.25 135 ASN B O 1
ATOM 3163 N N . ARG B 1 136 ? 21.375 5.676 -5.633 1 90.38 136 ARG B N 1
ATOM 3164 C CA . ARG B 1 136 ? 20.078 6.367 -5.684 1 90.38 136 ARG B CA 1
ATOM 3165 C C . ARG B 1 136 ? 19.203 5.957 -4.512 1 90.38 136 ARG B C 1
ATOM 3167 O O . ARG B 1 136 ? 18.125 6.527 -4.312 1 90.38 136 ARG B O 1
ATOM 3174 N N . PHE B 1 137 ? 19.672 4.98 -3.75 1 93.38 137 PHE B N 1
ATOM 3175 C CA . PHE B 1 137 ? 18.859 4.461 -2.666 1 93.38 137 PHE B CA 1
ATOM 3176 C C . PHE B 1 137 ? 19.219 5.129 -1.345 1 93.38 137 PHE B C 1
ATOM 3178 O O . PHE B 1 137 ? 20.312 5.656 -1.188 1 93.38 137 PHE B O 1
ATOM 3185 N N . PRO B 1 138 ? 18.281 5.176 -0.45 1 93 138 PRO B N 1
ATOM 3186 C CA . PRO B 1 138 ? 18.609 5.676 0.886 1 93 138 PRO B CA 1
ATOM 3187 C C . PRO B 1 138 ? 19.719 4.867 1.558 1 93 138 PRO B C 1
ATOM 3189 O O . PRO B 1 138 ? 19.891 3.678 1.273 1 93 138 PRO B O 1
ATOM 3192 N N . ASP B 1 139 ? 20.391 5.402 2.545 1 90.38 139 ASP B N 1
ATOM 3193 C CA . ASP B 1 139 ? 21.609 4.863 3.154 1 90.38 139 ASP B CA 1
ATOM 3194 C C . ASP B 1 139 ? 21.312 3.588 3.939 1 90.38 139 ASP B C 1
ATOM 3196 O O . ASP B 1 139 ? 22.188 2.74 4.117 1 90.38 139 ASP B O 1
ATOM 3200 N N . PHE B 1 140 ? 20.094 3.453 4.363 1 88.56 140 PHE B N 1
ATOM 3201 C CA . PHE B 1 140 ? 19.781 2.277 5.168 1 88.56 140 PHE B CA 1
ATOM 3202 C C . PHE B 1 140 ? 20.016 1 4.371 1 88.56 140 PHE B C 1
ATOM 3204 O O . PHE B 1 140 ? 20.344 -0.041 4.938 1 88.56 140 PHE B O 1
ATOM 3211 N N . LEU B 1 141 ? 19.766 1.046 3.086 1 90.5 141 LEU B N 1
ATOM 3212 C CA . LEU B 1 141 ? 19.875 -0.149 2.256 1 90.5 141 LEU B CA 1
ATOM 3213 C C . LEU B 1 141 ? 21.297 -0.704 2.266 1 90.5 141 LEU B C 1
ATOM 3215 O O . LEU B 1 141 ? 21.484 -1.913 2.41 1 90.5 141 LEU B O 1
ATOM 3219 N N . SER B 1 142 ? 22.266 0.208 2.102 1 86.81 142 SER B N 1
ATOM 3220 C CA . SER B 1 142 ? 23.656 -0.229 2.076 1 86.81 142 SER B CA 1
ATOM 3221 C C . SER B 1 142 ? 24.047 -0.878 3.396 1 86.81 142 SER B C 1
ATOM 3223 O O . SER B 1 142 ? 24.891 -1.786 3.42 1 86.81 142 SER B O 1
ATOM 3225 N N . LYS B 1 143 ? 23.406 -0.462 4.418 1 84.5 143 LYS B N 1
ATOM 3226 C CA . LYS B 1 143 ? 23.719 -0.997 5.738 1 84.5 143 LYS B CA 1
ATOM 3227 C C . LYS B 1 143 ? 23.062 -2.359 5.949 1 84.5 143 LYS B C 1
ATOM 3229 O O . LYS B 1 143 ? 23.609 -3.215 6.652 1 84.5 143 LYS B O 1
ATOM 3234 N N . GLU B 1 144 ? 21.938 -2.518 5.312 1 86.56 144 GLU B N 1
ATOM 3235 C CA . GLU B 1 144 ? 21.125 -3.709 5.582 1 86.56 144 GLU B CA 1
ATOM 3236 C C . GLU B 1 144 ? 21.359 -4.773 4.512 1 86.56 144 GLU B C 1
ATOM 3238 O O . GLU B 1 144 ? 21.047 -5.949 4.723 1 86.56 144 GLU B O 1
ATOM 3243 N N . TRP B 1 145 ? 21.844 -4.25 3.367 1 87.25 145 TRP B N 1
ATOM 3244 C CA . TRP B 1 145 ? 22.094 -5.184 2.271 1 87.25 145 TRP B CA 1
ATOM 3245 C C . TRP B 1 145 ? 23.266 -6.109 2.604 1 87.25 145 TRP B C 1
ATOM 3247 O O . TRP B 1 145 ? 24.328 -5.652 3.008 1 87.25 145 TRP B O 1
ATOM 3257 N N . GLY B 1 146 ? 23.125 -7.359 2.846 1 78.12 146 GLY B N 1
ATOM 3258 C CA . GLY B 1 146 ? 24.125 -8.258 3.398 1 78.12 146 GLY B CA 1
ATOM 3259 C C . GLY B 1 146 ? 24.688 -9.227 2.377 1 78.12 146 GLY B C 1
ATOM 3260 O O . GLY B 1 146 ? 24.516 -9.039 1.171 1 78.12 146 GLY B O 1
ATOM 3261 N N . ASP B 1 147 ? 25.453 -10.047 3.018 1 83.56 147 ASP B N 1
ATOM 3262 C CA . ASP B 1 147 ? 26.016 -11.172 2.275 1 83.56 147 ASP B CA 1
ATOM 3263 C C . ASP B 1 147 ? 25 -12.305 2.131 1 83.56 147 ASP B C 1
ATOM 3265 O O . ASP B 1 147 ? 24.484 -12.812 3.127 1 83.56 147 ASP B O 1
ATOM 3269 N N . PHE B 1 148 ? 24.672 -12.531 0.935 1 93.38 148 PHE B N 1
ATOM 3270 C CA . PHE B 1 148 ? 23.766 -13.641 0.637 1 93.38 148 PHE B CA 1
ATOM 3271 C C . PHE B 1 148 ? 24.562 -14.922 0.391 1 93.38 148 PHE B C 1
ATOM 3273 O O . PHE B 1 148 ? 24.844 -15.266 -0.756 1 93.38 148 PHE B O 1
ATOM 3280 N N . SER B 1 149 ? 24.781 -15.695 1.501 1 94.5 149 SER B N 1
ATOM 3281 C CA . SER B 1 149 ? 25.672 -16.859 1.488 1 94.5 149 SER B CA 1
ATOM 3282 C C . SER B 1 149 ? 25.094 -17.969 0.625 1 94.5 149 SER B C 1
ATOM 3284 O O . SER B 1 149 ? 25.828 -18.859 0.19 1 94.5 149 SER B O 1
ATOM 3286 N N . GLY B 1 150 ? 23.844 -17.938 0.396 1 95.62 150 GLY B N 1
ATOM 3287 C CA . GLY B 1 150 ? 23.203 -19 -0.373 1 95.62 150 GLY B CA 1
ATOM 3288 C C . GLY B 1 150 ? 23.25 -18.75 -1.87 1 95.62 150 GLY B C 1
ATOM 3289 O O . GLY B 1 150 ? 22.828 -19.609 -2.654 1 95.62 150 GLY B O 1
ATOM 3290 N N . VAL B 1 151 ? 23.719 -17.625 -2.27 1 97.12 151 VAL B N 1
ATOM 3291 C CA . VAL B 1 151 ? 23.812 -17.266 -3.68 1 97.12 151 VAL B CA 1
ATOM 3292 C C . VAL B 1 151 ? 25.094 -17.859 -4.273 1 97.12 151 VAL B C 1
ATOM 3294 O O . VAL B 1 151 ? 26.172 -17.719 -3.699 1 97.12 151 VAL B O 1
ATOM 3297 N N . ASP B 1 152 ? 25.016 -18.516 -5.414 1 97.94 152 ASP B N 1
ATOM 3298 C CA . ASP B 1 152 ? 26.141 -19.172 -6.055 1 97.94 152 ASP B CA 1
ATOM 3299 C C . ASP B 1 152 ? 26.969 -18.172 -6.867 1 97.94 152 ASP B C 1
ATOM 3301 O O . ASP B 1 152 ? 28.188 -18.344 -7.02 1 97.94 152 ASP B O 1
ATOM 3305 N N . GLU B 1 153 ? 26.328 -17.219 -7.398 1 97.44 153 GLU B N 1
ATOM 3306 C CA . GLU B 1 153 ? 26.984 -16.25 -8.281 1 97.44 153 GLU B CA 1
ATOM 3307 C C . GLU B 1 153 ? 26.297 -14.891 -8.211 1 97.44 153 GLU B C 1
ATOM 3309 O O . GLU B 1 153 ? 25.078 -14.797 -8.203 1 97.44 153 GLU B O 1
ATOM 3314 N N . VAL B 1 154 ? 27.094 -13.875 -8.125 1 95.12 154 VAL B N 1
ATOM 3315 C CA . VAL B 1 154 ? 26.609 -12.5 -8.18 1 95.12 154 VAL B CA 1
ATOM 3316 C C . VAL B 1 154 ? 27.078 -11.836 -9.477 1 95.12 154 VAL B C 1
ATOM 3318 O O . VAL B 1 154 ? 28.266 -11.914 -9.82 1 95.12 154 VAL B O 1
ATOM 3321 N N . ARG B 1 155 ? 26.172 -11.234 -10.156 1 94.62 155 ARG B N 1
ATOM 3322 C CA . ARG B 1 155 ? 26.484 -10.508 -11.383 1 94.62 155 ARG B CA 1
ATOM 3323 C C . ARG B 1 155 ? 26 -9.062 -11.297 1 94.62 155 ARG B C 1
ATOM 3325 O O . ARG B 1 155 ? 24.844 -8.805 -10.938 1 94.62 155 ARG B O 1
ATOM 3332 N N . GLU B 1 156 ? 26.859 -8.148 -11.641 1 92.94 156 GLU B N 1
ATOM 3333 C CA . GLU B 1 156 ? 26.453 -6.75 -11.758 1 92.94 156 GLU B CA 1
ATOM 3334 C C . GLU B 1 156 ? 25.906 -6.441 -13.156 1 92.94 156 GLU B C 1
ATOM 3336 O O . GLU B 1 156 ? 26.531 -6.797 -14.156 1 92.94 156 GLU B O 1
ATOM 3341 N N . VAL B 1 157 ? 24.766 -5.777 -13.148 1 92.5 157 VAL B N 1
ATOM 3342 C CA . VAL B 1 157 ? 24.109 -5.527 -14.43 1 92.5 157 VAL B CA 1
ATOM 3343 C C . VAL B 1 157 ? 23.562 -4.105 -14.469 1 92.5 157 VAL B C 1
ATOM 3345 O O . VAL B 1 157 ? 23.422 -3.463 -13.422 1 92.5 157 VAL B O 1
ATOM 3348 N N . GLY B 1 158 ? 23.281 -3.592 -15.734 1 86.62 158 GLY B N 1
ATOM 3349 C CA . GLY B 1 158 ? 22.594 -2.322 -15.898 1 86.62 158 GLY B CA 1
ATOM 3350 C C . GLY B 1 158 ? 21.094 -2.467 -15.945 1 86.62 158 GLY B C 1
ATOM 3351 O O . GLY B 1 158 ? 20.578 -3.561 -16.172 1 86.62 158 GLY B O 1
ATOM 3352 N N . TYR B 1 159 ? 20.406 -1.367 -15.711 1 81.56 159 TYR B N 1
ATOM 3353 C CA . TYR B 1 159 ? 18.953 -1.364 -15.711 1 81.56 159 TYR B CA 1
ATOM 3354 C C . TYR B 1 159 ? 18.391 -1.789 -17.062 1 81.56 159 TYR B C 1
ATOM 3356 O O . TYR B 1 159 ? 17.328 -2.398 -17.141 1 81.56 159 TYR B O 1
ATOM 3364 N N . GLU B 1 160 ? 19.141 -1.533 -18.078 1 85.19 160 GLU B N 1
ATOM 3365 C CA . GLU B 1 160 ? 18.688 -1.822 -19.438 1 85.19 160 GLU B CA 1
ATOM 3366 C C . GLU B 1 160 ? 18.609 -3.326 -19.688 1 85.19 160 GLU B C 1
ATOM 3368 O O . GLU B 1 160 ? 17.953 -3.77 -20.625 1 85.19 160 GLU B O 1
ATOM 3373 N N . GLU B 1 161 ? 19.297 -4.113 -18.844 1 91.06 161 GLU B N 1
ATOM 3374 C CA . GLU B 1 161 ? 19.344 -5.562 -19.031 1 91.06 161 GLU B CA 1
ATOM 3375 C C . GLU B 1 161 ? 18.203 -6.25 -18.297 1 91.06 161 GLU B C 1
ATOM 3377 O O . GLU B 1 161 ? 18 -7.457 -18.453 1 91.06 161 GLU B O 1
ATOM 3382 N N . PHE B 1 162 ? 17.438 -5.504 -17.578 1 91.12 162 PHE B N 1
ATOM 3383 C CA . PHE B 1 162 ? 16.406 -6.059 -16.703 1 91.12 162 PHE B CA 1
ATOM 3384 C C . PHE B 1 162 ? 15.43 -6.914 -17.5 1 91.12 162 PHE B C 1
ATOM 3386 O O . PHE B 1 162 ? 15.156 -8.055 -17.125 1 91.12 162 PHE B O 1
ATOM 3393 N N . GLU B 1 163 ? 14.938 -6.387 -18.578 1 89.69 163 GLU B N 1
ATOM 3394 C CA . GLU B 1 163 ? 13.93 -7.098 -19.359 1 89.69 163 GLU B CA 1
ATOM 3395 C C . GLU B 1 163 ? 14.477 -8.43 -19.891 1 89.69 163 GLU B C 1
ATOM 3397 O O . GLU B 1 163 ? 13.773 -9.438 -19.891 1 89.69 163 GLU B O 1
ATOM 3402 N N . GLU B 1 164 ? 15.656 -8.367 -20.344 1 93.56 164 GLU B N 1
ATOM 3403 C CA . GLU B 1 164 ? 16.281 -9.586 -20.844 1 93.56 164 GLU B CA 1
ATOM 3404 C C . GLU B 1 164 ? 16.484 -10.609 -19.719 1 93.56 164 GLU B C 1
ATOM 3406 O O . GLU B 1 164 ? 16.234 -11.797 -19.922 1 93.56 164 GLU B O 1
ATOM 3411 N N . ILE B 1 165 ? 16.922 -10.148 -18.609 1 95.25 165 ILE B N 1
ATOM 3412 C CA . ILE B 1 165 ? 17.109 -11.016 -17.453 1 95.25 165 ILE B CA 1
ATOM 3413 C C . ILE B 1 165 ? 15.789 -11.672 -17.078 1 95.25 165 ILE B C 1
ATOM 3415 O O . ILE B 1 165 ? 15.727 -12.883 -16.859 1 95.25 165 ILE B O 1
ATOM 3419 N N . MET B 1 166 ? 14.75 -10.883 -17.078 1 95.12 166 MET B N 1
ATOM 3420 C CA . MET B 1 166 ? 13.445 -11.391 -16.688 1 95.12 166 MET B CA 1
ATOM 3421 C C . MET B 1 166 ? 12.93 -12.406 -17.703 1 95.12 166 MET B C 1
ATOM 3423 O O . MET B 1 166 ? 12.328 -13.414 -17.328 1 95.12 166 MET B O 1
ATOM 3427 N N . SER B 1 167 ? 13.164 -12.125 -18.891 1 93.31 167 SER B N 1
ATOM 3428 C CA . SER B 1 167 ? 12.742 -13.055 -19.938 1 93.31 167 SER B CA 1
ATOM 3429 C C . SER B 1 167 ? 13.406 -14.414 -19.75 1 93.31 167 SER B C 1
ATOM 3431 O O . SER B 1 167 ? 12.727 -15.445 -19.766 1 93.31 167 SER B O 1
ATOM 3433 N N . ARG B 1 168 ? 14.664 -14.453 -19.562 1 95.25 168 ARG B N 1
ATOM 3434 C CA . ARG B 1 168 ? 15.398 -15.688 -19.344 1 95.25 168 ARG B CA 1
ATOM 3435 C C . ARG B 1 168 ? 14.961 -16.359 -18.047 1 95.25 168 ARG B C 1
ATOM 3437 O O . ARG B 1 168 ? 14.852 -17.594 -17.984 1 95.25 168 ARG B O 1
ATOM 3444 N N . ALA B 1 169 ? 14.766 -15.539 -17.094 1 97.44 169 ALA B N 1
ATOM 3445 C CA . ALA B 1 169 ? 14.359 -16.047 -15.781 1 97.44 169 ALA B CA 1
ATOM 3446 C C . ALA B 1 169 ? 13.016 -16.781 -15.859 1 97.44 169 ALA B C 1
ATOM 3448 O O . ALA B 1 169 ? 12.797 -17.766 -15.172 1 97.44 169 ALA B O 1
ATOM 3449 N N . ARG B 1 170 ? 12.133 -16.297 -16.672 1 95.88 170 ARG B N 1
ATOM 3450 C CA . ARG B 1 170 ? 10.805 -16.891 -16.797 1 95.88 170 ARG B CA 1
ATOM 3451 C C . ARG B 1 170 ? 10.883 -18.281 -17.422 1 95.88 170 ARG B C 1
ATOM 3453 O O . ARG B 1 170 ? 10.062 -19.141 -17.109 1 95.88 170 ARG B O 1
ATOM 3460 N N . ALA B 1 171 ? 11.867 -18.469 -18.203 1 95.88 171 ALA B N 1
ATOM 3461 C CA . ALA B 1 171 ? 12.094 -19.828 -18.703 1 95.88 171 ALA B CA 1
ATOM 3462 C C . ALA B 1 171 ? 12.414 -20.781 -17.562 1 95.88 171 ALA B C 1
ATOM 3464 O O . ALA B 1 171 ? 11.969 -21.938 -17.578 1 95.88 171 ALA B O 1
ATOM 3465 N N . HIS B 1 172 ? 13.195 -20.344 -16.688 1 97.81 172 HIS B N 1
ATOM 3466 C CA . HIS B 1 172 ? 13.477 -21.156 -15.5 1 97.81 172 HIS B CA 1
ATOM 3467 C C . HIS B 1 172 ? 12.211 -21.391 -14.68 1 97.81 172 HIS B C 1
ATOM 3469 O O . HIS B 1 172 ? 12.008 -22.484 -14.148 1 97.81 172 HIS B O 1
ATOM 3475 N N . CYS B 1 173 ? 11.383 -20.391 -14.578 1 97.62 173 CYS B N 1
ATOM 3476 C CA . CYS B 1 173 ? 10.109 -20.531 -13.883 1 97.62 173 CYS B CA 1
ATOM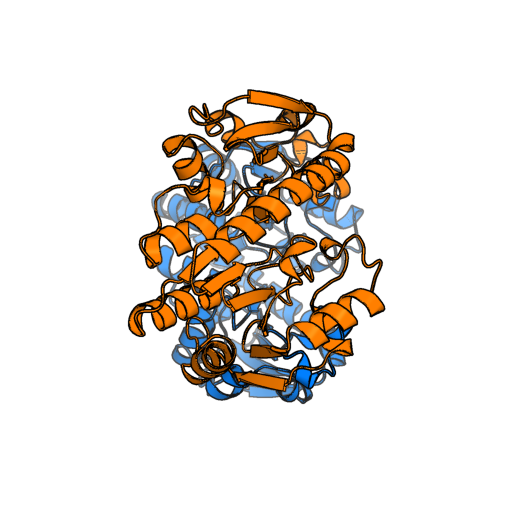 3477 C C . CYS B 1 173 ? 9.289 -21.672 -14.469 1 97.62 173 CYS B C 1
ATOM 3479 O O . CYS B 1 173 ? 8.711 -22.469 -13.734 1 97.62 173 CYS B O 1
ATOM 3481 N N . ASP B 1 174 ? 9.289 -21.719 -15.766 1 97.06 174 ASP B N 1
ATOM 3482 C CA . ASP B 1 174 ? 8.516 -22.75 -16.438 1 97.06 174 ASP B CA 1
ATOM 3483 C C . ASP B 1 174 ? 9.008 -24.141 -16.062 1 97.06 174 ASP B C 1
ATOM 3485 O O . ASP B 1 174 ? 8.203 -25.062 -15.875 1 97.06 174 ASP B O 1
ATOM 3489 N N . PHE B 1 175 ? 10.273 -24.297 -15.945 1 97.56 175 PHE B N 1
ATOM 3490 C CA . PHE B 1 175 ? 10.852 -25.562 -15.516 1 97.56 175 PHE B CA 1
ATOM 3491 C C . PHE B 1 175 ? 10.336 -25.953 -14.125 1 97.56 175 PHE B C 1
ATOM 3493 O O . PHE B 1 175 ? 9.875 -27.078 -13.914 1 97.56 175 PHE B O 1
ATOM 3500 N N . TRP B 1 176 ? 10.383 -25.047 -13.188 1 96.5 176 TRP B N 1
ATOM 3501 C CA . TRP B 1 176 ? 10.016 -25.328 -11.805 1 96.5 176 TRP B CA 1
ATOM 3502 C C . TRP B 1 176 ? 8.523 -25.594 -11.672 1 96.5 176 TRP B C 1
ATOM 3504 O O . TRP B 1 176 ? 8.109 -26.453 -10.898 1 96.5 176 TRP B O 1
ATOM 3514 N N . VAL B 1 177 ? 7.707 -24.812 -12.414 1 96.5 177 VAL B N 1
ATOM 3515 C CA . VAL B 1 177 ? 6.266 -25.062 -12.438 1 96.5 177 VAL B CA 1
ATOM 3516 C C . VAL B 1 177 ? 5.992 -26.484 -12.922 1 96.5 177 VAL B C 1
ATOM 3518 O O . VAL B 1 177 ? 5.191 -27.203 -12.32 1 96.5 177 VAL B O 1
ATOM 3521 N N . GLY B 1 178 ? 6.668 -26.875 -13.961 1 95.5 178 GLY B N 1
ATOM 3522 C CA . GLY B 1 178 ? 6.516 -28.219 -14.477 1 95.5 178 GLY B CA 1
ATOM 3523 C C . GLY B 1 178 ? 6.953 -29.297 -13.492 1 95.5 178 GLY B C 1
ATOM 3524 O O . GLY B 1 178 ? 6.301 -30.328 -13.367 1 95.5 178 GLY B O 1
ATOM 3525 N N . ARG B 1 179 ? 8.016 -29.062 -12.836 1 94.62 179 ARG B N 1
ATOM 3526 C CA . ARG B 1 179 ? 8.555 -30.016 -11.875 1 94.62 179 ARG B CA 1
ATOM 3527 C C . ARG B 1 179 ? 7.566 -30.266 -10.734 1 94.62 179 ARG B C 1
ATOM 3529 O O . ARG B 1 179 ? 7.312 -31.422 -10.375 1 94.62 179 ARG B O 1
ATOM 3536 N N . VAL B 1 180 ? 6.996 -29.234 -10.203 1 93.06 180 VAL B N 1
ATOM 3537 C CA . VAL B 1 180 ? 6.043 -29.344 -9.102 1 93.06 180 VAL B CA 1
ATOM 3538 C C . VAL B 1 180 ? 4.793 -30.078 -9.57 1 93.06 180 VAL B C 1
ATOM 3540 O O . VAL B 1 180 ? 4.262 -30.938 -8.867 1 93.06 180 VAL B O 1
ATOM 3543 N N . ALA B 1 181 ? 4.363 -29.75 -10.758 1 93.62 181 ALA B N 1
ATOM 3544 C CA . ALA B 1 181 ? 3.17 -30.391 -11.32 1 93.62 181 ALA B CA 1
ATOM 3545 C C . ALA B 1 181 ? 3.367 -31.891 -11.484 1 93.62 181 ALA B C 1
ATOM 3547 O O . ALA B 1 181 ? 2.408 -32.656 -11.391 1 93.62 181 ALA B O 1
ATOM 3548 N N . ARG B 1 182 ? 4.578 -32.375 -11.664 1 94.31 182 ARG B N 1
ATOM 3549 C CA . ARG B 1 182 ? 4.879 -33.781 -11.875 1 94.31 182 ARG B CA 1
ATOM 3550 C C . ARG B 1 182 ? 5.055 -34.5 -10.539 1 94.31 182 ARG B C 1
ATOM 3552 O O . ARG B 1 182 ? 4.867 -35.719 -10.461 1 94.31 182 ARG B O 1
ATOM 3559 N N . ARG B 1 183 ? 5.309 -33.781 -9.555 1 93.94 183 ARG B N 1
ATOM 3560 C CA . ARG B 1 183 ? 5.758 -34.406 -8.312 1 93.94 183 ARG B CA 1
ATOM 3561 C C . ARG B 1 183 ? 4.648 -34.406 -7.266 1 93.94 183 ARG B C 1
ATOM 3563 O O . ARG B 1 183 ? 4.73 -35.125 -6.266 1 93.94 183 ARG B O 1
ATOM 3570 N N . HIS B 1 184 ? 3.668 -33.625 -7.445 1 94.88 184 HIS B N 1
ATOM 3571 C CA . HIS B 1 184 ? 2.633 -33.469 -6.434 1 94.88 184 HIS B CA 1
ATOM 3572 C C . HIS B 1 184 ? 1.243 -33.656 -7.027 1 94.88 184 HIS B C 1
ATOM 3574 O O . HIS B 1 184 ? 1.063 -33.531 -8.242 1 94.88 184 HIS B O 1
ATOM 3580 N N . GLU B 1 185 ? 0.33 -33.938 -6.176 1 96.5 185 GLU B N 1
ATOM 3581 C CA . GLU B 1 185 ? -1.047 -34.125 -6.621 1 96.5 185 GLU B CA 1
ATOM 3582 C C . GLU B 1 185 ? -1.65 -32.812 -7.105 1 96.5 185 GLU B C 1
ATOM 3584 O O . GLU B 1 185 ? -2.428 -32.781 -8.062 1 96.5 185 GLU B O 1
ATOM 3589 N N . VAL B 1 186 ? -1.349 -31.766 -6.391 1 97.06 186 VAL B N 1
ATOM 3590 C CA . VAL B 1 186 ? -1.886 -30.453 -6.75 1 97.06 186 VAL B CA 1
ATOM 3591 C C . VAL B 1 186 ? -0.776 -29.406 -6.688 1 97.06 186 VAL B C 1
ATOM 3593 O O . VAL B 1 186 ? 0.033 -29.406 -5.758 1 97.06 186 VAL B O 1
ATOM 3596 N N . SER B 1 187 ? -0.708 -28.547 -7.676 1 96.56 187 SER B N 1
ATOM 3597 C CA . SER B 1 187 ? 0.161 -27.375 -7.688 1 96.56 187 SER B CA 1
ATOM 3598 C C . SER B 1 187 ? -0.643 -26.094 -7.516 1 96.56 187 SER B C 1
ATOM 3600 O O . SER B 1 187 ? -1.611 -25.859 -8.242 1 96.56 187 SER B O 1
ATOM 3602 N N . VAL B 1 188 ? -0.298 -25.312 -6.539 1 97.69 188 VAL B N 1
ATOM 3603 C CA . VAL B 1 188 ? -0.903 -24 -6.305 1 97.69 188 VAL B CA 1
ATOM 3604 C C . VAL B 1 188 ? 0.072 -22.891 -6.715 1 97.69 188 VAL B C 1
ATOM 3606 O O . VAL B 1 188 ? 1.021 -22.594 -5.988 1 97.69 188 VAL B O 1
ATOM 3609 N N . VAL B 1 189 ? -0.18 -22.266 -7.84 1 98.25 189 VAL B N 1
ATOM 3610 C CA . VAL B 1 189 ? 0.715 -21.25 -8.398 1 98.25 189 VAL B CA 1
ATOM 3611 C C . VAL B 1 189 ? 0.165 -19.859 -8.109 1 98.25 189 VAL B C 1
ATOM 3613 O O . VAL B 1 189 ? -0.95 -19.531 -8.523 1 98.25 189 VAL B O 1
ATOM 3616 N N . GLU B 1 190 ? 0.87 -19.062 -7.398 1 98.5 190 GLU B N 1
ATOM 3617 C CA . GLU B 1 190 ? 0.498 -17.688 -7.109 1 98.5 190 GLU B CA 1
ATOM 3618 C C . GLU B 1 190 ? 1.21 -16.703 -8.047 1 98.5 190 GLU B C 1
ATOM 3620 O O . GLU B 1 190 ? 2.439 -16.703 -8.125 1 98.5 190 GLU B O 1
ATOM 3625 N N . SER B 1 191 ? 0.466 -15.906 -8.75 1 98.31 191 SER B N 1
ATOM 3626 C CA . SER B 1 191 ? 1.006 -14.898 -9.656 1 98.31 191 SER B CA 1
ATOM 3627 C C . SER B 1 191 ? 1.514 -13.68 -8.883 1 98.31 191 SER B C 1
ATOM 3629 O O . SER B 1 191 ? 1.555 -13.695 -7.648 1 98.31 191 SER B O 1
ATOM 3631 N N . SER B 1 192 ? 2.041 -12.734 -9.609 1 96.06 192 SER B N 1
ATOM 3632 C CA . SER B 1 192 ? 2.539 -11.484 -9.047 1 96.06 192 SER B CA 1
ATOM 3633 C C . SER B 1 192 ? 1.776 -10.281 -9.602 1 96.06 192 SER B C 1
ATOM 3635 O O . SER B 1 192 ? 1.366 -10.289 -10.766 1 96.06 192 SER B O 1
ATOM 3637 N N . SER B 1 193 ? 1.633 -9.234 -8.719 1 95 193 SER B N 1
ATOM 3638 C CA . SER B 1 193 ? 0.977 -7.996 -9.141 1 95 193 SER B CA 1
ATOM 3639 C C . SER B 1 193 ? -0.381 -8.281 -9.773 1 95 193 SER B C 1
ATOM 3641 O O . SER B 1 193 ? -1.193 -9.016 -9.211 1 95 193 SER B O 1
ATOM 3643 N N . ASN B 1 194 ? -0.662 -7.645 -10.891 1 96.56 194 ASN B N 1
ATOM 3644 C CA . ASN B 1 194 ? -1.944 -7.867 -11.547 1 96.56 194 ASN B CA 1
ATOM 3645 C C . ASN B 1 194 ? -1.762 -8.492 -12.93 1 96.56 194 ASN B C 1
ATOM 3647 O O . ASN B 1 194 ? -2.588 -8.289 -13.82 1 96.56 194 ASN B O 1
ATOM 3651 N N . VAL B 1 195 ? -0.695 -9.219 -13.133 1 96.19 195 VAL B N 1
ATOM 3652 C CA . VAL B 1 195 ? -0.433 -9.828 -14.43 1 96.19 195 VAL B CA 1
ATOM 3653 C C . VAL B 1 195 ? -1.292 -11.078 -14.602 1 96.19 195 VAL B C 1
ATOM 3655 O O . VAL B 1 195 ? -1.729 -11.68 -13.609 1 96.19 195 VAL B O 1
ATOM 3658 N N . SER B 1 196 ? -1.482 -11.453 -15.844 1 97.06 196 SER B N 1
ATOM 3659 C CA . SER B 1 196 ? -2.363 -12.586 -16.125 1 97.06 196 SER B CA 1
ATOM 3660 C C . SER B 1 196 ? -1.697 -13.906 -15.742 1 97.06 196 SER B C 1
ATOM 3662 O O . SER B 1 196 ? -2.373 -14.859 -15.352 1 97.06 196 SER B O 1
ATOM 3664 N N . ALA B 1 197 ? -0.439 -13.984 -15.883 1 97.06 197 ALA B N 1
ATOM 3665 C CA . ALA B 1 197 ? 0.332 -15.148 -15.453 1 97.06 197 ALA B CA 1
ATOM 3666 C C . ALA B 1 197 ? 1.803 -14.789 -15.258 1 97.06 197 ALA B C 1
ATOM 3668 O O . ALA B 1 197 ? 2.334 -13.922 -15.953 1 97.06 197 ALA B O 1
ATOM 3669 N N . PRO B 1 198 ? 2.494 -15.484 -14.383 1 96.94 198 PRO B N 1
ATOM 3670 C CA . PRO B 1 198 ? 3.898 -15.156 -14.125 1 96.94 198 PRO B CA 1
ATOM 3671 C C . PRO B 1 198 ? 4.844 -15.758 -15.164 1 96.94 198 PRO B C 1
ATOM 3673 O O . PRO B 1 198 ? 6 -15.344 -15.266 1 96.94 198 PRO B O 1
ATOM 3676 N N . SER B 1 199 ? 4.438 -16.781 -15.844 1 95.81 199 SER B N 1
ATOM 3677 C CA . SER B 1 199 ? 5.184 -17.453 -16.906 1 95.81 199 SER B CA 1
ATOM 3678 C C . SER B 1 199 ? 4.246 -18.188 -17.859 1 95.81 199 SER B C 1
ATOM 3680 O O . SER B 1 199 ? 3.053 -18.328 -17.578 1 95.81 199 SER B O 1
ATOM 3682 N N . CYS B 1 200 ? 4.75 -18.672 -18.953 1 94.94 200 CYS B N 1
ATOM 3683 C CA . CYS B 1 200 ? 3.92 -19.312 -19.969 1 94.94 200 CYS B CA 1
ATOM 3684 C C . CYS B 1 200 ? 3.359 -20.641 -19.453 1 94.94 200 CYS B C 1
ATOM 3686 O O . CYS B 1 200 ? 2.166 -20.906 -19.594 1 94.94 200 CYS B O 1
ATOM 3688 N N . ARG B 1 201 ? 4.148 -21.391 -18.781 1 95.5 201 ARG B N 1
ATOM 3689 C CA . ARG B 1 201 ? 3.719 -22.703 -18.297 1 95.5 201 ARG B CA 1
ATOM 3690 C C . ARG B 1 201 ? 2.654 -22.562 -17.203 1 95.5 201 ARG B C 1
ATOM 3692 O O . ARG B 1 201 ? 1.864 -23.469 -16.984 1 95.5 201 ARG B O 1
ATOM 3699 N N . SER B 1 202 ? 2.607 -21.406 -16.594 1 96.56 202 SER B N 1
ATOM 3700 C CA . SER B 1 202 ? 1.651 -21.156 -15.523 1 96.56 202 SER B CA 1
ATOM 3701 C C . SER B 1 202 ? 0.228 -21.062 -16.062 1 96.56 202 SER B C 1
ATOM 3703 O O . SER B 1 202 ? -0.735 -21.078 -15.297 1 96.56 202 SER B O 1
ATOM 3705 N N . LEU B 1 203 ? 0.084 -21 -17.312 1 95.69 203 LEU B N 1
ATOM 3706 C CA . LEU B 1 203 ? -1.237 -20.938 -17.938 1 95.69 203 LEU B CA 1
ATOM 3707 C C . LEU B 1 203 ? -1.82 -22.328 -18.109 1 95.69 203 LEU B C 1
ATOM 3709 O O . LEU B 1 203 ? -3.014 -22.484 -18.391 1 95.69 203 LEU B O 1
ATOM 3713 N N . SER B 1 204 ? -0.977 -23.328 -18.078 1 94.94 204 SER B N 1
ATOM 3714 C CA . SER B 1 204 ? -1.434 -24.703 -18.234 1 94.94 204 SER B CA 1
ATOM 3715 C C . SER B 1 204 ? -1.985 -25.25 -16.922 1 94.94 204 SER B C 1
ATOM 3717 O O . SER B 1 204 ? -1.355 -26.094 -16.281 1 94.94 204 SER B O 1
ATOM 3719 N N . VAL B 1 205 ? -3.16 -24.828 -16.578 1 97 205 VAL B N 1
ATOM 3720 C CA . VAL B 1 205 ? -3.74 -25.203 -15.297 1 97 205 VAL B CA 1
ATOM 3721 C C . VAL B 1 205 ? -5.188 -25.641 -15.484 1 97 205 VAL B C 1
ATOM 3723 O O . VAL B 1 205 ? -5.785 -25.391 -16.531 1 97 205 VAL B O 1
ATOM 3726 N N . ASP B 1 206 ? -5.707 -26.266 -14.469 1 97.56 206 ASP B N 1
ATOM 3727 C CA . ASP B 1 206 ? -7.082 -26.75 -14.5 1 97.56 206 ASP B CA 1
ATOM 3728 C C . ASP B 1 206 ? -8.07 -25.641 -14.156 1 97.56 206 ASP B C 1
ATOM 3730 O O . ASP B 1 206 ? -9.195 -25.625 -14.664 1 97.56 206 ASP B O 1
ATOM 3734 N N . VAL B 1 207 ? -7.688 -24.75 -13.297 1 98.5 207 VAL B N 1
ATOM 3735 C CA . VAL B 1 207 ? -8.578 -23.688 -12.828 1 98.5 207 VAL B CA 1
ATOM 3736 C C . VAL B 1 207 ? -7.77 -22.453 -12.477 1 98.5 207 VAL B C 1
ATOM 3738 O O . VAL B 1 207 ? -6.602 -22.547 -12.094 1 98.5 207 VAL B O 1
ATOM 3741 N N . VAL B 1 208 ? -8.312 -21.297 -12.727 1 98.69 208 VAL B N 1
ATOM 3742 C CA . VAL B 1 208 ? -7.738 -20 -12.336 1 98.69 208 VAL B CA 1
ATOM 3743 C C . VAL B 1 208 ? -8.641 -19.328 -11.312 1 98.69 208 VAL B C 1
ATOM 3745 O O . VAL B 1 208 ? -9.867 -19.328 -11.461 1 98.69 208 VAL B O 1
ATOM 3748 N N . VAL B 1 209 ? -8.047 -18.828 -10.305 1 98.81 209 VAL B N 1
ATOM 3749 C CA . VAL B 1 209 ? -8.75 -18.047 -9.297 1 98.81 209 VAL B CA 1
ATOM 3750 C C . VAL B 1 209 ? -8.266 -16.594 -9.352 1 98.81 209 VAL B C 1
ATOM 3752 O O . VAL B 1 209 ? -7.074 -16.328 -9.172 1 98.81 209 VAL B O 1
ATOM 3755 N N . ALA B 1 210 ? -9.133 -15.688 -9.656 1 98.5 210 ALA B N 1
ATOM 3756 C CA . ALA B 1 210 ? -8.836 -14.258 -9.625 1 98.5 210 ALA B CA 1
ATOM 3757 C C . ALA B 1 210 ? -9.367 -13.617 -8.344 1 98.5 210 ALA B C 1
ATOM 3759 O O . ALA B 1 210 ? -10.539 -13.781 -8 1 98.5 210 ALA B O 1
ATOM 3760 N N . VAL B 1 211 ? -8.5 -12.93 -7.695 1 97.94 211 VAL B N 1
ATOM 3761 C CA . VAL B 1 211 ? -8.891 -12.367 -6.406 1 97.94 211 VAL B CA 1
ATOM 3762 C C . VAL B 1 211 ? -8.75 -10.844 -6.441 1 97.94 211 VAL B C 1
ATOM 3764 O O . VAL B 1 211 ? -7.84 -10.312 -7.082 1 97.94 211 VAL B O 1
ATOM 3767 N N . THR B 1 212 ? -9.57 -10.141 -5.832 1 97.06 212 THR B N 1
ATOM 3768 C CA . THR B 1 212 ? -9.586 -8.703 -5.57 1 97.06 212 THR B CA 1
ATOM 3769 C C . THR B 1 212 ? -10.289 -8.398 -4.254 1 97.06 212 THR B C 1
ATOM 3771 O O . THR B 1 212 ? -11.031 -9.234 -3.734 1 97.06 212 THR B O 1
ATOM 3774 N N . PRO B 1 213 ? -10.008 -7.297 -3.617 1 95.94 213 PRO B N 1
ATOM 3775 C CA . PRO B 1 213 ? -10.672 -6.988 -2.352 1 95.94 213 PRO B CA 1
ATOM 3776 C C . PRO B 1 213 ? -12.188 -7.176 -2.424 1 95.94 213 PRO B C 1
ATOM 3778 O O . PRO B 1 213 ? -12.859 -6.488 -3.197 1 95.94 213 PRO B O 1
ATOM 3781 N N . GLY B 1 214 ? -12.672 -8.125 -1.648 1 95.75 214 GLY B N 1
ATOM 3782 C CA . GLY B 1 214 ? -14.102 -8.336 -1.492 1 95.75 214 GLY B CA 1
ATOM 3783 C C . GLY B 1 214 ? -14.656 -9.398 -2.43 1 95.75 214 GLY B C 1
ATOM 3784 O O . GLY B 1 214 ? -15.812 -9.789 -2.314 1 95.75 214 GLY B O 1
ATOM 3785 N N . ARG B 1 215 ? -13.805 -9.859 -3.383 1 96.81 215 ARG B N 1
ATOM 3786 C CA . ARG B 1 215 ? -14.359 -10.789 -4.359 1 96.81 215 ARG B CA 1
ATOM 3787 C C . ARG B 1 215 ? -13.328 -11.852 -4.754 1 96.81 215 ARG B C 1
ATOM 3789 O O . ARG B 1 215 ? -12.133 -11.562 -4.812 1 96.81 215 ARG B O 1
ATOM 3796 N N . VAL B 1 216 ? -13.773 -12.984 -5.043 1 97.94 216 VAL B N 1
ATOM 3797 C CA . VAL B 1 216 ? -13.039 -14.094 -5.648 1 97.94 216 VAL B CA 1
ATOM 3798 C C . VAL B 1 216 ? -13.781 -14.594 -6.883 1 97.94 216 VAL B C 1
ATOM 3800 O O . VAL B 1 216 ? -15 -14.797 -6.84 1 97.94 216 VAL B O 1
ATOM 3803 N N . PHE B 1 217 ? -13.094 -14.805 -7.961 1 98.25 217 PHE B N 1
ATOM 3804 C CA . PHE B 1 217 ? -13.664 -15.32 -9.195 1 98.25 217 PHE B CA 1
ATOM 3805 C C . PHE B 1 217 ? -12.977 -16.609 -9.617 1 98.25 217 PHE B C 1
ATOM 3807 O O . PHE B 1 217 ? -11.758 -16.75 -9.477 1 98.25 217 PHE B O 1
ATOM 3814 N N . VAL B 1 218 ? -13.734 -17.547 -10.117 1 98.5 218 VAL B N 1
ATOM 3815 C CA . VAL B 1 218 ? -13.203 -18.828 -10.578 1 98.5 218 VAL B CA 1
ATOM 3816 C C . VAL B 1 218 ? -13.43 -18.969 -12.086 1 98.5 218 VAL B C 1
ATOM 3818 O O . VAL B 1 218 ? -14.539 -18.75 -12.57 1 98.5 218 VAL B O 1
ATOM 3821 N N . VAL B 1 219 ? -12.438 -19.281 -12.789 1 98 219 VAL B N 1
ATOM 3822 C CA . VAL B 1 219 ? -12.469 -19.422 -14.242 1 98 219 VAL B CA 1
ATOM 3823 C C . VAL B 1 219 ? -11.82 -20.734 -14.648 1 98 219 VAL B C 1
ATOM 3825 O O . VAL B 1 219 ? -10.797 -21.141 -14.086 1 98 219 VAL B O 1
ATOM 3828 N N . ASP B 1 220 ? -12.398 -21.406 -15.555 1 97.5 220 ASP B N 1
ATOM 3829 C CA . ASP B 1 220 ? -11.805 -22.609 -16.125 1 97.5 220 ASP B CA 1
ATOM 3830 C C . ASP B 1 220 ? -10.43 -22.312 -16.734 1 97.5 220 ASP B C 1
ATOM 3832 O O . ASP B 1 220 ? -10.258 -21.312 -17.422 1 97.5 220 ASP B O 1
ATOM 3836 N N . GLY B 1 221 ? -9.477 -23.234 -16.5 1 97.25 221 GLY B N 1
ATOM 3837 C CA . GLY B 1 221 ? -8.109 -23.016 -16.938 1 97.25 221 GLY B CA 1
ATOM 3838 C C . GLY B 1 221 ? -7.98 -22.844 -18.438 1 97.25 221 GLY B C 1
ATOM 3839 O O . GLY B 1 221 ? -7.27 -21.953 -18.906 1 97.25 221 GLY B O 1
ATOM 3840 N N . GLU B 1 222 ? -8.625 -23.641 -19.188 1 96.06 222 GLU B N 1
ATOM 3841 C CA . GLU B 1 222 ? -8.562 -23.578 -20.641 1 96.06 222 GLU B CA 1
ATOM 3842 C C . GLU B 1 222 ? -9.172 -22.281 -21.172 1 96.06 222 GLU B C 1
ATOM 3844 O O . GLU B 1 222 ? -8.617 -21.641 -22.062 1 96.06 222 GLU B O 1
ATOM 3849 N N . ARG B 1 223 ? -10.305 -21.984 -20.641 1 96.25 223 ARG B N 1
ATOM 3850 C CA . ARG B 1 223 ? -10.969 -20.75 -21.031 1 96.25 223 ARG B CA 1
ATOM 3851 C C . ARG B 1 223 ? -10.078 -19.531 -20.734 1 96.25 223 ARG B C 1
ATOM 3853 O O . ARG B 1 223 ? -9.969 -18.625 -21.562 1 96.25 223 ARG B O 1
ATOM 3860 N N . TYR B 1 224 ? -9.477 -19.547 -19.625 1 96.56 224 TYR B N 1
ATOM 3861 C CA . TYR B 1 224 ? -8.586 -18.453 -19.234 1 96.56 224 TYR B CA 1
ATOM 3862 C C . TYR B 1 224 ? -7.395 -18.359 -20.188 1 96.56 224 TYR B C 1
ATOM 3864 O O . TYR B 1 224 ? -7.062 -17.281 -20.672 1 96.56 224 TYR B O 1
ATOM 3872 N N . SER B 1 225 ? -6.789 -19.438 -20.438 1 95.62 225 SER B N 1
ATOM 3873 C CA . SER B 1 225 ? -5.629 -19.484 -21.312 1 95.62 225 SER B CA 1
ATOM 3874 C C . SER B 1 225 ? -5.984 -18.969 -22.703 1 95.62 225 SER B C 1
ATOM 3876 O O . SER B 1 225 ? -5.223 -18.188 -23.297 1 95.62 225 SER B O 1
ATOM 3878 N N . ARG B 1 226 ? -7.086 -19.281 -23.203 1 94.56 226 ARG B N 1
ATOM 3879 C CA . ARG B 1 226 ? -7.543 -18.812 -24.5 1 94.56 226 ARG B CA 1
ATOM 3880 C C . ARG B 1 226 ? -7.766 -17.297 -24.484 1 94.56 226 ARG B C 1
ATOM 3882 O O . ARG B 1 226 ? -7.438 -16.609 -25.453 1 94.56 226 ARG B O 1
ATOM 3889 N N . ALA B 1 227 ? -8.352 -16.891 -23.422 1 95.56 227 ALA B N 1
ATOM 3890 C CA . ALA B 1 227 ? -8.594 -15.461 -23.297 1 95.56 227 ALA B CA 1
ATOM 3891 C C . ALA B 1 227 ? -7.285 -14.68 -23.281 1 95.56 227 ALA B C 1
ATOM 3893 O O . ALA B 1 227 ? -7.199 -13.586 -23.828 1 95.56 227 ALA B O 1
ATOM 3894 N N . VAL B 1 228 ? -6.262 -15.211 -22.578 1 95.69 228 VAL B N 1
ATOM 3895 C CA . VAL B 1 228 ? -4.945 -14.578 -22.562 1 95.69 228 VAL B CA 1
ATOM 3896 C C . VAL B 1 228 ? -4.402 -14.477 -23.984 1 95.69 228 VAL B C 1
ATOM 3898 O O . VAL B 1 228 ? -3.836 -13.453 -24.359 1 95.69 228 VAL B O 1
ATOM 3901 N N . GLU B 1 229 ? -4.586 -15.5 -24.688 1 92.12 229 GLU B N 1
ATOM 3902 C CA . GLU B 1 229 ? -4.137 -15.523 -26.078 1 92.12 229 GLU B CA 1
ATOM 3903 C C . GLU B 1 229 ? -4.816 -14.43 -26.906 1 92.12 229 GLU B C 1
ATOM 3905 O O . GLU B 1 229 ? -4.168 -13.758 -27.703 1 92.12 229 GLU B O 1
ATOM 3910 N N . VAL B 1 230 ? -6.062 -14.258 -26.656 1 91.62 230 VAL B N 1
ATOM 3911 C CA . VAL B 1 230 ? -6.852 -13.273 -27.391 1 91.62 230 VAL B CA 1
ATOM 3912 C C . VAL B 1 230 ? -6.422 -11.859 -26.984 1 91.62 230 VAL B C 1
ATOM 3914 O O . VAL B 1 230 ? -6.32 -10.969 -27.828 1 91.62 230 VAL B O 1
ATOM 3917 N N . ALA B 1 231 ? -6.246 -11.57 -25.672 1 87.06 231 ALA B N 1
ATOM 3918 C CA . ALA B 1 231 ? -5.922 -10.25 -25.141 1 87.06 231 ALA B CA 1
ATOM 3919 C C . ALA B 1 231 ? -4.535 -9.797 -25.594 1 87.06 231 ALA B C 1
ATOM 3921 O O . ALA B 1 231 ? -4.234 -8.602 -25.594 1 87.06 231 ALA B O 1
ATOM 3922 N N . GLY B 1 232 ? -3.676 -10.609 -25.766 1 72.94 232 GLY B N 1
ATOM 3923 C CA . GLY B 1 232 ? -2.279 -10.234 -25.922 1 72.94 232 GLY B CA 1
ATOM 3924 C C . GLY B 1 232 ? -1.535 -11.117 -26.922 1 72.94 232 GLY B C 1
ATOM 3925 O O . GLY B 1 232 ? -2.143 -11.938 -27.609 1 72.94 232 GLY B O 1
ATOM 3926 N N . TYR B 1 233 ? -0.226 -10.789 -26.797 1 61.91 233 TYR B N 1
ATOM 3927 C CA . TYR B 1 233 ? 0.743 -11.625 -27.484 1 61.91 233 TYR B CA 1
ATOM 3928 C C . TYR B 1 233 ? 0.987 -12.93 -26.734 1 61.91 233 TYR B C 1
ATOM 3930 O O . TYR B 1 233 ? 1.437 -12.906 -25.578 1 61.91 233 TYR B O 1
ATOM 3938 N N . VAL B 1 234 ? 0.486 -13.977 -27.062 1 61.69 234 VAL B N 1
ATOM 3939 C CA . VAL B 1 234 ? 0.533 -15.328 -26.5 1 61.69 234 VAL B CA 1
ATOM 3940 C C . VAL B 1 234 ? 1.921 -15.602 -25.938 1 61.69 234 VAL B C 1
ATOM 3942 O O . VAL B 1 234 ? 2.057 -16.328 -24.938 1 61.69 234 VAL B O 1
ATOM 3945 N N . SER B 1 235 ? 2.834 -14.797 -26.219 1 76.94 235 SER B N 1
ATOM 3946 C CA . SER B 1 235 ? 4.195 -15.172 -25.844 1 76.94 235 SER B CA 1
ATOM 3947 C C . SER B 1 235 ? 4.648 -14.438 -24.578 1 76.94 235 SER B C 1
ATOM 3949 O O . SER B 1 235 ? 5.645 -14.82 -23.969 1 76.94 235 SER B O 1
ATOM 3951 N N . ASP B 1 236 ? 3.842 -13.5 -24 1 90.25 236 ASP B N 1
ATOM 3952 C CA . ASP B 1 236 ? 4.238 -12.758 -22.812 1 90.25 236 ASP B CA 1
ATOM 3953 C C . ASP B 1 236 ? 3.033 -12.445 -21.922 1 90.25 236 ASP B C 1
ATOM 3955 O O . ASP B 1 236 ? 2.699 -11.281 -21.703 1 90.25 236 ASP B O 1
ATOM 3959 N N . PRO B 1 237 ? 2.484 -13.484 -21.328 1 93.44 237 PRO B N 1
ATOM 3960 C CA . PRO B 1 237 ? 1.263 -13.266 -20.547 1 93.44 237 PRO B CA 1
ATOM 3961 C C . PRO B 1 237 ? 1.458 -12.273 -19.406 1 93.44 237 PRO B C 1
ATOM 3963 O O . PRO B 1 237 ? 0.488 -11.688 -18.922 1 93.44 237 PRO B O 1
ATOM 3966 N N . TRP B 1 238 ? 2.709 -12.039 -18.922 1 94 238 TRP B N 1
ATOM 3967 C CA . TRP B 1 238 ? 2.992 -11.109 -17.844 1 94 238 TRP B CA 1
ATOM 3968 C C . TRP B 1 238 ? 2.824 -9.672 -18.297 1 94 238 TRP B C 1
ATOM 3970 O O . TRP B 1 238 ? 2.875 -8.742 -17.484 1 94 238 TRP B O 1
ATOM 3980 N N . LYS B 1 239 ? 2.527 -9.438 -19.516 1 92.19 239 LYS B N 1
ATOM 3981 C CA . LYS B 1 239 ? 2.309 -8.094 -20.031 1 92.19 239 LYS B CA 1
ATOM 3982 C C . LYS B 1 239 ? 0.819 -7.781 -20.141 1 92.19 239 LYS B C 1
ATOM 3984 O O . LYS B 1 239 ? 0.438 -6.664 -20.484 1 92.19 239 LYS B O 1
ATOM 3989 N N . VAL B 1 240 ? 0.005 -8.773 -19.859 1 93.56 240 VAL B N 1
ATOM 3990 C CA . VAL B 1 240 ? -1.442 -8.609 -19.938 1 93.56 240 VAL B CA 1
ATOM 3991 C C . VAL B 1 240 ? -2.039 -8.562 -18.531 1 93.56 240 VAL B C 1
ATOM 3993 O O . VAL B 1 240 ? -1.873 -9.508 -17.75 1 93.56 240 VAL B O 1
ATOM 3996 N N . PRO B 1 241 ? -2.719 -7.457 -18.25 1 94.38 241 PRO B N 1
ATOM 3997 C CA . PRO B 1 241 ? -3.371 -7.422 -16.953 1 94.38 241 PRO B CA 1
ATOM 3998 C C . PRO B 1 241 ? -4.457 -8.484 -16.797 1 94.38 241 PRO B C 1
ATOM 4000 O O . PRO B 1 241 ? -5.219 -8.727 -17.734 1 94.38 241 PRO B O 1
ATOM 4003 N N . ALA B 1 242 ? -4.527 -9.094 -15.664 1 96.19 242 ALA B N 1
ATOM 4004 C CA . ALA B 1 242 ? -5.496 -10.156 -15.391 1 96.19 242 ALA B CA 1
ATOM 4005 C C . ALA B 1 242 ? -6.926 -9.648 -15.578 1 96.19 242 ALA B C 1
ATOM 4007 O O . ALA B 1 242 ? -7.801 -10.398 -16.016 1 96.19 242 ALA B O 1
ATOM 4008 N N . LEU B 1 243 ? -7.172 -8.398 -15.219 1 95.75 243 LEU B N 1
ATOM 4009 C CA . LEU B 1 243 ? -8.508 -7.82 -15.352 1 95.75 243 LEU B CA 1
ATOM 4010 C C . LEU B 1 243 ? -8.984 -7.883 -16.797 1 95.75 243 LEU B C 1
ATOM 4012 O O . LEU B 1 243 ? -10.148 -8.188 -17.062 1 95.75 243 LEU B O 1
ATOM 4016 N N . GLU B 1 244 ? -8.117 -7.598 -17.703 1 93.38 244 GLU B N 1
ATOM 4017 C CA . GLU B 1 244 ? -8.453 -7.645 -19.125 1 93.38 244 GLU B CA 1
ATOM 4018 C C . GLU B 1 244 ? -8.828 -9.055 -19.562 1 93.38 244 GLU B C 1
ATOM 4020 O O . GLU B 1 244 ? -9.75 -9.242 -20.359 1 93.38 244 GLU B O 1
ATOM 4025 N N . VAL B 1 245 ? -8.094 -9.977 -19.047 1 95.5 245 VAL B N 1
ATOM 4026 C CA . VAL B 1 245 ? -8.352 -11.375 -19.391 1 95.5 245 VAL B CA 1
ATOM 4027 C C . VAL B 1 245 ? -9.719 -11.789 -18.828 1 95.5 245 VAL B C 1
ATOM 4029 O O . VAL B 1 245 ? -10.484 -12.469 -19.516 1 95.5 245 VAL B O 1
ATOM 4032 N N . LEU B 1 246 ? -10.031 -11.391 -17.625 1 95.62 246 LEU B N 1
ATOM 4033 C CA . LEU B 1 246 ? -11.297 -11.758 -17 1 95.62 246 LEU B CA 1
ATOM 4034 C C . LEU B 1 246 ? -12.469 -11.125 -17.75 1 95.62 246 LEU B C 1
ATOM 4036 O O . LEU B 1 246 ? -13.555 -11.703 -17.812 1 95.62 246 LEU B O 1
ATOM 4040 N N . GLU B 1 247 ? -12.266 -9.93 -18.219 1 93.25 247 GLU B N 1
ATOM 4041 C CA . GLU B 1 247 ? -13.305 -9.297 -19.031 1 93.25 247 GLU B CA 1
ATOM 4042 C C . GLU B 1 247 ? -13.688 -10.172 -20.219 1 93.25 247 GLU B C 1
ATOM 4044 O O . GLU B 1 247 ? -14.859 -10.25 -20.594 1 93.25 247 GLU B O 1
ATOM 4049 N N . LEU B 1 248 ? -12.727 -10.844 -20.781 1 93.12 248 LEU B N 1
ATOM 4050 C CA . LEU B 1 248 ? -12.93 -11.688 -21.953 1 93.12 248 LEU B CA 1
ATOM 4051 C C . LEU B 1 248 ? -13.438 -13.062 -21.547 1 93.12 248 LEU B C 1
ATOM 4053 O O . LEU B 1 248 ? -14.352 -13.602 -22.188 1 93.12 248 LEU B O 1
ATOM 4057 N N . ALA B 1 249 ? -12.867 -13.695 -20.531 1 92.94 249 ALA B N 1
ATOM 4058 C CA . ALA B 1 249 ? -13.148 -15.07 -20.141 1 92.94 249 ALA B CA 1
ATOM 4059 C C . ALA B 1 249 ? -14.422 -15.156 -19.297 1 92.94 249 ALA B C 1
ATOM 4061 O O . ALA B 1 249 ? -15.07 -16.203 -19.234 1 92.94 249 ALA B O 1
ATOM 4062 N N . ARG B 1 250 ? -14.82 -14.109 -18.594 1 89.06 250 ARG B N 1
ATOM 4063 C CA . ARG B 1 250 ? -15.922 -14.031 -17.641 1 89.06 250 ARG B CA 1
ATOM 4064 C C . ARG B 1 250 ? -15.875 -15.195 -16.656 1 89.06 250 ARG B C 1
ATOM 4066 O O . ARG B 1 250 ? -15.781 -16.359 -17.062 1 89.06 250 ARG B O 1
ATOM 4073 N N . PRO B 1 251 ? -15.945 -14.992 -15.477 1 95.56 251 PRO B N 1
ATOM 4074 C CA . PRO B 1 251 ? -15.852 -16.031 -14.461 1 95.56 251 PRO B CA 1
ATOM 4075 C C . PRO B 1 251 ? -17.078 -16.953 -14.438 1 95.56 251 PRO B C 1
ATOM 4077 O O . PRO B 1 251 ? -18.188 -16.5 -14.711 1 95.56 251 PRO B O 1
ATOM 4080 N N . GLU B 1 252 ? -16.875 -18.203 -14.125 1 95.81 252 GLU B N 1
ATOM 4081 C CA . GLU B 1 252 ? -17.953 -19.172 -13.977 1 95.81 252 GLU B CA 1
ATOM 4082 C C . GLU B 1 252 ? -18.625 -19.047 -12.617 1 95.81 252 GLU B C 1
ATOM 4084 O O . GLU B 1 252 ? -19.828 -19.297 -12.484 1 95.81 252 GLU B O 1
ATOM 4089 N N . LYS B 1 253 ? -17.844 -18.797 -11.617 1 97.25 253 LYS B N 1
ATOM 4090 C CA . LYS B 1 253 ? -18.312 -18.625 -10.25 1 97.25 253 LYS B CA 1
ATOM 4091 C C . LYS B 1 253 ? -17.672 -17.406 -9.594 1 97.25 253 LYS B C 1
ATOM 4093 O O . LYS B 1 253 ? -16.578 -17 -9.977 1 97.25 253 LYS B O 1
ATOM 4098 N N . SER B 1 254 ? -18.359 -16.844 -8.734 1 97.19 254 SER B N 1
ATOM 4099 C CA . SER B 1 254 ? -17.844 -15.727 -7.949 1 97.19 254 SER B CA 1
ATOM 4100 C C . SER B 1 254 ? -18.312 -15.812 -6.5 1 97.19 254 SER B C 1
ATOM 4102 O O . SER B 1 254 ? -19.406 -16.328 -6.227 1 97.19 254 SER B O 1
ATOM 4104 N N . PHE B 1 255 ? -17.531 -15.359 -5.594 1 97.44 255 PHE B N 1
ATOM 4105 C CA . PHE B 1 255 ? -17.812 -15.438 -4.164 1 97.44 255 PHE B CA 1
ATOM 4106 C C . PHE B 1 255 ? -17.438 -14.141 -3.465 1 97.44 255 PHE B C 1
ATOM 4108 O O . PHE B 1 255 ? -16.422 -13.516 -3.809 1 97.44 255 PHE B O 1
ATOM 4115 N N . PRO B 1 256 ? -18.219 -13.695 -2.557 1 95.12 256 PRO B N 1
ATOM 4116 C CA . PRO B 1 256 ? -17.812 -12.57 -1.717 1 95.12 256 PRO B CA 1
ATOM 4117 C C . PRO B 1 256 ? -16.75 -12.945 -0.695 1 95.12 256 PRO B C 1
ATOM 4119 O O . PRO B 1 256 ? -16.625 -14.117 -0.329 1 95.12 256 PRO B O 1
ATOM 4122 N N . THR B 1 257 ? -15.938 -12.023 -0.388 1 94.5 257 THR B N 1
ATOM 4123 C CA . THR B 1 257 ? -14.992 -12.188 0.706 1 94.5 257 THR B CA 1
ATOM 4124 C C . THR B 1 257 ? -15.016 -10.977 1.629 1 94.5 257 THR B C 1
ATOM 4126 O O . THR B 1 257 ? -15.633 -9.953 1.312 1 94.5 257 THR B O 1
ATOM 4129 N N . SER B 1 258 ? -14.508 -11.117 2.805 1 92 258 SER B N 1
ATOM 4130 C CA . SER B 1 258 ? -14.297 -10.047 3.781 1 92 258 SER B CA 1
ATOM 4131 C C . SER B 1 258 ? -12.836 -9.961 4.199 1 92 258 SER B C 1
ATOM 4133 O O . SER B 1 258 ? -12.062 -10.898 3.973 1 92 258 SER B O 1
ATOM 4135 N N . PRO B 1 259 ? -12.484 -8.805 4.691 1 90.06 259 PRO B N 1
ATOM 4136 C CA . PRO B 1 259 ? -11.07 -8.672 5.066 1 90.06 259 PRO B CA 1
ATOM 4137 C C . PRO B 1 259 ? -10.602 -9.812 5.973 1 90.06 259 PRO B C 1
ATOM 4139 O O . PRO B 1 259 ? -11.195 -10.055 7.027 1 90.06 259 PRO B O 1
ATOM 4142 N N . GLY B 1 260 ? -9.539 -10.484 5.551 1 85.69 260 GLY B N 1
ATOM 4143 C CA . GLY B 1 260 ? -8.898 -11.523 6.332 1 85.69 260 GLY B CA 1
ATOM 4144 C C . GLY B 1 260 ? -9.648 -12.844 6.305 1 85.69 260 GLY B C 1
ATOM 4145 O O . GLY B 1 260 ? -9.227 -13.82 6.926 1 85.69 260 GLY B O 1
ATOM 4146 N N . LYS B 1 261 ? -10.781 -12.898 5.523 1 87.25 261 LYS B N 1
ATOM 4147 C CA . LYS B 1 261 ? -11.602 -14.109 5.562 1 87.25 261 LYS B CA 1
ATOM 4148 C C . LYS B 1 261 ? -11.93 -14.594 4.156 1 87.25 261 LYS B C 1
ATOM 4150 O O . LYS B 1 261 ? -12.484 -13.844 3.35 1 87.25 261 LYS B O 1
ATOM 4155 N N . ILE B 1 262 ? -11.5 -15.844 3.938 1 92.12 262 ILE B N 1
ATOM 4156 C CA . ILE B 1 262 ? -11.914 -16.516 2.709 1 92.12 262 ILE B CA 1
ATOM 4157 C C . ILE B 1 262 ? -13 -17.547 3.023 1 92.12 262 ILE B C 1
ATOM 4159 O O . ILE B 1 262 ? -12.812 -18.406 3.875 1 92.12 262 ILE B O 1
ATOM 4163 N N . GLY B 1 263 ? -14.07 -17.422 2.383 1 93.31 263 GLY B N 1
ATOM 4164 C CA . GLY B 1 263 ? -15.172 -18.344 2.611 1 93.31 263 GLY B CA 1
ATOM 4165 C C . GLY B 1 263 ? -14.875 -19.75 2.143 1 93.31 263 GLY B C 1
ATOM 4166 O O . GLY B 1 263 ? -14.219 -19.953 1.117 1 93.31 263 GLY B O 1
ATOM 4167 N N . GLU B 1 264 ? -15.422 -20.703 2.812 1 95.25 264 GLU B N 1
ATOM 4168 C CA . GLU B 1 264 ? -15.227 -22.109 2.479 1 95.25 264 GLU B CA 1
ATOM 4169 C C . GLU B 1 264 ? -15.828 -22.438 1.116 1 95.25 264 GLU B C 1
ATOM 4171 O O . GLU B 1 264 ? -15.336 -23.312 0.413 1 95.25 264 GLU B O 1
ATOM 4176 N N . ASP B 1 265 ? -16.828 -21.734 0.776 1 96.62 265 ASP B N 1
ATOM 4177 C CA . ASP B 1 265 ? -17.484 -21.984 -0.5 1 96.62 265 ASP B CA 1
ATOM 4178 C C . ASP B 1 265 ? -16.531 -21.766 -1.669 1 96.62 265 ASP B C 1
ATOM 4180 O O . ASP B 1 265 ? -16.516 -22.547 -2.623 1 96.62 265 ASP B O 1
ATOM 4184 N N . ALA B 1 266 ? -15.828 -20.703 -1.573 1 97 266 ALA B N 1
ATOM 4185 C CA . ALA B 1 266 ? -14.852 -20.406 -2.625 1 97 266 ALA B CA 1
ATOM 4186 C C . ALA B 1 266 ? -13.781 -21.5 -2.689 1 97 266 ALA B C 1
ATOM 4188 O O . ALA B 1 266 ? -13.422 -21.953 -3.775 1 97 266 ALA B O 1
ATOM 4189 N N . LEU B 1 267 ? -13.289 -21.906 -1.572 1 97.94 267 LEU B N 1
ATOM 4190 C CA . LEU B 1 267 ? -12.258 -22.938 -1.496 1 97.94 267 LEU B CA 1
ATOM 4191 C C . LEU B 1 267 ? -12.773 -24.266 -2.041 1 97.94 267 LEU B C 1
ATOM 4193 O O . LEU B 1 267 ? -12.078 -24.938 -2.807 1 97.94 267 LEU B O 1
ATOM 4197 N N . ARG B 1 268 ? -13.977 -24.609 -1.669 1 97.06 268 ARG B N 1
ATOM 4198 C CA . ARG B 1 268 ? -14.602 -25.844 -2.141 1 97.06 268 ARG B CA 1
ATOM 4199 C C . ARG B 1 268 ? -14.781 -25.828 -3.654 1 97.06 268 ARG B C 1
ATOM 4201 O O . ARG B 1 268 ? -14.562 -26.828 -4.328 1 97.06 268 ARG B O 1
ATOM 4208 N N . ALA B 1 269 ? -15.203 -24.719 -4.105 1 97.25 269 ALA B N 1
ATOM 4209 C CA . ALA B 1 269 ? -15.414 -24.594 -5.547 1 97.25 269 ALA B CA 1
ATOM 4210 C C . ALA B 1 269 ? -14.117 -24.859 -6.312 1 97.25 269 ALA B C 1
ATOM 4212 O O . ALA B 1 269 ? -14.133 -25.484 -7.367 1 97.25 269 ALA B O 1
ATOM 4213 N N . VAL B 1 270 ? -13.023 -24.328 -5.836 1 97.31 270 VAL B N 1
ATOM 4214 C CA . VAL B 1 270 ? -11.727 -24.516 -6.473 1 97.31 270 VAL B CA 1
ATOM 4215 C C . VAL B 1 270 ? -11.281 -25.969 -6.305 1 97.31 270 VAL B C 1
ATOM 4217 O O . VAL B 1 270 ? -10.82 -26.594 -7.262 1 97.31 270 VAL B O 1
ATOM 4220 N N . ALA B 1 271 ? -11.477 -26.516 -5.129 1 95.94 271 ALA B N 1
ATOM 4221 C CA . ALA B 1 271 ? -11.102 -27.906 -4.84 1 95.94 271 ALA B CA 1
ATOM 4222 C C . ALA B 1 271 ? -11.836 -28.875 -5.754 1 95.94 271 ALA B C 1
ATOM 4224 O O . ALA B 1 271 ? -11.281 -29.906 -6.145 1 95.94 271 ALA B O 1
ATOM 4225 N N . ASP B 1 272 ? -13.023 -28.562 -6.094 1 94.5 272 ASP B N 1
ATOM 4226 C CA . ASP B 1 272 ? -13.82 -29.406 -6.973 1 94.5 272 ASP B CA 1
ATOM 4227 C C . ASP B 1 272 ? -13.156 -29.562 -8.336 1 94.5 272 ASP B C 1
ATOM 4229 O O . ASP B 1 272 ? -13.312 -30.594 -9 1 94.5 272 ASP B O 1
ATOM 4233 N N . TYR B 1 273 ? -12.438 -28.578 -8.789 1 92.12 273 TYR B N 1
ATOM 4234 C CA . TYR B 1 273 ? -11.695 -28.656 -10.039 1 92.12 273 TYR B CA 1
ATOM 4235 C C . TYR B 1 273 ? -10.461 -29.531 -9.883 1 92.12 273 TYR B C 1
ATOM 4237 O O . TYR B 1 273 ? -9.977 -30.109 -10.859 1 92.12 273 TYR B O 1
ATOM 4245 N N . LEU B 1 274 ? -9.992 -29.594 -8.719 1 94.44 274 LEU B N 1
ATOM 4246 C CA . LEU B 1 274 ? -8.664 -30.156 -8.492 1 94.44 274 LEU B CA 1
ATOM 4247 C C . LEU B 1 274 ? -8.75 -31.609 -8.055 1 94.44 274 LEU B C 1
ATOM 4249 O O . LEU B 1 274 ? -7.801 -32.375 -8.242 1 94.44 274 LEU B O 1
ATOM 4253 N N . LEU B 1 275 ? -9.758 -31.984 -7.395 1 89.88 275 LEU B N 1
ATOM 4254 C CA . LEU B 1 275 ? -9.906 -33.312 -6.828 1 89.88 275 LEU B CA 1
ATOM 4255 C C . LEU B 1 275 ? -10.898 -34.156 -7.641 1 89.88 275 LEU B C 1
ATOM 4257 O O . LEU B 1 275 ? -11.844 -33.594 -8.211 1 89.88 275 LEU B O 1
#

Foldseek 3Di:
DFAAEEEEFEQFQPDQCLLLVLLVLLVVCVVVVFFEDAAAAEEEDECVVQVVQLLVCVVQQHRAHPSLVVSCVSNVVPPDSCLRYFKYWYFYAWDCVLVVVDPCLRPDPLLGTQWMWGQALVRAIEIEGAPVNVSGHDPVCVVSVDGRRRHPYYHYDHSVCVVVVLLNRLVRSLSSQRVSRRPGNYYYYYYHGQFQHSHLNNLPHQWYWYGGAFKIFIFGSVLLLVLLVVQDPSHCSRVHGNNSSCVRSPGPDMDTDHVSDDDVVRSVVVVVSRD/DFAAEEEEFEQFQPDLCLLLVLLVLLVVCVVVVFFEDAAAAEEEDECVVQVVQLLVCVVQQHRADPSLVVSCVSNVPPPDSCLRYFKYWYFYAWDCVLVVVDPCLRPDPLLGTQWMWGQALVRAIEIEGAPVNPSGHDPVCVVSNDGRRRHPYYHYDHSVCVVVVLLVRLVRSLSSQRVSRRPGNYYYYYYHGQFQHSHLNNLPHQWYWYGGAFKIFIFGSVLLLVLLVVQDPSHCSRVHGNNSSCVRSPGPDMDTDHVSDDDVVRSVVVVVSRD

Radius of gyration: 24.6 Å; Cα contacts (8 Å, |Δi|>4): 1250; chains: 2; bounding box: 54×73×56 Å

Solvent-accessible surface area (backbone atoms only — not comparable to full-atom values): 27574 Å² total; per-residue (Å²): 124,73,28,33,29,36,29,32,23,14,60,30,66,63,86,15,47,42,65,61,49,53,43,53,43,51,52,52,39,47,74,72,70,45,55,66,41,70,32,29,42,38,41,63,39,38,44,64,86,36,41,67,23,47,55,48,10,42,73,73,6,44,83,46,38,52,64,56,51,49,44,20,66,74,69,68,51,76,70,62,59,54,65,28,33,20,27,29,36,36,27,37,61,48,26,50,75,59,56,70,47,37,67,64,57,62,68,35,66,70,63,23,44,44,32,38,35,34,30,41,79,87,64,51,29,37,34,39,32,33,54,86,41,65,65,30,37,33,70,53,50,72,72,65,58,65,71,40,75,59,43,76,40,80,41,78,39,59,72,85,47,46,66,59,52,50,55,57,44,31,55,25,31,32,49,47,55,50,51,44,22,59,72,28,54,27,25,42,36,37,41,39,48,25,19,52,24,59,32,72,57,56,45,76,28,58,31,31,38,41,22,31,67,35,37,38,32,35,30,54,12,63,53,43,42,51,23,42,40,71,75,42,62,68,86,47,45,58,77,34,49,26,46,62,28,44,59,68,44,48,62,81,44,73,39,73,29,47,86,98,43,80,48,66,66,55,47,49,58,55,44,59,71,53,102,125,73,30,32,29,36,31,33,23,14,59,30,66,64,86,16,47,43,64,62,48,52,44,52,44,51,50,52,40,47,72,70,69,46,53,64,43,71,32,30,43,38,42,65,38,38,45,64,86,36,40,66,23,47,56,48,10,42,72,73,6,43,82,46,37,51,64,58,52,52,44,19,64,74,72,69,51,76,69,62,59,55,66,30,34,20,27,30,35,36,28,37,59,47,27,49,76,59,56,72,46,38,66,64,57,62,67,34,66,70,64,21,41,44,31,38,36,34,31,40,80,87,65,51,28,37,33,39,33,33,53,87,40,63,66,30,36,32,69,53,50,71,73,64,57,65,69,41,77,60,42,74,42,78,41,79,38,58,71,86,46,46,64,60,51,50,54,56,45,31,55,24,29,30,49,47,54,50,50,44,22,60,72,27,53,27,26,43,36,38,43,39,49,24,18,52,23,62,33,74,56,58,45,74,27,56,30,30,38,41,22,31,68,35,36,38,32,34,28,54,11,64,55,43,41,52,23,43,39,70,75,41,62,70,85,48,46,58,77,34,47,26,46,63,30,44,58,69,43,49,62,80,43,73,38,72,28,47,86,97,43,79,49,65,65,56,47,48,58,53,44,60,72,53,99

Sequence (550 aa):
MMGASVLIVGLQQHDSGKTTFATALLRYLSGEGVDAEYLKPVSAFNVWRDYDALKESVRVGFPVSGDVLKVAESVGISERLEEVNPVCVVMSPVDPEKVGWSGMAMVSLNTQIVAVRVTERSGKIVLYEVERGWNRFPDFLSKEWGDFSGVDEVREVGYEEFEEIMSRARAHCDFWVGRVARRHEVSVVESSSNVSAPSCRSLSVDVVVAVTPGRVFVVDGERYSRAVEVAGYVSDPWKVPALEVLELARPEKSFPTSPGKIGEDALRAVADYLLMMGASVLIVGLQQHDSGKTTFATALLRYLSGEGVDAEYLKPVSAFNVWRDYDALKESVRVGFPVSGDVLKVAESVGISERLEEVNPVCVVMSPVDPEKVGWSGMAMVSLNTQIVAVRVTERSGKIVLYEVERGWNRFPDFLSKEWGDFSGVDEVREVGYEEFEEIMSRARAHCDFWVGRVARRHEVSVVESSSNVSAPSCRSLSVDVVVAVTPGRVFVVDGERYSRAVEVAGYVSDPWKVPALEVLELARPEKSFPTSPGKIGEDALRAVADYLL

Nearest PDB structures (foldseek):
  3of5-assembly1_B  TM=7.103E-01  e=9.913E-04  Francisella tularensis subsp. tularensis SCHU S4
  8dpb-assembly1_A  TM=4.617E-01  e=4.379E-01  Methylorubrum extorquens AM1
  1vcm-assembly1_A  TM=3.207E-01  e=1.570E-01  Thermus thermophilus
  7vf6-assembly1_B  TM=3.280E-01  e=5.690E+00  Gordonia phage Archimedes
  3of5-assembly1_B  TM=7.043E-01  e=4.709E-04  Francisella tularensis subsp. tularensis SCHU S4